Protein AF-A0A7J9QU05-F1 (afdb_monomer_lite)

Secondary structure (DSSP, 8-state):
-HHHHHHHHHHHTTHHHHHHHHHHHHHHHHHT--SSHHHHHHHHHHHHHHHHHHHHHHHHHHHHHHHHHHHHHHHHHHHHHHHHHHHHTTHHHHHHHHHHHHHHHHHHHHHHHHHHHHHHHHHTTHHHHT-HHHHHHHHHHHHHHHHHHHHHHHHHHHHHHHHHHHHHHSSTTTTTTS-HHHHHHHHHHHHHHHHHHHHHS---PPPSS---HHHHHHHHHHHHHHHHHHHHHHHHHHHHHHHHHHHHHHHHHHHHSSPPGGGHHHHHHHHHHHHHHHHHHHHHHHHHHHHHHHHHHHHHHHHHHHHHHHHTTTT-TT-HHHHHHHHHHHHHHHHHHHHHHHHHHHHHHHHHHHHHHHHH--TTS--EEEE-TTT--EEEEEGGGEEE-GGGS-HHHHHHHHHHHHHHHHHHHTS---EEEESTTTT--HHHHHHIIIIIGGGS-SSEEEE--TTTS-HHHHHHHGGG-S---EEEEETTTTEEEEESS-SB-TTS-B----

pLDDT: mean 79.81, std 11.37, range [34.38, 93.38]

Structure (mmCIF, N/CA/C/O backbone):
data_AF-A0A7J9QU05-F1
#
_entry.id   AF-A0A7J9QU05-F1
#
loop_
_atom_site.group_PDB
_atom_site.id
_atom_site.type_symbol
_atom_site.label_atom_id
_atom_site.label_alt_id
_atom_site.label_comp_id
_atom_site.label_asym_id
_atom_site.label_entity_id
_atom_site.label_seq_id
_atom_site.pdbx_PDB_ins_code
_atom_site.Cartn_x
_atom_site.Cartn_y
_atom_site.Cartn_z
_atom_site.occupancy
_atom_site.B_iso_or_equiv
_atom_site.auth_seq_id
_atom_site.auth_comp_id
_atom_site.auth_asym_id
_atom_site.auth_atom_id
_atom_site.pdbx_PDB_model_num
ATOM 1 N N . GLU A 1 1 ? -7.708 -2.211 21.808 1.00 35.03 1 GLU A N 1
ATOM 2 C CA . GLU A 1 1 ? -8.936 -2.996 21.540 1.00 35.03 1 GLU A CA 1
ATOM 3 C C . GLU A 1 1 ? -9.245 -4.035 22.628 1.00 35.03 1 GLU A C 1
ATOM 5 O O . GLU A 1 1 ? -10.371 -4.054 23.114 1.00 35.03 1 GLU A O 1
ATOM 10 N N . ASP A 1 2 ? -8.265 -4.800 23.126 1.00 34.38 2 ASP A N 1
ATOM 11 C CA . ASP A 1 2 ? -8.478 -5.916 24.081 1.00 34.38 2 ASP A CA 1
ATOM 12 C C . ASP A 1 2 ? -9.238 -5.588 25.385 1.00 34.38 2 ASP A C 1
ATOM 14 O O . ASP A 1 2 ? -9.968 -6.427 25.919 1.00 34.38 2 ASP A O 1
ATOM 18 N N . LYS A 1 3 ? -9.128 -4.359 25.914 1.00 43.59 3 LYS A N 1
ATOM 19 C CA . LYS A 1 3 ? -9.861 -3.950 27.132 1.00 43.59 3 LYS A CA 1
ATOM 20 C C . LYS A 1 3 ? -11.365 -3.749 26.906 1.00 43.59 3 LYS A C 1
ATOM 22 O O . LYS A 1 3 ? -12.138 -4.082 27.801 1.00 43.59 3 LYS A O 1
ATOM 27 N N . PHE A 1 4 ? -11.767 -3.229 25.743 1.00 48.25 4 PHE A N 1
ATOM 28 C CA . PHE A 1 4 ? -13.178 -2.998 25.393 1.00 48.25 4 PHE A CA 1
ATOM 29 C C . PHE A 1 4 ? -13.903 -4.308 25.090 1.00 48.25 4 PHE A C 1
ATOM 31 O O . PHE A 1 4 ? -15.061 -4.487 25.471 1.00 48.25 4 PHE A O 1
ATOM 38 N N . ILE A 1 5 ? -13.195 -5.251 24.462 1.00 53.72 5 ILE A N 1
ATOM 39 C CA . ILE A 1 5 ? -13.684 -6.612 24.244 1.00 53.72 5 ILE A CA 1
ATOM 40 C C . ILE A 1 5 ? -13.954 -7.255 25.606 1.00 53.72 5 ILE A C 1
ATOM 42 O O . ILE A 1 5 ? -15.074 -7.672 25.878 1.00 53.72 5 ILE A O 1
ATOM 46 N N . ARG A 1 6 ? -12.987 -7.217 26.527 1.00 62.84 6 ARG A N 1
ATOM 47 C CA . ARG A 1 6 ? -13.151 -7.799 27.865 1.00 62.84 6 ARG A CA 1
ATOM 48 C C . ARG A 1 6 ? -14.338 -7.232 28.653 1.00 62.84 6 ARG A C 1
ATOM 50 O O . ARG A 1 6 ? -15.079 -8.012 29.246 1.00 62.84 6 ARG A O 1
ATOM 57 N N . SER A 1 7 ? -14.529 -5.910 28.682 1.00 63.22 7 SER A N 1
ATOM 58 C CA . SER A 1 7 ? -15.663 -5.317 29.409 1.00 63.22 7 SER A CA 1
ATOM 59 C C . SER A 1 7 ? -17.003 -5.699 28.784 1.00 63.22 7 SER A C 1
ATOM 61 O O . SER A 1 7 ? -17.925 -6.067 29.503 1.00 63.22 7 SER A O 1
ATOM 63 N N . SER A 1 8 ? -17.089 -5.691 27.452 1.00 67.06 8 SER A N 1
ATOM 64 C CA . SER A 1 8 ? -18.308 -6.062 26.724 1.00 67.06 8 SER A CA 1
ATOM 65 C C . SER A 1 8 ? -18.655 -7.541 26.914 1.00 67.06 8 SER A C 1
ATOM 67 O O . SER A 1 8 ? -19.823 -7.885 27.089 1.00 67.06 8 SER A O 1
ATOM 69 N N . PHE A 1 9 ? -17.644 -8.415 26.952 1.00 72.19 9 PHE A N 1
ATOM 70 C CA . PHE A 1 9 ? -17.808 -9.835 27.263 1.00 72.19 9 PHE A CA 1
ATOM 71 C C . PHE A 1 9 ? -18.323 -10.045 28.691 1.00 72.19 9 PHE A C 1
ATOM 73 O O . PHE A 1 9 ? -19.286 -10.784 28.883 1.00 72.19 9 PHE A O 1
ATOM 80 N N . ASP A 1 10 ? -17.743 -9.372 29.689 1.00 76.00 10 ASP A N 1
ATOM 81 C CA . ASP A 1 10 ? -18.193 -9.488 31.082 1.00 76.00 10 ASP A CA 1
ATOM 82 C C . ASP A 1 10 ? -19.668 -9.058 31.243 1.00 76.00 10 ASP A C 1
ATOM 84 O O . ASP A 1 10 ? -20.432 -9.749 31.922 1.00 76.00 10 ASP A O 1
ATOM 88 N N . THR A 1 11 ? -20.090 -7.977 30.576 1.00 77.94 11 THR A N 1
ATOM 89 C CA . THR A 1 11 ? -21.484 -7.492 30.577 1.00 77.94 11 THR A CA 1
ATOM 90 C C . THR A 1 11 ? -22.442 -8.461 29.884 1.00 77.94 11 THR A C 1
ATOM 92 O O . THR A 1 11 ? -23.537 -8.743 30.376 1.00 77.94 11 THR A O 1
ATOM 95 N N . LEU A 1 12 ? -22.038 -9.013 28.739 1.00 74.00 12 LEU A N 1
ATOM 96 C CA . LEU A 1 12 ? -22.869 -9.931 27.959 1.00 74.00 12 LEU A CA 1
ATOM 97 C C . LEU A 1 12 ? -23.054 -11.278 28.675 1.00 74.00 12 LEU A C 1
ATOM 99 O O . LEU A 1 12 ? -24.112 -11.900 28.579 1.00 74.00 12 LEU A O 1
ATOM 103 N N . LEU A 1 13 ? -22.055 -11.693 29.457 1.00 75.00 13 LEU A N 1
ATOM 104 C CA . LEU A 1 13 ? -22.086 -12.902 30.280 1.00 75.00 13 LEU A CA 1
ATOM 105 C C . LEU A 1 13 ? -22.744 -12.696 31.660 1.00 75.00 13 LEU A C 1
ATOM 107 O O . LEU A 1 13 ? -22.978 -13.684 32.363 1.00 75.00 13 LEU A O 1
ATOM 111 N N . GLY A 1 14 ? -23.074 -11.451 32.033 1.00 75.88 14 GLY A N 1
ATOM 112 C CA . GLY A 1 14 ? -23.712 -11.093 33.307 1.00 75.88 14 GLY A CA 1
ATOM 113 C C . GLY A 1 14 ? -22.776 -11.124 34.521 1.00 75.88 14 GLY A C 1
ATOM 114 O O . GLY A 1 14 ? -23.241 -11.255 35.654 1.00 75.88 14 GLY A O 1
ATOM 115 N N . LEU A 1 15 ? -21.459 -11.064 34.297 1.00 79.44 15 LEU A N 1
ATOM 116 C CA . LEU A 1 15 ? -20.440 -11.048 35.356 1.00 79.44 15 LEU A CA 1
ATOM 117 C C . LEU A 1 15 ? -20.321 -9.667 36.018 1.00 79.44 15 LEU A C 1
ATOM 119 O O . LEU A 1 15 ? -19.894 -9.554 37.167 1.00 79.44 15 LEU A O 1
ATOM 123 N N . ASP A 1 16 ? -20.714 -8.622 35.298 1.00 80.75 16 ASP A N 1
ATOM 124 C CA . ASP A 1 16 ? -20.815 -7.243 35.771 1.00 80.75 16 ASP A CA 1
ATOM 125 C C . ASP A 1 16 ? -21.787 -7.097 36.951 1.00 80.75 16 ASP A C 1
ATOM 127 O O . ASP A 1 16 ? -21.437 -6.471 37.949 1.00 80.75 16 ASP A O 1
ATOM 131 N N . LEU A 1 17 ? -22.949 -7.757 36.898 1.00 81.62 17 LEU A N 1
ATOM 132 C CA . LEU A 1 17 ? -23.956 -7.721 37.966 1.00 81.62 17 LEU A CA 1
ATOM 133 C C . LEU A 1 17 ? -23.428 -8.286 39.292 1.00 81.62 17 LEU A C 1
ATOM 135 O O . LEU A 1 17 ? -23.738 -7.767 40.364 1.00 81.62 17 LEU A O 1
ATOM 139 N N . VAL A 1 18 ? -22.610 -9.343 39.232 1.00 83.00 18 VAL A N 1
ATOM 140 C CA . VAL A 1 18 ? -22.002 -9.946 40.430 1.00 83.00 18 VAL A CA 1
ATOM 141 C C . VAL A 1 18 ? -20.962 -9.003 41.032 1.00 83.00 18 VAL A C 1
ATOM 143 O O . VAL A 1 18 ? -20.941 -8.814 42.246 1.00 83.00 18 VAL A O 1
ATOM 146 N N . LYS A 1 19 ? -20.134 -8.368 40.192 1.00 79.44 19 LYS A N 1
ATOM 147 C CA . LYS A 1 19 ? -19.151 -7.368 40.637 1.00 79.44 19 LYS A CA 1
ATOM 148 C C . LYS A 1 19 ? -19.835 -6.153 41.266 1.00 79.44 19 LYS A C 1
ATOM 150 O O . LYS A 1 19 ? -19.433 -5.726 42.342 1.00 79.44 19 LYS A O 1
ATOM 155 N N . GLN A 1 20 ? -20.909 -5.664 40.650 1.00 81.94 20 GLN A N 1
ATOM 156 C CA . GLN A 1 20 ? -21.701 -4.564 41.191 1.00 81.94 20 GLN A CA 1
ATOM 157 C C . GLN A 1 20 ? -22.303 -4.918 42.560 1.00 81.94 20 GLN A C 1
ATOM 159 O O . GLN A 1 20 ? -22.215 -4.126 43.493 1.00 81.94 20 GLN A O 1
ATOM 164 N N . LEU A 1 21 ? -22.829 -6.137 42.725 1.00 82.25 21 LEU A N 1
ATOM 165 C CA . LEU A 1 21 ? -23.356 -6.595 44.012 1.00 82.25 21 LEU A CA 1
ATOM 166 C C . LEU A 1 21 ? -22.274 -6.660 45.108 1.00 82.25 21 LEU A C 1
ATOM 168 O O . LEU A 1 21 ? -22.552 -6.334 46.262 1.00 82.25 21 LEU A O 1
ATOM 172 N N . ILE A 1 22 ? -21.044 -7.066 44.768 1.00 77.44 22 ILE A N 1
ATOM 173 C CA . ILE A 1 22 ? -19.903 -7.076 45.703 1.00 77.44 22 ILE A CA 1
ATOM 174 C C . ILE A 1 22 ? -19.603 -5.658 46.206 1.00 77.44 22 ILE A C 1
ATOM 176 O O . ILE A 1 22 ? -19.424 -5.461 47.417 1.00 77.44 22 ILE A O 1
ATOM 180 N N . ASP A 1 23 ? -19.583 -4.687 45.293 1.00 76.19 23 ASP A N 1
ATOM 181 C CA . ASP A 1 23 ? -19.349 -3.276 45.603 1.00 76.19 23 ASP A CA 1
ATOM 182 C C . ASP A 1 23 ? -20.484 -2.707 46.473 1.00 76.19 23 ASP A C 1
ATOM 184 O O . ASP A 1 23 ? -20.227 -2.110 47.525 1.00 76.19 23 ASP A O 1
ATOM 188 N N . ASP A 1 24 ? -21.740 -2.978 46.108 1.00 77.88 24 ASP A N 1
ATOM 189 C CA . ASP A 1 24 ? -22.933 -2.519 46.829 1.00 77.88 24 ASP A CA 1
ATOM 190 C C . ASP A 1 24 ? -23.014 -3.088 48.256 1.00 77.88 24 ASP A C 1
ATOM 192 O O . ASP A 1 24 ? -23.373 -2.376 49.201 1.00 77.88 24 ASP A O 1
ATOM 196 N N . ILE A 1 25 ? -22.635 -4.356 48.455 1.00 73.69 25 ILE A N 1
ATOM 197 C CA . ILE A 1 25 ? -22.543 -4.968 49.790 1.00 73.69 25 ILE A CA 1
ATOM 198 C C . ILE A 1 25 ? -21.447 -4.293 50.616 1.00 73.69 25 ILE A C 1
ATOM 200 O O . ILE A 1 25 ? -21.660 -4.021 51.801 1.00 73.69 25 ILE A O 1
ATOM 204 N N . GLY A 1 26 ? -20.309 -3.960 50.003 1.00 65.88 26 GLY A N 1
ATOM 205 C CA . GLY A 1 26 ? -19.248 -3.197 50.661 1.00 65.88 26 GLY A CA 1
ATOM 206 C C . GLY A 1 26 ? -19.759 -1.852 51.177 1.00 65.88 26 GLY A C 1
ATOM 207 O O . GLY A 1 26 ? -19.563 -1.520 52.348 1.00 65.88 26 GLY A O 1
ATOM 208 N N . ILE A 1 27 ? -20.493 -1.124 50.330 1.00 65.81 27 ILE A N 1
ATOM 209 C CA . ILE A 1 27 ? -21.117 0.171 50.647 1.00 65.81 27 ILE A CA 1
ATOM 210 C C . ILE A 1 27 ? -22.172 0.034 51.759 1.00 65.81 27 ILE A C 1
ATOM 212 O O . ILE A 1 27 ? -22.180 0.807 52.720 1.00 65.81 27 ILE A O 1
ATOM 216 N N . SER A 1 28 ? -23.037 -0.977 51.676 1.00 62.66 28 SER A N 1
ATOM 217 C CA . SER A 1 28 ? -24.077 -1.287 52.670 1.00 62.66 28 SER A CA 1
ATOM 218 C C . SER A 1 28 ? -23.507 -1.565 54.068 1.00 62.66 28 SER A C 1
ATOM 220 O O . SER A 1 28 ? -23.977 -1.010 55.067 1.00 62.66 28 SER A O 1
ATOM 222 N N . VAL A 1 29 ? -22.445 -2.372 54.148 1.00 59.59 29 VAL A N 1
ATOM 223 C CA . VAL A 1 29 ? -21.765 -2.711 55.409 1.00 59.59 29 VAL A CA 1
ATOM 224 C C . VAL A 1 29 ? -21.174 -1.464 56.079 1.00 59.59 29 VAL A C 1
ATOM 226 O O . VAL A 1 29 ? -21.198 -1.353 57.306 1.00 59.59 29 VAL A O 1
ATOM 229 N N . LEU A 1 30 ? -20.709 -0.484 55.298 1.00 56.06 30 LEU A N 1
ATOM 230 C CA . LEU A 1 30 ? -20.220 0.798 55.820 1.00 56.06 30 LEU A CA 1
ATOM 231 C C . LEU A 1 30 ? -21.352 1.678 56.356 1.00 56.06 30 LEU A C 1
ATOM 233 O O . LEU A 1 30 ? -21.190 2.318 57.401 1.00 56.06 30 LEU A O 1
ATOM 237 N N . ARG A 1 31 ? -22.497 1.683 55.662 1.00 52.09 31 ARG A N 1
ATOM 238 C CA . ARG A 1 31 ? -23.670 2.513 55.977 1.00 52.09 31 ARG A CA 1
ATOM 239 C C . ARG A 1 31 ? -24.321 2.154 57.315 1.00 52.09 31 ARG A C 1
ATOM 241 O O . ARG A 1 31 ? -24.822 3.041 57.993 1.00 52.09 31 ARG A O 1
ATOM 248 N N . ASN A 1 32 ? -24.249 0.889 57.734 1.00 51.19 32 ASN A N 1
ATOM 249 C CA . ASN A 1 32 ? -24.828 0.387 58.990 1.00 51.19 32 ASN A CA 1
ATOM 250 C C . ASN A 1 32 ? -23.930 0.576 60.237 1.00 51.19 32 ASN A C 1
ATOM 252 O O . ASN A 1 32 ? -24.153 -0.066 61.265 1.00 51.19 32 ASN A O 1
ATOM 256 N N . SER A 1 33 ? -22.897 1.428 60.181 1.00 50.91 33 SER A N 1
ATOM 257 C CA . SER A 1 33 ? -21.989 1.674 61.311 1.00 50.91 33 SER A CA 1
ATOM 258 C C . SER A 1 33 ? -22.148 3.085 61.902 1.00 50.91 33 SER A C 1
ATOM 260 O O . SER A 1 33 ? -21.646 4.060 61.352 1.00 50.91 33 SER A O 1
ATOM 262 N N . ASP A 1 34 ? -22.802 3.216 63.061 1.00 46.97 34 ASP A N 1
ATOM 263 C CA . ASP A 1 34 ? -23.020 4.523 63.711 1.00 46.97 34 ASP A CA 1
ATOM 264 C C . ASP A 1 34 ? -21.834 5.013 64.572 1.00 46.97 34 ASP A C 1
ATOM 266 O O . ASP A 1 34 ? -21.154 4.221 65.228 1.00 46.97 34 ASP A O 1
ATOM 270 N N . GLY A 1 35 ? -21.619 6.338 64.602 1.00 57.53 35 GLY A N 1
ATOM 271 C CA . GLY A 1 35 ? -20.636 7.070 65.433 1.00 57.53 35 GLY A CA 1
ATOM 272 C C . GLY A 1 35 ? -19.318 7.417 64.719 1.00 57.53 35 GLY A C 1
ATOM 273 O O . GLY A 1 35 ? -18.708 6.521 64.155 1.00 57.53 35 GLY A O 1
ATOM 274 N N . ASP A 1 36 ? -18.897 8.697 64.713 1.00 51.62 36 ASP A N 1
ATOM 275 C CA . ASP A 1 36 ? -17.783 9.329 63.940 1.00 51.62 36 ASP A CA 1
ATOM 276 C C . ASP A 1 36 ? -17.664 8.963 62.438 1.00 51.62 36 ASP A C 1
ATOM 278 O O . ASP A 1 36 ? -16.940 9.603 61.676 1.00 51.62 36 ASP A O 1
ATOM 282 N N . THR A 1 37 ? -18.475 8.018 61.957 1.00 52.66 37 THR A N 1
ATOM 283 C CA . THR A 1 37 ? -18.564 7.559 60.577 1.00 52.66 37 THR A CA 1
ATOM 284 C C . THR A 1 37 ? -19.269 8.538 59.659 1.00 52.66 37 THR A C 1
ATOM 286 O O . THR A 1 37 ? -19.125 8.399 58.455 1.00 52.66 37 THR A O 1
ATOM 289 N N . LYS A 1 38 ? -20.000 9.535 60.178 1.00 56.19 38 LYS A N 1
ATOM 290 C CA . LYS A 1 38 ? -20.686 10.526 59.333 1.00 56.19 38 LYS A CA 1
ATOM 291 C C . LYS A 1 38 ? -19.715 11.313 58.459 1.00 56.19 38 LYS A C 1
ATOM 293 O O . LYS A 1 38 ? -19.969 11.424 57.275 1.00 56.19 38 LYS A O 1
ATOM 298 N N . LYS A 1 39 ? -18.575 11.760 58.997 1.00 58.59 39 LYS A N 1
ATOM 299 C CA . LYS A 1 39 ? -17.585 12.527 58.219 1.00 58.59 39 LYS A CA 1
ATOM 300 C C . LYS A 1 39 ? -16.915 11.687 57.133 1.00 58.59 39 LYS A C 1
ATOM 302 O O . LYS A 1 39 ? -16.698 12.175 56.036 1.00 58.59 39 LYS A O 1
ATOM 307 N N . ILE A 1 40 ? -16.624 10.418 57.424 1.00 58.25 40 ILE A N 1
ATOM 308 C CA . ILE A 1 40 ? -16.018 9.494 56.455 1.00 58.25 40 ILE A CA 1
ATOM 309 C C . ILE A 1 40 ? -17.052 9.039 55.420 1.00 58.25 40 ILE A C 1
ATOM 311 O O . ILE A 1 40 ? -16.712 8.923 54.253 1.00 58.25 40 ILE A O 1
ATOM 315 N N . LEU A 1 41 ? -18.309 8.810 55.812 1.00 59.09 41 LEU A N 1
ATOM 316 C CA . LEU A 1 41 ? -19.408 8.527 54.883 1.00 59.09 41 LEU A CA 1
ATOM 317 C C . LEU A 1 41 ? -19.711 9.734 54.000 1.00 59.09 41 LEU A C 1
ATOM 319 O O . LEU A 1 41 ? -19.911 9.552 52.814 1.00 59.09 41 LEU A O 1
ATOM 323 N N . GLU A 1 42 ? -19.683 10.952 54.540 1.00 66.50 42 GLU A N 1
ATOM 324 C CA . GLU A 1 42 ? -19.796 12.189 53.762 1.00 66.50 42 GLU A CA 1
ATOM 325 C C . GLU A 1 42 ? -18.623 12.333 52.785 1.00 66.50 42 GLU A C 1
ATOM 327 O O . GLU A 1 42 ? -18.838 12.685 51.630 1.00 66.50 42 GLU A O 1
ATOM 332 N N . GLU A 1 43 ? -17.397 12.007 53.206 1.00 69.38 43 GLU A N 1
ATOM 333 C CA . GLU A 1 43 ? -16.204 12.043 52.354 1.00 69.38 43 GLU A CA 1
ATOM 334 C C . GLU A 1 43 ? -16.211 10.931 51.287 1.00 69.38 43 GLU A C 1
ATOM 336 O O . GLU A 1 43 ? -15.812 11.165 50.149 1.00 69.38 43 GLU A O 1
ATOM 341 N N . ILE A 1 44 ? -16.709 9.736 51.616 1.00 69.12 44 ILE A N 1
ATOM 342 C CA . ILE A 1 44 ? -16.918 8.637 50.665 1.00 69.12 44 ILE A CA 1
ATOM 343 C C . ILE A 1 44 ? -18.060 8.978 49.705 1.00 69.12 44 ILE A C 1
ATOM 345 O O . ILE A 1 44 ? -17.892 8.772 48.510 1.00 69.12 44 ILE A O 1
ATOM 349 N N . ASP A 1 45 ? -19.180 9.537 50.165 1.00 73.19 45 ASP A N 1
ATOM 350 C CA . ASP A 1 45 ? -20.297 9.964 49.312 1.00 73.19 45 ASP A CA 1
ATOM 351 C C . ASP A 1 45 ? -19.868 11.104 48.377 1.00 73.19 45 ASP A C 1
ATOM 353 O O . ASP A 1 45 ? -20.213 11.089 47.196 1.00 73.19 45 ASP A O 1
ATOM 357 N N . LEU A 1 46 ? -19.073 12.067 48.864 1.00 78.75 46 LEU A N 1
ATOM 358 C CA . LEU A 1 46 ? -18.452 13.112 48.042 1.00 78.75 46 LEU A CA 1
ATOM 359 C C . LEU A 1 46 ? -17.557 12.501 46.963 1.00 78.75 46 LEU A C 1
ATOM 361 O O . LEU A 1 46 ? -17.755 12.776 45.783 1.00 78.75 46 LEU A O 1
ATOM 365 N N . LYS A 1 47 ? -16.640 11.606 47.344 1.00 77.50 47 LYS A N 1
ATOM 366 C CA . LYS A 1 47 ? -15.747 10.924 46.396 1.00 77.50 47 LYS A CA 1
ATOM 367 C C . LYS A 1 47 ? -16.493 9.997 45.437 1.00 77.50 47 LYS A C 1
ATOM 369 O O . LYS A 1 47 ? -16.089 9.841 44.293 1.00 77.50 47 LYS A O 1
ATOM 374 N N . THR A 1 48 ? -17.604 9.407 45.860 1.00 75.75 48 THR A N 1
ATOM 375 C CA . THR A 1 48 ? -18.448 8.565 45.001 1.00 75.75 48 THR A CA 1
ATOM 376 C C . THR A 1 48 ? -19.211 9.421 43.989 1.00 75.75 48 THR A C 1
ATOM 378 O O . THR A 1 48 ? -19.306 9.045 42.824 1.00 75.75 48 THR A O 1
ATOM 381 N N . LYS A 1 49 ? -19.674 10.616 44.378 1.00 81.50 49 LYS A N 1
ATOM 382 C CA . LYS A 1 49 ? -20.247 11.599 43.444 1.00 81.50 49 LYS A CA 1
ATOM 383 C C . LYS A 1 49 ? -19.207 12.143 42.463 1.00 81.50 49 LYS A C 1
ATOM 385 O O . LYS A 1 49 ? -19.496 12.245 41.274 1.00 81.50 49 LYS A O 1
ATOM 390 N N . GLU A 1 50 ? -17.998 12.450 42.933 1.00 81.50 50 GLU A N 1
ATOM 391 C CA . GLU A 1 50 ? -16.871 12.836 42.069 1.00 81.50 50 GLU A CA 1
ATOM 392 C C . GLU A 1 50 ? -16.537 11.720 41.069 1.00 81.50 50 GLU A C 1
ATOM 394 O O . GLU A 1 50 ? -16.291 11.997 39.895 1.00 81.50 50 GLU A O 1
ATOM 399 N N . LYS A 1 51 ? -16.608 10.455 41.503 1.00 79.56 51 LYS A N 1
ATOM 400 C CA . LYS A 1 51 ? -16.379 9.282 40.654 1.00 79.56 51 LYS A CA 1
ATOM 401 C C . LYS A 1 51 ? -17.441 9.184 39.570 1.00 79.56 51 LYS A C 1
ATOM 403 O O . LYS A 1 51 ? -17.081 9.108 38.403 1.00 79.56 51 LYS A O 1
ATOM 408 N N . GLN A 1 52 ? -18.717 9.283 39.938 1.00 80.56 52 GLN A N 1
ATOM 409 C CA . GLN A 1 52 ? -19.829 9.283 38.983 1.00 80.56 52 GLN A CA 1
ATOM 410 C C . GLN A 1 52 ? -19.722 10.431 37.967 1.00 80.56 52 GLN A C 1
ATOM 412 O O . GLN A 1 52 ? -20.008 10.246 36.785 1.00 80.56 52 GLN A O 1
ATOM 417 N N . MET A 1 53 ? -19.271 11.618 38.393 1.00 83.25 53 MET A N 1
ATOM 418 C CA . MET A 1 53 ? -19.007 12.730 37.473 1.00 83.25 53 MET A CA 1
ATOM 419 C C . MET A 1 53 ? -17.862 12.423 36.499 1.00 83.25 53 MET A C 1
ATOM 421 O O . MET A 1 53 ? -17.995 12.723 35.313 1.00 83.25 53 MET A O 1
ATOM 425 N N . CYS A 1 54 ? -16.762 11.826 36.968 1.00 83.06 54 CYS A N 1
ATOM 426 C CA . CYS A 1 54 ? -15.651 11.412 36.102 1.00 83.06 54 CYS A CA 1
ATOM 427 C C . CYS A 1 54 ? -16.083 10.306 35.126 1.00 83.06 54 CYS A C 1
ATOM 429 O O . CYS A 1 54 ? -15.768 10.380 33.943 1.00 83.06 54 CYS A O 1
ATOM 431 N N . GLU A 1 55 ? -16.862 9.324 35.585 1.00 82.44 55 GLU A N 1
ATOM 432 C CA . GLU A 1 55 ? -17.415 8.249 34.746 1.00 82.44 55 GLU A CA 1
ATOM 433 C C . GLU A 1 55 ? -18.322 8.811 33.645 1.00 82.44 55 GLU A C 1
ATOM 435 O O . GLU A 1 55 ? -18.129 8.492 32.475 1.00 82.44 55 GLU A O 1
ATOM 440 N N . SER A 1 56 ? -19.225 9.739 33.982 1.00 86.75 56 SER A N 1
ATOM 441 C CA . SER A 1 56 ? -20.084 10.400 32.990 1.00 86.75 56 SER A CA 1
ATOM 442 C C . SER A 1 56 ? -19.293 11.247 31.985 1.00 86.75 56 SER A C 1
ATOM 444 O O . SER A 1 56 ? -19.660 11.330 30.812 1.00 86.75 56 SER A O 1
ATOM 446 N N . LYS A 1 57 ? -18.197 11.891 32.407 1.00 88.88 57 LYS A N 1
ATOM 447 C CA . LYS A 1 57 ? -17.307 12.607 31.480 1.00 88.88 57 LYS A CA 1
ATOM 448 C C . LYS A 1 57 ? -16.592 11.655 30.526 1.00 88.88 57 LYS A C 1
ATOM 450 O O . LYS A 1 57 ? -16.532 11.952 29.337 1.00 88.88 57 LYS A O 1
ATOM 455 N N . ILE A 1 58 ? -16.075 10.534 31.030 1.00 85.69 58 ILE A N 1
ATOM 456 C CA . ILE A 1 58 ? -15.423 9.502 30.213 1.00 85.69 58 ILE A CA 1
ATOM 457 C C . ILE A 1 58 ? -16.410 8.958 29.178 1.00 85.69 58 ILE A C 1
ATOM 459 O O . ILE A 1 58 ? -16.067 8.892 28.004 1.00 85.69 58 ILE A O 1
ATOM 463 N N . GLU A 1 59 ? -17.647 8.664 29.576 1.00 85.81 59 GLU A N 1
ATOM 464 C CA . GLU A 1 59 ? -18.692 8.184 28.665 1.00 85.81 59 GLU A CA 1
ATOM 465 C C . GLU A 1 59 ? -18.993 9.197 27.544 1.00 85.81 59 GLU A C 1
ATOM 467 O O . GLU A 1 59 ? -19.076 8.833 26.372 1.00 85.81 59 GLU A O 1
ATOM 472 N N . LYS A 1 60 ? -19.061 10.498 27.866 1.00 89.81 60 LYS A N 1
ATOM 473 C CA . LYS A 1 60 ? -19.226 11.565 26.860 1.00 89.81 60 LYS A CA 1
ATOM 474 C C . LYS A 1 60 ? -18.034 11.678 25.910 1.00 89.81 60 LYS A C 1
ATOM 476 O O . LYS A 1 60 ? -18.233 11.893 24.715 1.00 89.81 60 LYS A O 1
ATOM 481 N N . LEU A 1 61 ? -16.810 11.556 26.428 1.00 88.56 61 LEU A N 1
ATOM 482 C CA . LEU A 1 61 ? -15.593 11.566 25.611 1.00 88.56 61 LEU A CA 1
ATOM 483 C C . LEU A 1 61 ? -15.570 10.361 24.663 1.00 88.56 61 LEU A C 1
ATOM 485 O O . LEU A 1 61 ? -15.329 10.539 23.474 1.00 88.56 61 LEU A O 1
ATOM 489 N N . GLN A 1 62 ? -15.914 9.171 25.157 1.00 84.94 62 GLN A N 1
ATOM 490 C CA . GLN A 1 62 ? -15.995 7.939 24.366 1.00 84.94 62 GLN A CA 1
ATOM 491 C C . GLN A 1 62 ? -17.085 7.997 23.291 1.00 84.94 62 GLN A C 1
ATOM 493 O O . GLN A 1 62 ? -16.866 7.553 22.162 1.00 84.94 62 GLN A O 1
ATOM 498 N N . TYR A 1 63 ? -18.244 8.583 23.606 1.00 88.75 63 TYR A N 1
ATOM 499 C CA . TYR A 1 63 ? -19.297 8.818 22.619 1.00 88.75 63 TYR A CA 1
ATOM 500 C C . TYR A 1 63 ? -18.794 9.720 21.484 1.00 88.75 63 TYR A C 1
ATOM 502 O O . TYR A 1 63 ? -18.924 9.369 20.312 1.00 88.75 63 TYR A O 1
ATOM 510 N N . LYS A 1 64 ? -18.135 10.838 21.823 1.00 89.56 64 LYS A N 1
ATOM 511 C CA . LYS A 1 64 ? -17.585 11.768 20.827 1.00 89.56 64 LYS A CA 1
ATOM 512 C C . LYS A 1 64 ? -16.455 11.139 19.998 1.00 89.56 64 LYS A C 1
ATOM 514 O O . LYS A 1 64 ? -16.417 11.327 18.786 1.00 89.56 64 LYS A O 1
ATOM 519 N N . GLN A 1 65 ? -15.572 10.355 20.619 1.00 87.75 65 GLN A N 1
ATOM 520 C CA . GLN A 1 65 ? -14.552 9.578 19.903 1.00 87.75 65 GLN A CA 1
ATOM 521 C C . GLN A 1 65 ? -15.187 8.583 18.922 1.00 87.75 65 GLN A C 1
ATOM 523 O O . GLN A 1 65 ? -14.703 8.433 17.807 1.00 87.75 65 GLN A O 1
ATOM 528 N N . SER A 1 66 ? -16.274 7.910 19.308 1.00 86.25 66 SER A N 1
ATOM 529 C CA . SER A 1 66 ? -16.966 6.947 18.438 1.00 86.25 66 SER A CA 1
ATOM 530 C C . SER A 1 66 ? -17.601 7.629 17.223 1.00 86.25 66 SER A C 1
ATOM 532 O O . SER A 1 66 ? -17.497 7.121 16.108 1.00 86.25 66 SER A O 1
ATOM 534 N N . GLU A 1 67 ? -18.209 8.801 17.422 1.00 90.56 67 GLU A N 1
ATOM 535 C CA . GLU A 1 67 ? -18.771 9.619 16.342 1.00 90.56 67 GLU A CA 1
ATOM 536 C C . GLU A 1 67 ? -17.688 10.075 15.351 1.00 90.56 67 GLU A C 1
ATOM 538 O O . GLU A 1 67 ? -17.842 9.898 14.140 1.00 90.56 67 GLU A O 1
ATOM 543 N N . LEU A 1 68 ? -16.559 10.583 15.856 1.00 89.88 68 LEU A N 1
ATOM 544 C CA . LEU A 1 68 ? -15.426 10.979 15.018 1.00 89.88 68 LEU A CA 1
ATOM 545 C C . LEU A 1 68 ? -14.790 9.775 14.313 1.00 89.88 68 LEU A C 1
ATOM 547 O O . LEU A 1 68 ? -14.529 9.840 13.120 1.00 89.88 68 LEU A O 1
ATOM 551 N N . ASN A 1 69 ? -14.622 8.632 14.977 1.00 87.88 69 ASN A N 1
ATOM 552 C CA . ASN A 1 69 ? -14.095 7.424 14.331 1.00 87.88 69 ASN A CA 1
ATOM 553 C C . ASN A 1 69 ? -14.979 6.935 13.171 1.00 87.88 69 ASN A C 1
ATOM 555 O O . ASN A 1 69 ? -14.469 6.443 12.160 1.00 87.88 69 ASN A O 1
ATOM 559 N N . LEU A 1 70 ? -16.299 7.110 13.267 1.00 89.19 70 LEU A N 1
ATOM 560 C CA . LEU A 1 70 ? -17.211 6.808 12.165 1.00 89.19 70 LEU A CA 1
ATOM 561 C C . LEU A 1 70 ? -17.016 7.777 10.986 1.00 89.19 70 LEU A C 1
ATOM 563 O O . LEU A 1 70 ? -16.994 7.344 9.832 1.00 89.19 70 LEU A O 1
ATOM 567 N N . GLN A 1 71 ? -16.808 9.069 11.261 1.00 90.81 71 GLN A N 1
ATOM 568 C CA . GLN A 1 71 ? -16.459 10.059 10.235 1.00 90.81 71 GLN A CA 1
ATOM 569 C C . GLN A 1 71 ? -15.098 9.758 9.591 1.00 90.81 71 GLN A C 1
ATOM 571 O O . GLN A 1 71 ? -15.007 9.761 8.363 1.00 90.81 71 GLN A O 1
ATOM 576 N N . LYS A 1 72 ? -14.083 9.398 10.391 1.00 91.00 72 LYS A N 1
ATOM 577 C CA . LYS A 1 72 ? -12.764 8.950 9.918 1.00 91.00 72 LYS A CA 1
ATOM 578 C C . LYS A 1 72 ? -12.901 7.782 8.952 1.00 91.00 72 LYS A C 1
ATOM 580 O O . LYS A 1 72 ? -12.426 7.866 7.828 1.00 91.00 72 LYS A O 1
ATOM 585 N N . THR A 1 73 ? -13.630 6.742 9.348 1.00 89.75 73 THR A N 1
ATOM 586 C CA . THR A 1 73 ? -13.839 5.545 8.518 1.00 89.75 73 THR A CA 1
ATOM 587 C C . THR A 1 73 ? -14.512 5.888 7.182 1.00 89.75 73 THR A C 1
ATOM 589 O O . THR A 1 73 ? -14.202 5.303 6.143 1.00 89.75 73 THR A O 1
ATOM 592 N N . ASN A 1 74 ? -15.451 6.839 7.180 1.00 90.44 74 ASN A N 1
ATOM 593 C CA . ASN A 1 74 ? -16.104 7.292 5.952 1.00 90.44 74 ASN A CA 1
ATOM 594 C C . ASN A 1 74 ? -15.149 8.087 5.050 1.00 90.44 74 ASN A C 1
ATOM 596 O O . ASN A 1 74 ? -15.123 7.837 3.844 1.00 90.44 74 ASN A O 1
ATOM 600 N N . LEU A 1 75 ? -14.343 8.989 5.619 1.00 89.12 75 LEU A N 1
ATOM 601 C CA . LEU A 1 75 ? -13.316 9.737 4.885 1.00 89.12 75 LEU A CA 1
ATOM 602 C C . LEU A 1 75 ? -12.213 8.817 4.346 1.00 89.12 75 LEU A C 1
ATOM 604 O O . LEU A 1 75 ? -11.815 8.971 3.200 1.00 89.12 75 LEU A O 1
ATOM 608 N N . GLU A 1 76 ? -11.779 7.807 5.103 1.00 89.12 76 GLU A N 1
ATOM 609 C CA . GLU A 1 76 ? -10.816 6.792 4.651 1.00 89.12 76 GLU A CA 1
ATOM 610 C C . GLU A 1 76 ? -11.336 6.014 3.437 1.00 89.12 76 GLU A C 1
ATOM 612 O O . GLU A 1 76 ? -10.602 5.783 2.476 1.00 89.12 76 GLU A O 1
ATOM 617 N N . LYS A 1 77 ? -12.624 5.646 3.434 1.00 90.19 77 LYS A N 1
ATOM 618 C CA . LYS A 1 77 ? -13.260 5.008 2.271 1.00 90.19 77 LYS A CA 1
ATOM 619 C C . LYS A 1 77 ? -13.296 5.942 1.063 1.00 90.19 77 LYS A C 1
ATOM 621 O O . LYS A 1 77 ? -13.020 5.495 -0.048 1.00 90.19 77 LYS A O 1
ATOM 626 N N . GLN A 1 78 ? -13.634 7.216 1.264 1.00 87.69 78 GLN A N 1
ATOM 627 C CA . GLN A 1 78 ? -13.636 8.210 0.187 1.00 87.69 78 GLN A CA 1
ATOM 628 C C . GLN A 1 78 ? -12.228 8.427 -0.374 1.00 87.69 78 GLN A C 1
ATOM 630 O O . GLN A 1 78 ? -12.051 8.383 -1.592 1.00 87.69 78 GLN A O 1
ATOM 635 N N . LEU A 1 79 ? -11.229 8.557 0.501 1.00 89.06 79 LEU A N 1
ATOM 636 C CA . LEU A 1 79 ? -9.825 8.692 0.134 1.00 89.06 79 LEU A CA 1
ATOM 637 C C . LEU A 1 79 ? -9.351 7.475 -0.667 1.00 89.06 79 LEU A C 1
ATOM 639 O O . LEU A 1 79 ? -8.759 7.643 -1.725 1.00 89.06 79 LEU A O 1
ATOM 643 N N . ALA A 1 80 ? -9.688 6.253 -0.244 1.00 85.75 80 ALA A N 1
ATOM 644 C CA . ALA A 1 80 ? -9.328 5.037 -0.974 1.00 85.75 80 ALA A CA 1
ATOM 645 C C . ALA A 1 80 ? -9.930 4.994 -2.393 1.00 85.75 80 ALA A C 1
ATOM 647 O O . ALA A 1 80 ? -9.268 4.565 -3.342 1.00 85.75 80 ALA A O 1
ATOM 648 N N . VAL A 1 81 ? -11.174 5.458 -2.565 1.00 87.75 81 VAL A N 1
ATOM 649 C CA . VAL A 1 81 ? -11.816 5.561 -3.886 1.00 87.75 81 VAL A CA 1
ATOM 650 C C . VAL A 1 81 ? -11.127 6.621 -4.747 1.00 87.75 81 VAL A C 1
ATOM 652 O O . VAL A 1 81 ? -10.817 6.346 -5.908 1.00 87.75 81 VAL A O 1
ATOM 655 N N . GLN A 1 82 ? -10.848 7.800 -4.187 1.00 82.81 82 GLN A N 1
ATOM 656 C CA . GLN A 1 82 ? -10.140 8.884 -4.875 1.00 82.81 82 GLN A CA 1
ATOM 657 C C . GLN A 1 82 ? -8.714 8.473 -5.260 1.00 82.81 82 GLN A C 1
ATOM 659 O O . GLN A 1 82 ? -8.304 8.696 -6.394 1.00 82.81 82 GLN A O 1
ATOM 664 N N . GLU A 1 83 ? -7.977 7.792 -4.381 1.00 80.06 83 GLU A N 1
ATOM 665 C CA . GLU A 1 83 ? -6.653 7.235 -4.673 1.00 80.06 83 GLU A CA 1
ATOM 666 C C . GLU A 1 83 ? -6.707 6.185 -5.782 1.00 80.06 83 GLU A C 1
ATOM 668 O O . GLU A 1 83 ? -5.835 6.141 -6.651 1.00 80.06 83 GLU A O 1
ATOM 673 N N . GLN A 1 84 ? -7.730 5.328 -5.788 1.00 81.94 84 GLN A N 1
ATOM 674 C CA . GLN A 1 84 ? -7.898 4.339 -6.845 1.00 81.94 84 GLN A CA 1
ATOM 675 C C . GLN A 1 84 ? -8.228 5.004 -8.188 1.00 81.94 84 GLN A C 1
ATOM 677 O O . GLN A 1 84 ? -7.717 4.571 -9.223 1.00 81.94 84 GLN A O 1
ATOM 682 N N . GLN A 1 85 ? -9.056 6.052 -8.189 1.00 76.56 85 GLN A N 1
ATOM 683 C CA . GLN A 1 85 ? -9.329 6.864 -9.377 1.00 76.56 85 GLN A CA 1
ATOM 684 C C . GLN A 1 85 ? -8.067 7.589 -9.856 1.00 76.56 85 GLN A C 1
ATOM 686 O O . GLN A 1 85 ? -7.749 7.523 -11.040 1.00 76.56 85 GLN A O 1
ATOM 691 N N . PHE A 1 86 ? -7.300 8.178 -8.940 1.00 71.69 86 PHE A N 1
ATOM 692 C CA . PHE A 1 86 ? -6.025 8.832 -9.220 1.00 71.69 86 PHE A CA 1
ATOM 693 C C . PHE A 1 86 ? -5.005 7.852 -9.821 1.00 71.69 86 PHE A C 1
ATOM 695 O O . PHE A 1 86 ? -4.396 8.142 -10.848 1.00 71.69 86 PHE A O 1
ATOM 702 N N . LYS A 1 87 ? -4.885 6.633 -9.276 1.00 71.94 87 LYS A N 1
ATOM 703 C CA . LYS A 1 87 ? -4.042 5.564 -9.843 1.00 71.94 87 LYS A CA 1
ATOM 704 C C . LYS A 1 87 ? -4.513 5.117 -11.228 1.00 71.94 87 LYS A C 1
ATOM 706 O O . LYS A 1 87 ? -3.688 4.956 -12.124 1.00 71.94 87 LYS A O 1
ATOM 711 N N . LYS A 1 88 ? -5.825 4.943 -11.434 1.00 70.06 88 LYS A N 1
ATOM 712 C CA . LYS A 1 88 ? -6.406 4.588 -12.747 1.00 70.06 88 LYS A CA 1
ATOM 713 C C . LYS A 1 88 ? -6.160 5.662 -13.804 1.00 70.06 88 LYS A C 1
ATOM 715 O O . LYS A 1 88 ? -5.929 5.328 -14.959 1.00 70.06 88 LYS A O 1
ATOM 720 N N . LEU A 1 89 ? -6.196 6.927 -13.401 1.00 62.94 89 LEU A N 1
ATOM 721 C CA . LEU A 1 89 ? -5.925 8.080 -14.256 1.00 62.94 89 LEU A CA 1
ATOM 722 C C . LEU A 1 89 ? -4.429 8.375 -14.394 1.00 62.94 89 LEU A C 1
ATOM 724 O O . LEU A 1 89 ? -4.064 9.409 -14.933 1.00 62.94 89 LEU A O 1
ATOM 728 N N . GLY A 1 90 ? -3.555 7.472 -13.947 1.00 60.75 90 GLY A N 1
ATOM 729 C CA . GLY A 1 90 ? -2.123 7.607 -14.159 1.00 60.75 90 GLY A CA 1
ATOM 730 C C . GLY A 1 90 ? -1.480 8.686 -13.293 1.00 60.75 90 GLY A C 1
ATOM 731 O O . GLY A 1 90 ? -0.593 9.382 -13.766 1.00 60.75 90 GLY A O 1
ATOM 732 N N . GLY A 1 91 ? -1.878 8.814 -12.026 1.00 59.12 91 GLY A N 1
ATOM 733 C CA . GLY A 1 91 ? -1.235 9.714 -11.062 1.00 59.12 91 GLY A CA 1
ATOM 734 C C . GLY A 1 91 ? 0.288 9.539 -10.955 1.00 59.12 91 GLY A C 1
ATOM 735 O O . GLY A 1 91 ? 1.011 10.525 -10.877 1.00 59.12 91 GLY A O 1
ATOM 736 N N . ASP A 1 92 ? 0.794 8.307 -11.109 1.00 54.28 92 ASP A N 1
ATOM 737 C CA . ASP A 1 92 ? 2.239 8.008 -11.195 1.00 54.28 92 ASP A CA 1
ATOM 738 C C . ASP A 1 92 ? 2.910 8.529 -12.485 1.00 54.28 92 ASP A C 1
ATOM 740 O O . ASP A 1 92 ? 4.132 8.451 -12.634 1.00 54.28 92 ASP A O 1
ATOM 744 N N . PHE A 1 93 ? 2.126 8.991 -13.463 1.00 53.22 93 PHE A N 1
ATOM 745 C CA . PHE A 1 93 ? 2.604 9.508 -14.742 1.00 53.22 93 PHE A CA 1
ATOM 746 C C . PHE A 1 93 ? 2.706 11.031 -14.785 1.00 53.22 93 PHE A C 1
ATOM 748 O O . PHE A 1 93 ? 3.367 11.525 -15.693 1.00 53.22 93 PHE A O 1
ATOM 755 N N . ALA A 1 94 ? 2.125 11.775 -13.837 1.00 54.75 94 ALA A N 1
ATOM 756 C CA . ALA A 1 94 ? 2.270 13.233 -13.792 1.00 54.75 94 ALA A CA 1
ATOM 757 C C . ALA A 1 94 ? 3.749 13.629 -13.605 1.00 54.75 94 ALA A C 1
ATOM 759 O O . ALA A 1 94 ? 4.308 14.331 -14.447 1.00 54.75 94 ALA A O 1
ATOM 760 N N . ASP A 1 95 ? 4.428 13.031 -12.619 1.00 57.91 95 ASP A N 1
ATOM 761 C CA . ASP A 1 95 ? 5.876 13.203 -12.405 1.00 57.91 95 ASP A CA 1
ATOM 762 C C . ASP A 1 95 ? 6.717 12.620 -13.560 1.00 57.91 95 ASP A C 1
ATOM 764 O O . ASP A 1 95 ? 7.801 13.108 -13.900 1.00 57.91 95 ASP A O 1
ATOM 768 N N . LYS A 1 96 ? 6.215 11.571 -14.228 1.00 62.34 96 LYS A N 1
ATOM 769 C CA . LYS A 1 96 ? 6.893 10.990 -15.398 1.00 62.34 96 LYS A CA 1
ATOM 770 C C . LYS A 1 96 ? 6.718 11.832 -16.656 1.00 62.34 96 LYS A C 1
ATOM 772 O O . LYS A 1 96 ? 7.556 11.753 -17.542 1.00 62.34 96 LYS A O 1
ATOM 777 N N . ARG A 1 97 ? 5.668 12.644 -16.770 1.00 67.81 97 ARG A N 1
ATOM 778 C CA . ARG A 1 97 ? 5.406 13.452 -17.965 1.00 67.81 97 ARG A CA 1
ATOM 779 C C . ARG A 1 97 ? 6.472 14.527 -18.142 1.00 67.81 97 ARG A C 1
ATOM 781 O O . ARG A 1 97 ? 6.960 14.706 -19.254 1.00 67.81 97 ARG A O 1
ATOM 788 N N . GLU A 1 98 ? 6.866 15.193 -17.057 1.00 71.06 98 GLU A N 1
ATOM 789 C CA . GLU A 1 98 ? 7.930 16.201 -17.092 1.00 71.06 98 GLU A CA 1
ATOM 790 C C . GLU A 1 98 ? 9.277 15.572 -17.481 1.00 71.06 98 GLU A C 1
ATOM 792 O O . GLU A 1 98 ? 9.947 16.052 -18.396 1.00 71.06 98 GLU A O 1
ATOM 797 N N . SER A 1 99 ? 9.634 14.434 -16.878 1.00 76.69 99 SER A N 1
ATOM 798 C CA . SER A 1 99 ? 10.866 13.711 -17.231 1.00 76.69 99 SER A CA 1
ATOM 799 C C . SER A 1 99 ? 10.852 13.159 -18.663 1.00 76.69 99 SER A C 1
ATOM 801 O O . SER A 1 99 ? 11.834 13.324 -19.384 1.00 76.69 99 SER A O 1
ATOM 803 N N . LEU A 1 100 ? 9.728 12.609 -19.133 1.00 80.12 100 LEU A N 1
ATOM 804 C CA . LEU A 1 100 ? 9.562 12.155 -20.519 1.00 80.12 100 LEU A CA 1
ATOM 805 C C . LEU A 1 100 ? 9.646 13.315 -21.526 1.00 80.12 100 LEU A C 1
ATOM 807 O O . LEU A 1 100 ? 10.165 13.133 -22.627 1.00 80.12 100 LEU A O 1
ATOM 811 N N . GLN A 1 101 ? 9.181 14.517 -21.167 1.00 81.38 101 GLN A N 1
ATOM 812 C CA . GLN A 1 101 ? 9.315 15.712 -22.006 1.00 81.38 101 GLN A CA 1
ATOM 813 C C . GLN A 1 101 ? 10.782 16.168 -22.114 1.00 81.38 101 GLN A C 1
ATOM 815 O O . GLN A 1 101 ? 11.250 16.536 -23.198 1.00 81.38 101 GLN A O 1
ATOM 820 N N . VAL A 1 102 ? 11.532 16.104 -21.009 1.00 84.56 102 VAL A N 1
ATOM 821 C CA . VAL A 1 102 ? 12.980 16.376 -20.992 1.00 84.56 102 VAL A CA 1
ATOM 822 C C . VAL A 1 102 ? 13.742 15.337 -21.819 1.00 84.56 102 VAL A C 1
ATOM 824 O O . VAL A 1 102 ? 14.596 15.694 -22.631 1.00 84.56 102 VAL A O 1
ATOM 827 N N . ASP A 1 103 ? 13.410 14.054 -21.686 1.00 84.62 103 ASP A N 1
ATOM 828 C CA . ASP A 1 103 ? 14.047 12.998 -22.473 1.00 84.62 103 ASP A CA 1
ATOM 829 C C . ASP A 1 103 ? 13.718 13.112 -23.965 1.00 84.62 103 ASP A C 1
ATOM 831 O O . ASP A 1 103 ? 14.616 12.966 -24.798 1.00 84.62 103 ASP A O 1
ATOM 835 N N . LYS A 1 104 ? 12.479 13.479 -24.322 1.00 87.00 104 LYS A N 1
ATOM 836 C CA . LYS A 1 104 ? 12.089 13.751 -25.712 1.00 87.00 104 LYS A CA 1
ATOM 837 C C . LYS A 1 104 ? 12.951 14.848 -26.335 1.00 87.00 104 LYS A C 1
ATOM 839 O O . LYS A 1 104 ? 13.574 14.608 -27.365 1.00 87.00 104 LYS A O 1
ATOM 844 N N . THR A 1 105 ? 13.046 16.012 -25.691 1.00 87.44 105 THR A N 1
ATOM 845 C CA . THR A 1 105 ? 13.852 17.138 -26.209 1.00 87.44 105 THR A CA 1
ATOM 846 C C . THR A 1 105 ? 15.336 16.778 -26.328 1.00 87.44 105 THR A C 1
ATOM 848 O O . THR A 1 105 ? 16.006 17.146 -27.295 1.00 87.44 105 THR A O 1
ATOM 851 N N . LYS A 1 106 ? 15.859 15.982 -25.389 1.00 90.06 106 LYS A N 1
ATOM 852 C CA . LYS A 1 106 ? 17.228 15.458 -25.437 1.00 90.06 106 LYS A CA 1
ATOM 853 C C . LYS A 1 106 ? 17.448 14.484 -26.597 1.00 90.06 106 LYS A C 1
ATOM 855 O O . LYS A 1 106 ? 18.505 14.535 -27.229 1.00 90.06 106 LYS A O 1
ATOM 860 N N . TYR A 1 107 ? 16.502 13.585 -26.867 1.00 90.12 107 TYR A N 1
ATOM 861 C CA . TYR A 1 107 ? 16.588 12.663 -28.001 1.00 90.12 107 TYR A CA 1
ATOM 862 C C . TYR A 1 107 ? 16.458 13.395 -29.339 1.00 90.12 107 TYR A C 1
ATOM 864 O O . TYR A 1 107 ? 17.264 13.124 -30.225 1.00 90.12 107 TYR A O 1
ATOM 872 N N . GLU A 1 108 ? 15.543 14.362 -29.459 1.00 89.94 108 GLU A N 1
ATOM 873 C CA . GLU A 1 108 ? 15.386 15.214 -30.649 1.00 89.94 108 GLU A CA 1
ATOM 874 C C . GLU A 1 108 ? 16.683 15.968 -30.967 1.00 89.94 108 GLU A C 1
ATOM 876 O O . GLU A 1 108 ? 17.206 15.859 -32.074 1.00 89.94 108 GLU A O 1
ATOM 881 N N . SER A 1 109 ? 17.277 16.637 -29.972 1.00 91.81 109 SER A N 1
ATOM 882 C CA . SER A 1 109 ? 18.540 17.364 -30.154 1.00 91.81 109 SER A CA 1
ATOM 883 C C . SER A 1 109 ? 19.700 16.446 -30.566 1.00 91.81 109 SER A C 1
ATOM 885 O O . SER A 1 109 ? 20.527 16.802 -31.407 1.00 91.81 109 SER A O 1
ATOM 887 N N . LYS A 1 110 ? 19.788 15.237 -29.999 1.00 91.19 110 LYS A N 1
ATOM 888 C CA . LYS A 1 110 ? 20.815 14.261 -30.401 1.00 91.19 110 LYS A CA 1
ATOM 889 C C . LYS A 1 110 ? 20.610 13.756 -31.825 1.00 91.19 110 LYS A C 1
ATOM 891 O O . LYS A 1 110 ? 21.594 13.557 -32.533 1.00 91.19 110 LYS A O 1
ATOM 896 N N . LEU A 1 111 ? 19.362 13.534 -32.224 1.00 91.62 111 LEU A N 1
ATOM 897 C CA . LEU A 1 111 ? 19.018 13.049 -33.554 1.00 91.62 111 LEU A CA 1
ATOM 898 C C . LEU A 1 111 ? 19.329 14.116 -34.609 1.00 91.62 111 LEU A C 1
ATOM 900 O O . LEU A 1 111 ? 19.993 13.804 -35.592 1.00 91.62 111 LEU A O 1
ATOM 904 N N . GLU A 1 112 ? 19.002 15.382 -34.339 1.00 91.75 112 GLU A N 1
ATOM 905 C CA . GLU A 1 112 ? 19.358 16.514 -35.203 1.00 91.75 112 GLU A CA 1
ATOM 906 C C . GLU A 1 112 ? 20.878 16.629 -35.418 1.00 91.75 112 GLU A C 1
ATOM 908 O O . GLU A 1 112 ? 21.336 16.838 -36.544 1.00 91.75 112 GLU A O 1
ATOM 913 N N . ASN A 1 113 ? 21.673 16.426 -34.360 1.00 91.19 113 ASN A N 1
ATOM 914 C CA . ASN A 1 113 ? 23.134 16.415 -34.458 1.00 91.19 113 ASN A CA 1
ATOM 915 C C . ASN A 1 113 ? 23.653 15.252 -35.317 1.00 91.19 113 ASN A C 1
ATOM 917 O O . ASN A 1 113 ? 24.501 15.463 -36.177 1.00 91.19 113 ASN A O 1
ATOM 921 N N . ILE A 1 114 ? 23.125 14.038 -35.132 1.00 91.19 114 ILE A N 1
ATOM 922 C CA . ILE A 1 114 ? 23.529 12.873 -35.936 1.00 91.19 114 ILE A CA 1
ATOM 923 C C . ILE A 1 114 ? 23.139 13.055 -37.401 1.00 91.19 114 ILE A C 1
ATOM 925 O O . ILE A 1 114 ? 23.928 12.752 -38.291 1.00 91.19 114 ILE A O 1
ATOM 929 N N . GLU A 1 115 ? 21.939 13.562 -37.674 1.00 89.56 115 GLU A N 1
ATOM 930 C CA . GLU A 1 115 ? 21.528 13.860 -39.041 1.00 89.56 115 GLU A CA 1
ATOM 931 C C . GLU A 1 115 ? 22.414 14.929 -39.682 1.00 89.56 115 GLU A C 1
ATOM 933 O O . GLU A 1 115 ? 22.718 14.840 -40.871 1.00 89.56 115 GLU A O 1
ATOM 938 N N . LYS A 1 116 ? 22.831 15.941 -38.913 1.00 91.06 116 LYS A N 1
ATOM 939 C CA . LYS A 1 116 ? 23.781 16.949 -39.383 1.00 91.06 116 LYS A CA 1
ATOM 940 C C . LYS A 1 116 ? 25.125 16.311 -39.728 1.00 91.06 116 LYS A C 1
ATOM 942 O O . LYS A 1 116 ? 25.602 16.532 -40.833 1.00 91.06 116 LYS A O 1
ATOM 947 N N . ASP A 1 117 ? 25.666 15.462 -38.858 1.00 88.06 117 ASP A N 1
ATOM 948 C CA . ASP A 1 117 ? 26.918 14.746 -39.119 1.00 88.06 117 ASP A CA 1
ATOM 949 C C . ASP A 1 117 ? 26.819 13.873 -40.382 1.00 88.06 117 ASP A C 1
ATOM 951 O O . ASP A 1 117 ? 27.733 13.859 -41.205 1.00 88.06 117 ASP A O 1
ATOM 955 N N . ILE A 1 118 ? 25.692 13.180 -40.584 1.00 86.88 118 ILE A N 1
ATOM 956 C CA . ILE A 1 118 ? 25.448 12.389 -41.799 1.00 86.88 118 ILE A CA 1
ATOM 957 C C . ILE A 1 118 ? 25.372 13.297 -43.036 1.00 86.88 118 ILE A C 1
ATOM 959 O O . ILE A 1 118 ? 25.956 12.960 -44.066 1.00 86.88 118 ILE A O 1
ATOM 963 N N . ARG A 1 119 ? 24.684 14.446 -42.958 1.00 88.38 119 ARG A N 1
ATOM 964 C CA . ARG A 1 119 ? 24.604 15.423 -44.060 1.00 88.38 119 ARG A CA 1
ATOM 965 C C . ARG A 1 119 ? 25.976 15.993 -44.415 1.00 88.38 119 ARG A C 1
ATOM 967 O O . ARG A 1 119 ? 26.300 16.060 -45.599 1.00 88.38 119 ARG A O 1
ATOM 974 N N . ASP A 1 120 ? 26.782 16.335 -43.417 1.00 88.44 120 ASP A N 1
ATOM 975 C CA . ASP A 1 120 ? 28.138 16.852 -43.606 1.00 88.44 120 ASP A CA 1
ATOM 976 C C . ASP A 1 120 ? 29.035 15.785 -44.259 1.00 88.44 120 ASP A C 1
ATOM 978 O O . ASP A 1 120 ? 29.755 16.075 -45.212 1.00 88.44 120 ASP A O 1
ATOM 982 N N . MET A 1 121 ? 28.911 14.517 -43.849 1.00 83.69 121 MET A N 1
ATOM 983 C CA . MET A 1 121 ? 29.600 13.402 -44.510 1.00 83.69 121 MET A CA 1
ATOM 984 C C . MET A 1 121 ? 29.145 13.201 -45.961 1.00 83.69 121 MET A C 1
ATOM 986 O O . MET A 1 121 ? 29.982 12.950 -46.827 1.00 83.69 121 MET A O 1
ATOM 990 N N . CYS A 1 122 ? 27.843 13.331 -46.245 1.00 84.62 122 CYS A N 1
ATOM 991 C CA . CYS A 1 122 ? 27.300 13.251 -47.607 1.00 84.62 122 CYS A CA 1
ATOM 992 C C . CYS A 1 122 ? 27.822 14.372 -48.517 1.00 84.62 122 CYS A C 1
ATOM 994 O O . CYS A 1 122 ? 27.952 14.155 -49.720 1.00 84.62 122 CYS A O 1
ATOM 996 N N . ALA A 1 123 ? 28.093 15.554 -47.960 1.00 85.06 123 ALA A N 1
ATOM 997 C CA . ALA A 1 123 ? 28.604 16.704 -48.701 1.00 85.06 123 ALA A CA 1
ATOM 998 C C . ALA A 1 123 ? 30.118 16.638 -48.970 1.00 85.06 123 ALA A C 1
ATOM 1000 O O . ALA A 1 123 ? 30.591 17.328 -49.871 1.00 85.06 123 ALA A O 1
ATOM 1001 N N . ASP A 1 124 ? 30.858 15.833 -48.204 1.00 82.88 124 ASP A N 1
ATOM 1002 C CA . ASP A 1 124 ? 32.321 15.810 -48.217 1.00 82.88 124 ASP A CA 1
ATOM 1003 C C . ASP A 1 124 ? 32.879 14.458 -48.700 1.00 82.88 124 ASP A C 1
ATOM 1005 O O . ASP A 1 124 ? 33.008 14.215 -49.900 1.00 82.88 124 ASP A O 1
ATOM 1009 N N . THR A 1 125 ? 33.189 13.545 -47.777 1.00 77.94 125 THR A N 1
ATOM 1010 C CA . THR A 1 125 ? 33.980 12.335 -48.058 1.00 77.94 125 THR A CA 1
ATOM 1011 C C . THR A 1 125 ? 33.165 11.146 -48.564 1.00 77.94 125 THR A C 1
ATOM 1013 O O . THR A 1 125 ? 33.694 10.312 -49.300 1.00 77.94 125 THR A O 1
ATOM 1016 N N . LEU A 1 126 ? 31.877 11.056 -48.216 1.00 80.88 126 LEU A N 1
ATOM 1017 C CA . LEU A 1 126 ? 31.053 9.878 -48.501 1.00 80.88 126 LEU A CA 1
ATOM 1018 C C . LEU A 1 126 ? 30.863 9.574 -49.999 1.00 80.88 126 LEU A C 1
ATOM 1020 O O . LEU A 1 126 ? 30.908 8.394 -50.355 1.00 80.88 126 LEU A O 1
ATOM 1024 N N . PRO A 1 127 ? 30.668 10.565 -50.898 1.00 85.25 127 PRO A N 1
ATOM 1025 C CA . PRO A 1 127 ? 30.548 10.292 -52.330 1.00 85.25 127 PRO A CA 1
ATOM 1026 C C . PRO A 1 127 ? 31.758 9.546 -52.899 1.00 85.25 127 PRO A C 1
ATOM 1028 O O . PRO A 1 127 ? 31.597 8.683 -53.761 1.00 85.25 127 PRO A O 1
ATOM 1031 N N . PHE A 1 128 ? 32.958 9.829 -52.386 1.00 83.88 128 PHE A N 1
ATOM 1032 C CA . PHE A 1 128 ? 34.192 9.173 -52.815 1.00 83.88 128 PHE A CA 1
ATOM 1033 C C . PHE A 1 128 ? 34.292 7.730 -52.298 1.00 83.88 128 PHE A C 1
ATOM 1035 O O . PHE A 1 128 ? 34.780 6.857 -53.017 1.00 83.88 128 PHE A O 1
ATOM 1042 N N . SER A 1 129 ? 33.742 7.435 -51.114 1.00 80.81 129 SER A N 1
ATOM 1043 C CA . SER A 1 129 ? 33.673 6.072 -50.561 1.00 80.81 129 SER A CA 1
ATOM 1044 C C . SER A 1 129 ? 32.777 5.132 -51.377 1.00 80.81 129 SER A C 1
ATOM 1046 O O . SER A 1 129 ? 32.915 3.913 -51.289 1.00 80.81 129 SER A O 1
ATOM 1048 N N . LEU A 1 130 ? 31.850 5.673 -52.179 1.00 81.62 130 LEU A N 1
ATOM 1049 C CA . LEU A 1 130 ? 30.945 4.893 -53.034 1.00 81.62 130 LEU A CA 1
ATOM 1050 C C . LEU A 1 130 ? 31.603 4.408 -54.337 1.00 81.62 130 LEU A C 1
ATOM 1052 O O . LEU A 1 130 ? 31.054 3.535 -55.012 1.00 81.62 130 LEU A O 1
ATOM 1056 N N . ILE A 1 131 ? 32.774 4.948 -54.689 1.00 86.00 131 ILE A N 1
ATOM 1057 C CA . ILE A 1 131 ? 33.505 4.647 -55.931 1.00 86.00 131 ILE A CA 1
ATOM 1058 C C . ILE A 1 131 ? 34.945 4.155 -55.666 1.00 86.00 131 ILE A C 1
ATOM 1060 O O . ILE A 1 131 ? 35.900 4.647 -56.270 1.00 86.00 131 ILE A O 1
ATOM 1064 N N . PRO A 1 132 ? 35.150 3.148 -54.791 1.00 82.38 132 PRO A N 1
ATOM 1065 C CA . PRO A 1 132 ? 36.484 2.768 -54.319 1.00 82.38 132 PRO A CA 1
ATOM 1066 C C . PRO A 1 132 ? 37.392 2.246 -55.439 1.00 82.38 132 PRO A C 1
ATOM 1068 O O . PRO A 1 132 ? 38.607 2.414 -55.382 1.00 82.38 132 PRO A O 1
ATOM 1071 N N . LYS A 1 133 ? 36.817 1.630 -56.480 1.00 84.75 133 LYS A N 1
ATOM 1072 C CA . LYS A 1 133 ? 37.577 1.125 -57.632 1.00 84.75 133 LYS A CA 1
ATOM 1073 C C . LYS A 1 133 ? 38.188 2.271 -58.433 1.00 84.75 133 LYS A C 1
ATOM 1075 O O . LYS A 1 133 ? 39.389 2.266 -58.670 1.00 84.75 133 LYS A O 1
ATOM 1080 N N . GLN A 1 134 ? 37.377 3.272 -58.765 1.00 88.31 134 GLN A N 1
ATOM 1081 C CA . GLN A 1 134 ? 37.804 4.448 -59.517 1.00 88.31 134 GLN A CA 1
ATOM 1082 C C . GLN A 1 134 ? 38.821 5.280 -58.725 1.00 88.31 134 GLN A C 1
ATOM 1084 O O . GLN A 1 134 ? 39.789 5.771 -59.297 1.00 88.31 134 GLN A O 1
ATOM 1089 N N . MET A 1 135 ? 38.654 5.389 -57.401 1.00 85.44 135 MET A N 1
ATOM 1090 C CA . MET A 1 135 ? 39.628 6.073 -56.539 1.00 85.44 135 MET A CA 1
ATOM 1091 C C . MET A 1 135 ? 40.983 5.351 -56.512 1.00 85.44 135 MET A C 1
ATOM 1093 O O . MET A 1 135 ? 42.028 5.997 -56.543 1.00 85.44 135 MET A O 1
ATOM 1097 N N . GLN A 1 136 ? 40.991 4.015 -56.505 1.00 85.81 136 GLN A N 1
ATOM 1098 C CA . GLN A 1 136 ? 42.230 3.232 -56.571 1.00 85.81 136 GLN A CA 1
ATOM 1099 C C . GLN A 1 136 ? 42.891 3.283 -57.953 1.00 85.81 136 GLN A C 1
ATOM 1101 O O . GLN A 1 136 ? 44.114 3.372 -58.041 1.00 85.81 136 GLN A O 1
ATOM 1106 N N . GLU A 1 137 ? 42.107 3.271 -59.031 1.00 87.75 137 GLU A N 1
ATOM 1107 C CA . GLU A 1 137 ? 42.612 3.482 -60.394 1.00 87.75 137 GLU A CA 1
ATOM 1108 C C . GLU A 1 137 ? 43.291 4.853 -60.518 1.00 87.75 137 GLU A C 1
ATOM 1110 O O . GLU A 1 137 ? 44.454 4.919 -60.919 1.00 87.75 137 GLU A O 1
ATOM 1115 N N . LEU A 1 138 ? 42.634 5.919 -60.047 1.00 88.12 138 LEU A N 1
ATOM 1116 C CA . LEU A 1 138 ? 43.198 7.270 -60.017 1.00 88.12 138 LEU A CA 1
ATOM 1117 C C . LEU A 1 138 ? 44.492 7.338 -59.192 1.00 88.12 138 LEU A C 1
ATOM 1119 O O . LEU A 1 138 ? 45.476 7.928 -59.635 1.00 88.12 138 LEU A O 1
ATOM 1123 N N . LYS A 1 139 ? 44.528 6.703 -58.012 1.00 88.00 139 LYS A N 1
ATOM 1124 C CA . LYS A 1 139 ? 45.737 6.634 -57.175 1.00 88.00 139 LYS A CA 1
ATOM 1125 C C . LYS A 1 139 ? 46.898 5.961 -57.909 1.00 88.00 139 LYS A C 1
ATOM 1127 O O . LYS A 1 139 ? 48.035 6.426 -57.832 1.00 88.00 139 LYS A O 1
ATOM 1132 N N . ASN A 1 140 ? 46.632 4.860 -58.608 1.00 88.00 140 ASN A N 1
ATOM 1133 C CA . ASN A 1 140 ? 47.654 4.142 -59.363 1.00 88.00 140 ASN A CA 1
ATOM 1134 C C . ASN A 1 140 ? 48.190 4.989 -60.523 1.00 88.00 140 ASN A C 1
ATOM 1136 O O . ASN A 1 140 ? 49.404 5.065 -60.699 1.00 88.00 140 ASN A O 1
ATOM 1140 N N . GLU A 1 141 ? 47.314 5.669 -61.264 1.00 87.12 141 GLU A N 1
ATOM 1141 C CA . GLU A 1 141 ? 47.720 6.561 -62.356 1.00 87.12 141 GLU A CA 1
ATOM 1142 C C . GLU A 1 141 ? 48.528 7.767 -61.855 1.00 87.12 141 GLU A C 1
ATOM 1144 O O . GLU A 1 141 ? 49.578 8.070 -62.421 1.00 87.12 141 GLU A O 1
ATOM 1149 N N . ILE A 1 142 ? 48.121 8.396 -60.746 1.00 87.38 142 ILE A N 1
ATOM 1150 C CA . ILE A 1 142 ? 48.876 9.491 -60.113 1.00 87.38 142 ILE A CA 1
ATOM 1151 C C . ILE A 1 142 ? 50.271 9.025 -59.679 1.00 87.38 142 ILE A C 1
ATOM 1153 O O . ILE A 1 142 ? 51.257 9.722 -59.911 1.00 87.38 142 ILE A O 1
ATOM 1157 N N . ASN A 1 143 ? 50.389 7.832 -59.090 1.00 86.38 143 ASN A N 1
ATOM 1158 C CA . ASN A 1 143 ? 51.687 7.279 -58.696 1.00 86.38 143 ASN A CA 1
ATOM 1159 C C . ASN A 1 143 ? 52.598 6.998 -59.899 1.00 86.38 143 ASN A C 1
ATOM 1161 O O . ASN A 1 143 ? 53.809 7.219 -59.819 1.00 86.38 143 ASN A O 1
ATOM 1165 N N . LEU A 1 144 ? 52.031 6.530 -61.014 1.00 85.25 144 LEU A N 1
ATOM 1166 C CA . LEU A 1 144 ? 52.774 6.351 -62.260 1.00 85.25 144 LEU A CA 1
ATOM 1167 C C . LEU A 1 144 ? 53.240 7.698 -62.821 1.00 85.25 144 LEU A C 1
ATOM 1169 O O . LEU A 1 144 ? 54.400 7.825 -63.211 1.00 85.25 144 LEU A O 1
ATOM 1173 N N . ASP A 1 145 ? 52.387 8.721 -62.810 1.00 85.31 145 ASP A N 1
ATOM 1174 C CA . ASP A 1 145 ? 52.755 10.061 -63.268 1.00 85.31 145 ASP A CA 1
ATOM 1175 C C . ASP A 1 145 ? 53.817 10.711 -62.360 1.00 85.31 145 ASP A C 1
ATOM 1177 O O . ASP A 1 145 ? 54.776 11.287 -62.873 1.00 85.31 145 ASP A O 1
ATOM 1181 N N . LEU A 1 146 ? 53.761 10.518 -61.036 1.00 84.06 146 LEU A N 1
ATOM 1182 C CA . LEU A 1 146 ? 54.834 10.920 -60.111 1.00 84.06 146 LEU A CA 1
ATOM 1183 C C . LEU A 1 146 ? 56.176 10.258 -60.456 1.00 84.06 146 LEU A C 1
ATOM 1185 O O . LEU A 1 146 ? 57.226 10.901 -60.399 1.00 84.06 146 LEU A O 1
ATOM 1189 N N . GLN A 1 147 ? 56.168 8.972 -60.821 1.00 83.25 147 GLN A N 1
ATOM 1190 C CA . GLN A 1 147 ? 57.381 8.281 -61.265 1.00 83.25 147 GLN A CA 1
ATOM 1191 C C . GLN A 1 147 ? 57.902 8.853 -62.587 1.00 83.25 147 GLN A C 1
ATOM 1193 O O . GLN A 1 147 ? 59.106 9.067 -62.720 1.00 83.25 147 GLN A O 1
ATOM 1198 N N . LYS A 1 148 ? 57.017 9.159 -63.544 1.00 83.56 148 LYS A N 1
ATOM 1199 C CA . LYS A 1 148 ? 57.399 9.808 -64.809 1.00 83.56 148 LYS A CA 1
ATOM 1200 C C . LYS A 1 148 ? 58.024 11.183 -64.570 1.00 83.56 148 LYS A C 1
ATOM 1202 O O . LYS A 1 148 ? 59.062 11.476 -65.157 1.00 83.56 148 LYS A O 1
ATOM 1207 N N . ILE A 1 149 ? 57.445 11.998 -63.687 1.00 82.44 149 ILE A N 1
ATOM 1208 C CA . ILE A 1 149 ? 57.980 13.317 -63.315 1.00 82.44 149 ILE A CA 1
ATOM 1209 C C . ILE A 1 149 ? 59.393 13.176 -62.730 1.00 82.44 149 ILE A C 1
ATOM 1211 O O . ILE A 1 149 ? 60.319 13.838 -63.200 1.00 82.44 149 ILE A O 1
ATOM 1215 N N . LYS A 1 150 ? 59.596 12.254 -61.778 1.00 82.50 150 LYS A N 1
ATOM 1216 C CA . LYS A 1 150 ? 60.921 11.980 -61.189 1.00 82.50 150 LYS A CA 1
ATOM 1217 C C . LYS A 1 150 ? 61.942 11.525 -62.231 1.00 82.50 150 LYS A C 1
ATOM 1219 O O . LYS A 1 150 ? 63.058 12.039 -62.246 1.00 82.50 150 LYS A O 1
ATOM 1224 N N . ASN A 1 151 ? 61.549 10.624 -63.129 1.00 82.69 151 ASN A N 1
ATOM 1225 C CA . ASN A 1 151 ? 62.412 10.141 -64.206 1.00 82.69 151 ASN A CA 1
ATOM 1226 C C . ASN A 1 151 ? 62.777 11.262 -65.192 1.00 82.69 151 ASN A C 1
ATOM 1228 O O . ASN A 1 151 ? 63.922 11.339 -65.632 1.00 82.69 151 ASN A O 1
ATOM 1232 N N . ASN A 1 152 ? 61.837 12.157 -65.514 1.00 82.06 152 ASN A N 1
ATOM 1233 C CA . ASN A 1 152 ? 62.093 13.318 -66.369 1.00 82.06 152 ASN A CA 1
ATOM 1234 C C . ASN A 1 152 ? 63.057 14.308 -65.699 1.00 82.06 152 ASN A C 1
ATOM 1236 O O . ASN A 1 152 ? 64.009 14.749 -66.341 1.00 82.06 152 ASN A O 1
ATOM 1240 N N . TYR A 1 153 ? 62.883 14.596 -64.404 1.00 82.00 153 TYR A N 1
ATOM 1241 C CA . TYR A 1 153 ? 63.841 15.415 -63.656 1.00 82.00 153 TYR A CA 1
ATOM 1242 C C . TYR A 1 153 ? 65.236 14.781 -63.618 1.00 82.00 153 TYR A C 1
ATOM 1244 O O . TYR A 1 153 ? 66.233 15.472 -63.831 1.00 82.00 153 TYR A O 1
ATOM 1252 N N . GLU A 1 154 ? 65.329 13.468 -63.391 1.00 81.75 154 GLU A N 1
ATOM 1253 C CA . GLU A 1 154 ? 66.602 12.742 -63.427 1.00 81.75 154 GLU A CA 1
ATOM 1254 C C . GLU A 1 154 ? 67.258 12.831 -64.814 1.00 81.75 154 GLU A C 1
ATOM 1256 O O . GLU A 1 154 ? 68.455 13.115 -64.924 1.00 81.75 154 GLU A O 1
ATOM 1261 N N . LYS A 1 155 ? 66.464 12.671 -65.879 1.00 82.19 155 LYS A N 1
ATOM 1262 C CA . LYS A 1 155 ? 66.906 12.794 -67.271 1.00 82.19 155 LYS A CA 1
ATOM 1263 C C . LYS A 1 155 ? 67.427 14.193 -67.588 1.00 82.19 155 LYS A C 1
ATOM 1265 O O . LYS A 1 155 ? 68.492 14.310 -68.189 1.00 82.19 155 LYS A O 1
ATOM 1270 N N . ASP A 1 156 ? 66.737 15.244 -67.152 1.00 82.38 156 ASP A N 1
ATOM 1271 C CA . ASP A 1 156 ? 67.160 16.634 -67.358 1.00 82.38 156 ASP A CA 1
ATOM 1272 C C . ASP A 1 156 ? 68.466 16.957 -66.621 1.00 82.38 156 ASP A C 1
ATOM 1274 O O . ASP A 1 156 ? 69.373 17.574 -67.194 1.00 82.38 156 ASP A O 1
ATOM 1278 N N . ILE A 1 157 ? 68.605 16.492 -65.374 1.00 84.12 157 ILE A N 1
ATOM 1279 C CA . ILE A 1 157 ? 69.837 16.642 -64.587 1.00 84.12 157 ILE A CA 1
ATOM 1280 C C . ILE A 1 157 ? 71.001 15.925 -65.280 1.00 84.12 157 ILE A C 1
ATOM 1282 O O . ILE A 1 157 ? 72.075 16.508 -65.458 1.00 84.12 157 ILE A O 1
ATOM 1286 N N . LEU A 1 158 ? 70.797 14.675 -65.706 1.00 84.00 158 LEU A N 1
ATOM 1287 C CA . LEU A 1 158 ? 71.821 13.895 -66.398 1.00 84.00 158 LEU A CA 1
ATOM 1288 C C . LEU A 1 158 ? 72.184 14.501 -67.751 1.00 84.00 158 LEU A C 1
ATOM 1290 O O . LEU A 1 158 ? 73.366 14.603 -68.055 1.00 84.00 158 LEU A O 1
ATOM 1294 N N . ASN A 1 159 ? 71.209 14.972 -68.527 1.00 84.19 159 ASN A N 1
ATOM 12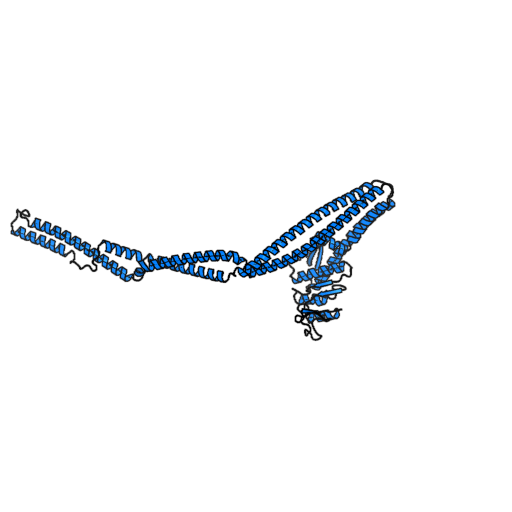95 C CA . ASN A 1 159 ? 71.446 15.630 -69.811 1.00 84.19 159 ASN A CA 1
ATOM 1296 C C . ASN A 1 159 ? 72.290 16.901 -69.642 1.00 84.19 159 ASN A C 1
ATOM 1298 O O . ASN A 1 159 ? 73.254 17.113 -70.378 1.00 84.19 159 ASN A O 1
ATOM 1302 N N . LYS A 1 160 ? 71.988 17.730 -68.634 1.00 85.44 160 LYS A N 1
ATOM 1303 C CA . LYS A 1 160 ? 72.801 18.913 -68.319 1.00 85.44 160 LYS A CA 1
ATOM 1304 C C . LYS A 1 160 ? 74.238 18.524 -67.957 1.00 85.44 160 LYS A C 1
ATOM 1306 O O . LYS A 1 160 ? 75.179 19.088 -68.514 1.00 85.44 160 LYS A O 1
ATOM 1311 N N . ASN A 1 161 ? 74.405 17.527 -67.090 1.00 84.75 161 ASN A N 1
ATOM 1312 C CA . ASN A 1 161 ? 75.721 17.040 -66.675 1.00 84.75 161 ASN A CA 1
ATOM 1313 C C . ASN A 1 161 ? 76.506 16.414 -67.840 1.00 84.75 161 ASN A C 1
ATOM 1315 O O . ASN A 1 161 ? 77.703 16.662 -67.977 1.00 84.75 161 ASN A O 1
ATOM 1319 N N . PHE A 1 162 ? 75.850 15.640 -68.708 1.00 85.12 162 PHE A N 1
ATOM 1320 C CA . PHE A 1 162 ? 76.469 15.047 -69.892 1.00 85.12 162 PHE A CA 1
ATOM 1321 C C . PHE A 1 162 ? 76.877 16.106 -70.908 1.00 85.12 162 PHE A C 1
ATOM 1323 O O . PHE A 1 162 ? 77.991 16.024 -71.405 1.00 85.12 162 PHE A O 1
ATOM 1330 N N . LYS A 1 163 ? 76.071 17.149 -71.145 1.00 82.62 163 LYS A N 1
ATOM 1331 C CA . LYS A 1 163 ? 76.471 18.286 -71.996 1.00 82.62 163 LYS A CA 1
ATOM 1332 C C . LYS A 1 163 ? 77.672 19.044 -71.432 1.00 82.62 163 LYS A C 1
ATOM 1334 O O . LYS A 1 163 ? 78.563 19.446 -72.178 1.00 82.62 163 LYS A O 1
ATOM 1339 N N . GLU A 1 164 ? 77.735 19.237 -70.115 1.00 83.56 164 GLU A N 1
ATOM 1340 C CA . GLU A 1 164 ? 78.914 19.834 -69.475 1.00 83.56 164 GLU A CA 1
ATOM 1341 C C . GLU A 1 164 ? 80.164 18.954 -69.623 1.00 83.56 164 GLU A C 1
ATOM 1343 O O . GLU A 1 164 ? 81.258 19.472 -69.862 1.00 83.56 164 GLU A O 1
ATOM 1348 N N . LEU A 1 165 ? 80.018 17.633 -69.497 1.00 80.94 165 LEU A N 1
ATOM 1349 C CA . LEU A 1 165 ? 81.104 16.676 -69.704 1.00 80.94 165 LEU A CA 1
ATOM 1350 C C . LEU A 1 165 ? 81.524 16.600 -71.171 1.00 80.94 165 LEU A C 1
ATOM 1352 O O . LEU A 1 165 ? 82.717 16.607 -71.444 1.00 80.94 165 LEU A O 1
ATOM 1356 N N . GLU A 1 166 ? 80.578 16.606 -72.103 1.00 79.25 166 GLU A N 1
ATOM 1357 C CA . GLU A 1 166 ? 80.821 16.629 -73.543 1.00 79.25 166 GLU A CA 1
ATOM 1358 C C . GLU A 1 166 ? 81.621 17.876 -73.936 1.00 79.25 166 GLU A C 1
ATOM 1360 O O . GLU A 1 166 ? 82.634 17.769 -74.622 1.00 79.25 166 GLU A O 1
ATOM 1365 N N . ASN A 1 167 ? 81.267 19.050 -73.407 1.00 80.56 167 ASN A N 1
ATOM 1366 C CA . ASN A 1 167 ? 82.041 20.276 -73.622 1.00 80.56 167 ASN A CA 1
ATOM 1367 C C . ASN A 1 167 ? 83.473 20.180 -73.064 1.00 80.56 167 ASN A C 1
ATOM 1369 O O . ASN A 1 167 ? 84.409 20.695 -73.676 1.00 80.56 167 ASN A O 1
ATOM 1373 N N . LYS A 1 168 ? 83.666 19.508 -71.920 1.00 78.50 168 LYS A N 1
ATOM 1374 C CA . LYS A 1 168 ? 84.995 19.263 -71.325 1.00 78.50 168 LYS A CA 1
ATOM 1375 C C . LYS A 1 168 ? 85.792 18.179 -72.055 1.00 78.50 168 LYS A C 1
ATOM 1377 O O . LYS A 1 168 ? 87.014 18.213 -72.022 1.00 78.50 168 LYS A O 1
ATOM 1382 N N . ILE A 1 169 ? 85.129 17.216 -72.684 1.00 75.31 169 ILE A N 1
ATOM 1383 C CA . ILE A 1 169 ? 85.748 16.161 -73.501 1.00 75.31 169 ILE A CA 1
ATOM 1384 C C . ILE A 1 169 ? 86.148 16.723 -74.871 1.00 75.31 169 ILE A C 1
ATOM 1386 O O . ILE A 1 169 ? 87.204 16.395 -75.410 1.00 75.31 169 ILE A O 1
ATOM 1390 N N . ASN A 1 170 ? 85.340 17.631 -75.415 1.00 71.44 170 ASN A N 1
ATOM 1391 C CA . ASN A 1 170 ? 85.595 18.282 -76.695 1.00 71.44 170 ASN A CA 1
ATOM 1392 C C . ASN A 1 170 ? 86.559 19.474 -76.589 1.00 71.44 170 ASN A C 1
ATOM 1394 O O . ASN A 1 170 ? 86.982 19.999 -77.617 1.00 71.44 170 ASN A O 1
ATOM 1398 N N . SER A 1 171 ? 86.957 19.894 -75.382 1.00 76.50 171 SER A N 1
ATOM 1399 C CA . SER A 1 171 ? 87.938 20.967 -75.215 1.00 76.50 171 SER A CA 1
ATOM 1400 C C . SER A 1 171 ? 89.352 20.528 -75.611 1.00 76.50 171 SER A C 1
ATOM 1402 O O . SER A 1 171 ? 89.739 19.361 -75.502 1.00 76.50 171 SER A O 1
ATOM 1404 N N . ASP A 1 172 ? 90.179 21.484 -76.035 1.00 64.06 172 ASP A N 1
ATOM 1405 C CA . ASP A 1 172 ? 91.562 21.226 -76.468 1.00 64.06 172 ASP A CA 1
ATOM 1406 C C . ASP A 1 172 ? 92.463 20.680 -75.351 1.00 64.06 172 ASP A C 1
ATOM 1408 O O . ASP A 1 172 ? 93.456 20.004 -75.614 1.00 64.06 172 ASP A O 1
ATOM 1412 N N . SER A 1 173 ? 92.086 20.915 -74.092 1.00 66.94 173 SER A N 1
ATOM 1413 C CA . SER A 1 173 ? 92.766 20.394 -72.904 1.00 66.94 173 SER A CA 1
ATOM 1414 C C . SER A 1 173 ? 92.578 18.887 -72.686 1.00 66.94 173 SER A C 1
ATOM 1416 O O . SER A 1 173 ? 93.417 18.263 -72.031 1.00 66.94 173 SER A O 1
ATOM 1418 N N . PHE A 1 174 ? 91.513 18.285 -73.222 1.00 68.94 174 PHE A N 1
ATOM 1419 C CA . PHE A 1 174 ? 91.248 16.856 -73.085 1.00 68.94 174 PHE A CA 1
ATOM 1420 C C . PHE A 1 174 ? 92.088 16.057 -74.085 1.00 68.94 174 PHE A C 1
ATOM 1422 O O . PHE A 1 174 ? 92.070 16.328 -75.289 1.00 68.94 174 PHE A O 1
ATOM 1429 N N . LEU A 1 175 ? 92.849 15.084 -73.569 1.00 65.75 175 LEU A N 1
ATOM 1430 C CA . LEU A 1 175 ? 93.763 14.226 -74.336 1.00 65.75 175 LEU A CA 1
ATOM 1431 C C . LEU A 1 175 ? 94.747 14.995 -75.242 1.00 65.75 175 LEU A C 1
ATOM 1433 O O . LEU A 1 175 ? 95.148 14.496 -76.288 1.00 65.75 175 LEU A O 1
ATOM 1437 N N . SER A 1 176 ? 95.218 16.169 -74.808 1.00 66.31 176 SER A N 1
ATOM 1438 C CA . SER A 1 176 ? 96.147 17.037 -75.561 1.00 66.31 176 SER A CA 1
ATOM 1439 C C . SER A 1 176 ? 97.498 16.403 -75.944 1.00 66.31 176 SER A C 1
ATOM 1441 O O . SER A 1 176 ? 98.262 16.990 -76.704 1.00 66.31 176 SER A O 1
ATOM 1443 N N . LYS A 1 177 ? 97.808 15.208 -75.422 1.00 66.75 177 LYS A N 1
ATOM 1444 C CA . LYS A 1 177 ? 99.026 14.430 -75.709 1.00 66.75 177 LYS A CA 1
ATOM 1445 C C . LYS A 1 177 ? 98.852 13.361 -76.800 1.00 66.75 177 LYS A C 1
ATOM 1447 O O . LYS A 1 177 ? 99.832 12.702 -77.133 1.00 66.75 177 LYS A O 1
ATOM 1452 N N . TYR A 1 178 ? 97.639 13.153 -77.314 1.00 66.88 178 TYR A N 1
ATOM 1453 C CA . TYR A 1 178 ? 97.308 12.082 -78.262 1.00 66.88 178 TYR A CA 1
ATOM 1454 C C . TYR A 1 178 ? 96.830 12.643 -79.612 1.00 66.88 178 TYR A C 1
ATOM 1456 O O . TYR A 1 178 ? 96.417 13.797 -79.700 1.00 66.88 178 TYR A O 1
ATOM 1464 N N . ASP A 1 179 ? 96.905 11.830 -80.672 1.00 69.38 179 ASP A N 1
ATOM 1465 C CA . ASP A 1 179 ? 96.511 12.228 -82.031 1.00 69.38 179 ASP A CA 1
ATOM 1466 C C . ASP A 1 179 ? 95.001 12.525 -82.138 1.00 69.38 179 ASP A C 1
ATOM 1468 O O . ASP A 1 179 ? 94.157 11.860 -81.531 1.00 69.38 179 ASP A O 1
ATOM 1472 N N . SER A 1 180 ? 94.676 13.509 -82.974 1.00 67.94 180 SER A N 1
ATOM 1473 C CA . SER A 1 180 ? 93.333 13.987 -83.309 1.00 67.94 180 SER A CA 1
ATOM 1474 C C . SER A 1 180 ? 92.356 12.873 -83.708 1.00 67.94 180 SER A C 1
ATOM 1476 O O . SER A 1 180 ? 91.186 12.924 -83.332 1.00 67.94 180 SER A O 1
ATOM 1478 N N . LYS A 1 181 ? 92.824 11.828 -84.409 1.00 71.94 181 LYS A N 1
ATOM 1479 C CA . LYS A 1 181 ? 91.993 10.670 -84.779 1.00 71.94 181 LYS A CA 1
ATOM 1480 C C . LYS A 1 181 ? 91.544 9.853 -83.567 1.00 71.94 181 LYS A C 1
ATOM 1482 O O . LYS A 1 181 ? 90.355 9.581 -83.439 1.00 71.94 181 LYS A O 1
ATOM 1487 N N . LEU A 1 182 ? 92.472 9.517 -82.667 1.00 70.94 182 LEU A N 1
ATOM 1488 C CA . LEU A 1 182 ? 92.169 8.764 -81.442 1.00 70.94 182 LEU A CA 1
ATOM 1489 C C . LEU A 1 182 ? 91.291 9.579 -80.488 1.00 70.94 182 LEU A C 1
ATOM 1491 O O . LEU A 1 182 ? 90.386 9.026 -79.870 1.00 70.94 182 LEU A O 1
ATOM 1495 N N . LYS A 1 183 ? 91.524 10.897 -80.400 1.00 73.44 183 LYS A N 1
ATOM 1496 C CA . LYS A 1 183 ? 90.678 11.810 -79.620 1.00 73.44 183 LYS A CA 1
ATOM 1497 C C . LYS A 1 183 ? 89.229 11.777 -80.115 1.00 73.44 183 LYS A C 1
ATOM 1499 O O . LYS A 1 183 ? 88.326 11.578 -79.313 1.00 73.44 183 LYS A O 1
ATOM 1504 N N . ASN A 1 184 ? 89.014 11.906 -81.423 1.00 74.88 184 ASN A N 1
ATOM 1505 C CA . ASN A 1 184 ? 87.668 11.925 -81.999 1.00 74.88 184 ASN A CA 1
ATOM 1506 C C . ASN A 1 184 ? 86.942 10.578 -81.862 1.00 74.88 184 ASN A C 1
ATOM 1508 O O . ASN A 1 184 ? 85.746 10.561 -81.585 1.00 74.88 184 ASN A O 1
ATOM 1512 N N . GLU A 1 185 ? 87.649 9.456 -82.015 1.00 78.00 185 GLU A N 1
ATOM 1513 C CA . GLU A 1 185 ? 87.063 8.118 -81.865 1.00 78.00 185 GLU A CA 1
ATOM 1514 C C . GLU A 1 185 ? 86.641 7.834 -80.415 1.00 78.00 185 GLU A C 1
ATOM 1516 O O . GLU A 1 185 ? 85.555 7.309 -80.168 1.00 78.00 185 GLU A O 1
ATOM 1521 N N . LEU A 1 186 ? 87.457 8.249 -79.443 1.00 75.62 186 LEU A N 1
ATOM 1522 C CA . LEU A 1 186 ? 87.174 8.041 -78.025 1.00 75.62 186 LEU A CA 1
ATOM 1523 C C . LEU A 1 186 ? 86.079 8.992 -77.514 1.00 75.62 186 LEU A C 1
ATOM 1525 O O . LEU A 1 186 ? 85.197 8.557 -76.774 1.00 75.62 186 LEU A O 1
ATOM 1529 N N . SER A 1 187 ? 86.063 10.252 -77.966 1.00 78.06 187 SER A N 1
ATOM 1530 C CA . SER A 1 187 ? 84.949 11.177 -77.713 1.00 78.06 187 SER A CA 1
ATOM 1531 C C . SER A 1 187 ? 83.633 10.657 -78.301 1.00 78.06 187 SER A C 1
ATOM 1533 O O . SER A 1 187 ? 82.603 10.725 -77.635 1.00 78.06 187 SER A O 1
ATOM 1535 N N . ALA A 1 188 ? 83.659 10.070 -79.504 1.00 79.50 188 ALA A N 1
ATOM 1536 C CA . ALA A 1 188 ? 82.474 9.472 -80.118 1.00 79.50 188 ALA A CA 1
ATOM 1537 C C . ALA A 1 188 ? 81.937 8.280 -79.308 1.00 79.50 188 ALA A C 1
ATOM 1539 O O . ALA A 1 188 ? 80.733 8.204 -79.075 1.00 79.50 188 ALA A O 1
ATOM 1540 N N . GLN A 1 189 ? 82.812 7.397 -78.811 1.00 80.50 189 GLN A N 1
ATOM 1541 C CA . GLN A 1 189 ? 82.400 6.275 -77.957 1.00 80.50 189 GLN A CA 1
ATOM 1542 C C . GLN A 1 189 ? 81.835 6.739 -76.606 1.00 80.50 189 GLN A C 1
ATOM 1544 O O . GLN A 1 189 ? 80.849 6.179 -76.129 1.00 80.50 189 GLN A O 1
ATOM 1549 N N . ILE A 1 190 ? 82.417 7.774 -75.986 1.00 80.81 190 ILE A N 1
ATOM 1550 C CA . ILE A 1 190 ? 81.882 8.334 -74.734 1.00 80.81 190 ILE A CA 1
ATOM 1551 C C . ILE A 1 190 ? 80.505 8.968 -74.970 1.00 80.81 190 ILE A C 1
ATOM 1553 O O . ILE A 1 190 ? 79.580 8.722 -74.196 1.00 80.81 190 ILE A O 1
ATOM 1557 N N . ASN A 1 191 ? 80.342 9.721 -76.057 1.00 80.19 191 ASN A N 1
ATOM 1558 C CA . ASN A 1 191 ? 79.056 10.307 -76.423 1.00 80.19 191 ASN A CA 1
ATOM 1559 C C . ASN A 1 191 ? 78.001 9.232 -76.726 1.00 80.19 191 ASN A C 1
ATOM 1561 O O . ASN A 1 191 ? 76.849 9.375 -76.322 1.00 80.19 191 ASN A O 1
ATOM 1565 N N . GLU A 1 192 ? 78.388 8.120 -77.358 1.00 81.69 192 GLU A N 1
ATOM 1566 C CA . GLU A 1 192 ? 77.501 6.971 -77.567 1.00 81.69 192 GLU A CA 1
ATOM 1567 C C . GLU A 1 192 ? 77.069 6.332 -76.233 1.00 81.69 192 GLU A C 1
ATOM 1569 O O . GLU A 1 192 ? 75.907 5.956 -76.073 1.00 81.69 192 GLU A O 1
ATOM 1574 N N . LEU A 1 193 ? 77.966 6.245 -75.243 1.00 81.00 193 LEU A N 1
ATOM 1575 C CA . LEU A 1 193 ? 77.628 5.762 -73.899 1.00 81.00 193 LEU A CA 1
ATOM 1576 C C . LEU A 1 193 ? 76.691 6.721 -73.153 1.00 81.00 193 LEU A C 1
ATOM 1578 O O . LEU A 1 193 ? 75.766 6.259 -72.482 1.00 81.00 193 LEU A O 1
ATOM 1582 N N . PHE A 1 194 ? 76.894 8.036 -73.278 1.00 83.06 194 PHE A N 1
ATOM 1583 C CA . PHE A 1 194 ? 75.991 9.040 -72.708 1.00 83.06 194 PHE A CA 1
ATOM 1584 C C . PHE A 1 194 ? 74.603 8.977 -73.347 1.00 83.06 194 PHE A C 1
ATOM 1586 O O . PHE A 1 194 ? 73.613 8.953 -72.617 1.00 83.06 194 PHE A O 1
ATOM 1593 N N . ALA A 1 195 ? 74.528 8.859 -74.676 1.00 78.25 195 ALA A N 1
ATOM 1594 C CA . ALA A 1 195 ? 73.271 8.691 -75.399 1.00 78.25 195 ALA A CA 1
ATOM 1595 C C . ALA A 1 195 ? 72.540 7.413 -74.957 1.00 78.25 195 ALA A C 1
ATOM 1597 O O . ALA A 1 195 ? 71.405 7.486 -74.500 1.00 78.25 195 ALA A O 1
ATOM 1598 N N . LYS A 1 196 ? 73.226 6.259 -74.931 1.00 81.50 196 LYS A N 1
ATOM 1599 C CA . LYS A 1 196 ? 72.639 4.991 -74.453 1.00 81.50 196 LYS A CA 1
ATOM 1600 C C . LYS A 1 196 ? 72.144 5.072 -73.010 1.00 81.50 196 LYS A C 1
ATOM 1602 O O . LYS A 1 196 ? 71.122 4.474 -72.677 1.00 81.50 196 LYS A O 1
ATOM 1607 N N . LYS A 1 197 ? 72.854 5.791 -72.134 1.00 79.12 197 LYS A N 1
ATOM 1608 C CA . LYS A 1 197 ? 72.424 5.971 -70.742 1.00 79.12 197 LYS A CA 1
ATOM 1609 C C . LYS A 1 197 ? 71.198 6.882 -70.644 1.00 79.12 197 LYS A C 1
ATOM 1611 O O . LYS A 1 197 ? 70.306 6.578 -69.856 1.00 79.12 197 LYS A O 1
ATOM 1616 N N . LEU A 1 198 ? 71.132 7.941 -71.448 1.00 76.56 198 LEU A N 1
ATOM 1617 C CA . LEU A 1 198 ? 69.988 8.852 -71.505 1.00 76.56 198 LEU A CA 1
ATOM 1618 C C . LEU A 1 198 ? 68.740 8.184 -72.106 1.00 76.56 198 LEU A C 1
ATOM 1620 O O . LEU A 1 198 ? 67.635 8.433 -71.632 1.00 76.56 198 LEU A O 1
ATOM 1624 N N . ASP A 1 199 ? 68.925 7.296 -73.084 1.00 75.19 199 ASP A N 1
ATOM 1625 C CA . ASP A 1 199 ? 67.851 6.515 -73.709 1.00 75.19 199 ASP A CA 1
ATOM 1626 C C . ASP A 1 199 ? 67.356 5.377 -72.801 1.00 75.19 199 ASP A C 1
ATOM 1628 O O . ASP A 1 199 ? 66.185 5.008 -72.846 1.00 75.19 199 ASP A O 1
ATOM 1632 N N . SER A 1 200 ? 68.218 4.849 -71.920 1.00 72.94 200 SER A N 1
ATOM 1633 C CA . SER A 1 200 ? 67.821 3.847 -70.915 1.00 72.94 200 SER A CA 1
ATOM 1634 C C . SER A 1 200 ? 66.891 4.400 -69.828 1.00 72.94 200 SER A C 1
ATOM 1636 O O . SER A 1 200 ? 66.202 3.631 -69.159 1.00 72.94 200 SER A O 1
ATOM 1638 N N . ILE A 1 201 ? 66.869 5.724 -69.650 1.00 68.06 201 ILE A N 1
ATOM 1639 C CA . ILE A 1 201 ? 65.916 6.426 -68.791 1.00 68.06 201 ILE A CA 1
ATOM 1640 C C . ILE A 1 201 ? 64.756 6.799 -69.705 1.00 68.06 201 ILE A C 1
ATOM 1642 O O . ILE A 1 201 ? 64.853 7.769 -70.459 1.00 68.06 201 ILE A O 1
ATOM 1646 N N . SER A 1 202 ? 63.743 5.930 -69.680 1.00 59.06 202 SER A N 1
ATOM 1647 C CA . SER A 1 202 ? 62.498 5.881 -70.458 1.00 59.06 202 SER A CA 1
ATOM 1648 C C . SER A 1 202 ? 62.178 7.101 -71.339 1.00 59.06 202 SER A C 1
ATOM 1650 O O . SER A 1 202 ? 62.311 8.257 -70.930 1.00 59.06 202 SER A O 1
ATOM 1652 N N . GLU A 1 203 ? 61.687 6.843 -72.558 1.00 57.78 203 GLU A N 1
ATOM 1653 C CA . GLU A 1 203 ? 61.086 7.866 -73.427 1.00 57.78 203 GLU A CA 1
ATOM 1654 C C . GLU A 1 203 ? 60.120 8.742 -72.623 1.00 57.78 203 GLU A C 1
ATOM 1656 O O . GLU A 1 203 ? 59.417 8.243 -71.745 1.00 57.78 203 GLU A O 1
ATOM 1661 N N . SER A 1 204 ? 60.132 10.050 -72.881 1.00 55.50 204 SER A N 1
ATOM 1662 C CA . SER A 1 204 ? 59.268 11.020 -72.210 1.00 55.50 204 SER A CA 1
ATOM 1663 C C . SER A 1 204 ? 57.809 10.616 -72.413 1.00 55.50 204 SER A C 1
ATOM 1665 O O . SER A 1 204 ? 57.219 10.901 -73.454 1.00 55.50 204 SER A O 1
ATOM 1667 N N . GLN A 1 205 ? 57.248 9.897 -71.446 1.00 61.00 205 GLN A N 1
ATOM 1668 C CA . GLN A 1 205 ? 55.861 9.469 -71.491 1.00 61.00 205 GLN A CA 1
ATOM 1669 C C . GLN A 1 205 ? 54.985 10.673 -71.169 1.00 61.00 205 GLN A C 1
ATOM 1671 O O . GLN A 1 205 ? 55.249 11.388 -70.198 1.00 61.00 205 GLN A O 1
ATOM 1676 N N . GLU A 1 206 ? 53.947 10.891 -71.975 1.00 66.50 206 GLU A N 1
ATOM 1677 C CA . GLU A 1 206 ? 52.934 11.892 -71.662 1.00 66.50 206 GLU A CA 1
ATOM 1678 C C . GLU A 1 206 ? 52.338 11.597 -70.276 1.00 66.50 206 GLU A C 1
ATOM 1680 O O . GLU A 1 206 ? 52.081 10.442 -69.897 1.00 66.50 206 GLU A O 1
ATOM 1685 N N . LEU A 1 207 ? 52.199 12.662 -69.488 1.00 75.38 207 LEU A N 1
ATOM 1686 C CA . LEU A 1 207 ? 51.518 12.603 -68.204 1.00 75.38 207 LEU A CA 1
ATOM 1687 C C . LEU A 1 207 ? 5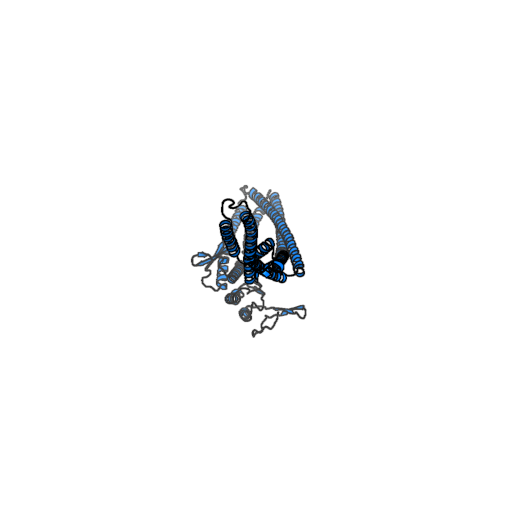0.031 12.396 -68.475 1.00 75.38 207 LEU A C 1
ATOM 1689 O O . LEU A 1 207 ? 49.453 13.091 -69.311 1.00 75.38 207 LEU A O 1
ATOM 1693 N N . SER A 1 208 ? 49.426 11.450 -67.765 1.00 77.50 208 SER A N 1
ATOM 1694 C CA . SER A 1 208 ? 47.987 11.188 -67.864 1.00 77.50 208 SER A CA 1
ATOM 1695 C C . SER A 1 208 ? 47.214 12.358 -67.247 1.00 77.50 208 SER A C 1
ATOM 1697 O O . SER A 1 208 ? 46.226 12.828 -67.809 1.00 77.50 208 SER A O 1
ATOM 1699 N N . TYR A 1 209 ? 47.738 12.894 -66.138 1.00 77.62 209 TYR A N 1
ATOM 1700 C CA . TYR A 1 209 ? 47.254 14.101 -65.481 1.00 77.62 209 TYR A CA 1
ATOM 1701 C C . TYR A 1 209 ? 48.383 15.109 -65.243 1.00 77.62 209 TYR A C 1
ATOM 1703 O O . TYR A 1 209 ? 49.460 14.779 -64.750 1.00 77.62 209 TYR A O 1
ATOM 1711 N N . ASN A 1 210 ? 48.118 16.383 -65.536 1.00 77.94 210 ASN A N 1
ATOM 1712 C CA . ASN A 1 210 ? 49.073 17.478 -65.349 1.00 77.94 210 ASN A CA 1
ATOM 1713 C C . ASN A 1 210 ? 48.899 18.163 -63.978 1.00 77.94 210 ASN A C 1
ATOM 1715 O O . ASN A 1 210 ? 48.606 19.358 -63.903 1.00 77.94 210 ASN A O 1
ATOM 1719 N N . PHE A 1 211 ? 49.007 17.393 -62.894 1.00 83.50 211 PHE A N 1
ATOM 1720 C CA . PHE A 1 211 ? 48.949 17.918 -61.525 1.00 83.50 211 PHE A CA 1
ATOM 1721 C C . PHE A 1 211 ? 50.341 18.287 -60.998 1.00 83.50 211 PHE A C 1
ATOM 1723 O O . PHE A 1 211 ? 51.354 17.758 -61.452 1.00 83.50 211 PHE A O 1
ATOM 1730 N N . SER A 1 212 ? 50.398 19.192 -60.016 1.00 83.88 212 SER A N 1
ATOM 1731 C CA . SER A 1 212 ? 51.634 19.435 -59.265 1.00 83.88 212 SER A CA 1
ATOM 1732 C C . SER A 1 212 ? 51.908 18.279 -58.295 1.00 83.88 212 SER A C 1
ATOM 1734 O O . SER A 1 212 ? 50.962 17.642 -57.833 1.00 83.88 212 SER A O 1
ATOM 1736 N N . GLU A 1 213 ? 53.170 18.035 -57.918 1.00 82.38 213 GLU A N 1
ATOM 1737 C CA . GLU A 1 213 ? 53.508 17.006 -56.912 1.00 82.38 213 GLU A CA 1
ATOM 1738 C C . GLU A 1 213 ? 52.728 17.209 -55.599 1.00 82.38 213 GLU A C 1
ATOM 1740 O O . GLU A 1 213 ? 52.224 16.256 -55.012 1.00 82.38 213 GLU A O 1
ATOM 1745 N N . GLN A 1 214 ? 52.533 18.467 -55.186 1.00 85.06 214 GLN A N 1
ATOM 1746 C CA . GLN A 1 214 ? 51.766 18.805 -53.985 1.00 85.06 214 GLN A CA 1
ATOM 1747 C C . GLN A 1 214 ? 50.284 18.442 -54.108 1.00 85.06 214 GLN A C 1
ATOM 1749 O O . GLN A 1 214 ? 49.667 18.038 -53.125 1.00 85.06 214 GLN A O 1
ATOM 1754 N N . ASP A 1 215 ? 49.688 18.617 -55.287 1.00 86.06 215 ASP A N 1
ATOM 1755 C CA . ASP A 1 215 ? 48.283 18.274 -55.506 1.00 86.06 215 ASP A CA 1
ATOM 1756 C C . ASP A 1 215 ? 48.102 16.763 -55.673 1.00 86.06 215 ASP A C 1
ATOM 1758 O O . ASP A 1 215 ? 47.135 16.212 -55.152 1.00 86.06 215 ASP A O 1
ATOM 1762 N N . MET A 1 216 ? 49.066 16.080 -56.297 1.00 85.62 216 MET A N 1
ATOM 1763 C CA . MET A 1 216 ? 49.124 14.617 -56.354 1.00 85.62 216 MET A CA 1
ATOM 1764 C C . MET A 1 216 ? 49.181 14.003 -54.947 1.00 85.62 216 MET A C 1
ATOM 1766 O O . MET A 1 216 ? 48.411 13.088 -54.648 1.00 85.62 216 MET A O 1
ATOM 1770 N N . ASP A 1 217 ? 50.005 14.553 -54.051 1.00 85.75 217 ASP A N 1
ATOM 1771 C CA . ASP A 1 217 ? 50.073 14.122 -52.650 1.00 85.75 217 ASP A CA 1
ATOM 1772 C C . ASP A 1 217 ? 48.762 14.403 -51.895 1.00 85.75 217 ASP A C 1
ATOM 1774 O O . ASP A 1 217 ? 48.270 13.541 -51.165 1.00 85.75 217 ASP A O 1
ATOM 1778 N N . LYS A 1 218 ? 48.143 15.579 -52.084 1.00 87.06 218 LYS A N 1
ATOM 1779 C CA . LYS A 1 218 ? 46.837 15.902 -51.470 1.00 87.06 218 LYS A CA 1
ATOM 1780 C C . LYS A 1 218 ? 45.742 14.932 -51.909 1.00 87.06 218 LYS A C 1
ATOM 1782 O O . LYS A 1 218 ? 44.982 14.468 -51.064 1.00 87.06 218 LYS A O 1
ATOM 1787 N N . ILE A 1 219 ? 45.660 14.627 -53.205 1.00 85.88 219 ILE A N 1
ATOM 1788 C CA . ILE A 1 219 ? 44.663 13.701 -53.759 1.00 85.88 219 ILE A CA 1
ATOM 1789 C C . ILE A 1 219 ? 44.906 12.287 -53.227 1.00 85.88 219 ILE A C 1
ATOM 1791 O O . ILE A 1 219 ? 43.965 11.615 -52.816 1.00 85.88 219 ILE A O 1
ATOM 1795 N N . THR A 1 220 ? 46.165 11.856 -53.166 1.00 84.75 220 THR A N 1
ATOM 1796 C CA . THR A 1 220 ? 46.535 10.540 -52.631 1.00 84.75 220 THR A CA 1
ATOM 1797 C C . THR A 1 220 ? 46.151 10.406 -51.154 1.00 84.75 220 THR A C 1
ATOM 1799 O O . THR A 1 220 ? 45.526 9.420 -50.770 1.00 84.75 220 THR A O 1
ATOM 1802 N N . ASN A 1 221 ? 46.434 11.431 -50.344 1.00 84.88 221 ASN A N 1
ATOM 1803 C CA . ASN A 1 221 ? 46.047 11.470 -48.931 1.00 84.88 221 ASN A CA 1
ATOM 1804 C C . ASN A 1 221 ? 44.523 11.493 -48.734 1.00 84.88 221 ASN A C 1
ATOM 1806 O O . ASN A 1 221 ? 44.022 10.869 -47.801 1.00 84.88 221 ASN A O 1
ATOM 1810 N N . LEU A 1 222 ? 43.783 12.184 -49.609 1.00 84.06 222 LEU A N 1
ATOM 1811 C CA . LEU A 1 222 ? 42.319 12.180 -49.596 1.00 84.06 222 LEU A CA 1
ATOM 1812 C C . LEU A 1 222 ? 41.759 10.786 -49.918 1.00 84.06 222 LEU A C 1
ATOM 1814 O O . LEU A 1 222 ? 40.838 10.324 -49.255 1.00 84.06 222 LEU A O 1
ATOM 1818 N N . ILE A 1 223 ? 42.320 10.093 -50.913 1.00 84.00 223 ILE A N 1
ATOM 1819 C CA . ILE A 1 223 ? 41.909 8.724 -51.264 1.00 84.00 223 ILE A CA 1
ATOM 1820 C C . ILE A 1 223 ? 42.125 7.769 -50.080 1.00 84.00 223 ILE A C 1
ATOM 1822 O O . ILE A 1 223 ? 41.278 6.917 -49.810 1.00 84.00 223 ILE A O 1
ATOM 1826 N N . ASP A 1 224 ? 43.231 7.934 -49.354 1.00 81.62 224 ASP A N 1
ATOM 1827 C CA . ASP A 1 224 ? 43.567 7.086 -48.209 1.00 81.62 224 ASP A CA 1
ATOM 1828 C C . ASP A 1 224 ? 42.698 7.356 -46.976 1.00 81.62 224 ASP A C 1
ATOM 1830 O O . ASP A 1 224 ? 42.312 6.410 -46.290 1.00 81.62 224 ASP A O 1
ATOM 1834 N N . SER A 1 225 ? 42.315 8.610 -46.713 1.00 77.69 225 SER A N 1
ATOM 1835 C CA . SER A 1 225 ? 41.419 8.941 -45.594 1.00 77.69 225 SER A CA 1
ATOM 1836 C C . SER A 1 225 ? 39.969 8.499 -45.827 1.00 77.69 225 SER A C 1
ATOM 1838 O O . SER A 1 225 ? 39.243 8.185 -44.883 1.00 77.69 225 SER A O 1
ATOM 1840 N N . VAL A 1 226 ? 39.536 8.436 -47.087 1.00 78.00 226 VAL A N 1
ATOM 1841 C CA . VAL A 1 226 ? 38.168 8.066 -47.465 1.00 78.00 226 VAL A CA 1
ATOM 1842 C C . VAL A 1 226 ? 37.895 6.573 -47.260 1.00 78.00 226 VAL A C 1
ATOM 1844 O O . VAL A 1 226 ? 36.810 6.222 -46.795 1.00 78.00 226 VAL A O 1
ATOM 1847 N N . ASN A 1 227 ? 38.839 5.685 -47.580 1.00 67.06 227 ASN A N 1
ATOM 1848 C CA . ASN A 1 227 ? 38.528 4.263 -47.777 1.00 67.06 227 ASN A CA 1
ATOM 1849 C C . ASN A 1 227 ? 38.186 3.463 -46.502 1.00 67.06 227 ASN A C 1
ATOM 1851 O O . ASN A 1 227 ? 37.336 2.579 -46.588 1.00 67.06 227 ASN A O 1
ATOM 1855 N N . ASP A 1 228 ? 38.763 3.778 -45.337 1.00 67.50 228 ASP A N 1
ATOM 1856 C CA . ASP A 1 228 ? 38.559 2.965 -44.119 1.00 67.50 228 ASP A CA 1
ATOM 1857 C C . ASP A 1 228 ? 37.764 3.682 -43.009 1.00 67.50 228 ASP A C 1
ATOM 1859 O O . ASP A 1 228 ? 36.984 3.058 -42.284 1.00 67.50 228 ASP A O 1
ATOM 1863 N N . GLU A 1 229 ? 37.909 5.002 -42.866 1.00 71.44 229 GLU A N 1
ATOM 1864 C CA . GLU A 1 229 ? 37.365 5.735 -41.712 1.00 71.44 229 GLU A CA 1
ATOM 1865 C C . GLU A 1 229 ? 35.903 6.175 -41.915 1.00 71.44 229 GLU A C 1
ATOM 1867 O O . GLU A 1 229 ? 35.086 6.137 -40.989 1.00 71.44 229 GLU A O 1
ATOM 1872 N N . SER A 1 230 ? 35.540 6.541 -43.147 1.00 74.44 230 SER A N 1
ATOM 1873 C CA . SER A 1 230 ? 34.228 7.115 -43.471 1.00 74.44 230 SER A CA 1
ATOM 1874 C C . SER A 1 230 ? 33.075 6.104 -43.348 1.00 74.44 230 SER A C 1
ATOM 1876 O O . SER A 1 230 ? 32.023 6.430 -42.795 1.00 74.44 230 SER A O 1
ATOM 1878 N N . LEU A 1 231 ? 33.271 4.857 -43.793 1.00 76.38 231 LEU A N 1
ATOM 1879 C CA . LEU A 1 231 ? 32.243 3.808 -43.756 1.00 76.38 231 LEU A CA 1
ATOM 1880 C C . LEU A 1 231 ? 31.962 3.327 -42.328 1.00 76.38 231 LEU A C 1
ATOM 1882 O O . LEU A 1 231 ? 30.801 3.206 -41.936 1.00 76.38 231 LEU A O 1
ATOM 1886 N N . SER A 1 232 ? 33.013 3.121 -41.530 1.00 81.00 232 SER A N 1
ATOM 1887 C CA . SER A 1 232 ? 32.898 2.729 -40.117 1.00 81.00 232 SER A CA 1
ATOM 1888 C C . SER A 1 232 ? 32.178 3.803 -39.292 1.00 81.00 232 SER A C 1
ATOM 1890 O O . SER A 1 232 ? 31.271 3.512 -38.504 1.00 81.00 232 SER A O 1
ATOM 1892 N N . ARG A 1 233 ? 32.511 5.078 -39.535 1.00 83.25 233 ARG A N 1
ATOM 1893 C CA . ARG A 1 233 ? 31.845 6.214 -38.891 1.00 83.25 233 ARG A CA 1
ATOM 1894 C C . ARG A 1 233 ? 30.368 6.313 -39.281 1.00 83.25 233 ARG A C 1
ATOM 1896 O O . ARG A 1 233 ? 29.531 6.529 -38.405 1.00 83.25 233 ARG A O 1
ATOM 1903 N N . LEU A 1 234 ? 30.033 6.110 -40.556 1.00 84.44 234 LEU A N 1
ATOM 1904 C CA . LEU A 1 234 ? 28.644 6.110 -41.021 1.00 84.44 234 LEU A CA 1
ATOM 1905 C C . LEU A 1 234 ? 27.837 4.957 -40.406 1.00 84.44 234 LEU A C 1
ATOM 1907 O O . LEU A 1 234 ? 26.702 5.166 -39.980 1.00 84.44 234 LEU A O 1
ATOM 1911 N N . GLU A 1 235 ? 28.421 3.761 -40.292 1.00 85.69 235 GLU A N 1
ATOM 1912 C CA . GLU A 1 235 ? 27.773 2.621 -39.636 1.00 85.69 235 GLU A CA 1
ATOM 1913 C C . GLU A 1 235 ? 27.459 2.921 -38.159 1.00 85.69 235 GLU A C 1
ATOM 1915 O O . GLU A 1 235 ? 26.354 2.641 -37.681 1.00 85.69 235 GLU A O 1
ATOM 1920 N N . ALA A 1 236 ? 28.400 3.537 -37.436 1.00 88.00 236 ALA A N 1
ATOM 1921 C CA . ALA A 1 236 ? 28.198 3.946 -36.048 1.00 88.00 236 ALA A CA 1
ATOM 1922 C C . ALA A 1 236 ? 27.087 5.004 -35.910 1.00 88.00 236 ALA A C 1
ATOM 1924 O O . ALA A 1 236 ? 26.212 4.873 -35.045 1.00 88.00 236 ALA A O 1
ATOM 1925 N N . LEU A 1 237 ? 27.076 6.015 -36.787 1.00 89.31 237 LEU A N 1
ATOM 1926 C CA . LEU A 1 237 ? 26.043 7.053 -36.814 1.00 89.31 237 LEU A CA 1
ATOM 1927 C C . LEU A 1 237 ? 24.662 6.473 -37.146 1.00 89.31 237 LEU A C 1
ATOM 1929 O O . LEU A 1 237 ? 23.696 6.785 -36.453 1.00 89.31 237 LEU A O 1
ATOM 1933 N N . ALA A 1 238 ? 24.560 5.566 -38.122 1.00 88.00 238 ALA A N 1
ATOM 1934 C CA . ALA A 1 238 ? 23.303 4.918 -38.498 1.00 88.00 238 ALA A CA 1
ATOM 1935 C C . ALA A 1 238 ? 22.737 4.024 -37.377 1.00 88.00 238 ALA A C 1
ATOM 1937 O O . ALA A 1 238 ? 21.530 4.034 -37.113 1.00 88.00 238 ALA A O 1
ATOM 1938 N N . LYS A 1 239 ? 23.595 3.277 -36.665 1.00 91.12 239 LYS A N 1
ATOM 1939 C CA . LYS A 1 239 ? 23.184 2.500 -35.480 1.00 91.12 239 LYS A CA 1
ATOM 1940 C C . LYS A 1 239 ? 22.667 3.413 -34.370 1.00 91.12 239 LYS A C 1
ATOM 1942 O O . LYS A 1 239 ? 21.601 3.150 -33.814 1.00 91.12 239 LYS A O 1
ATOM 1947 N N . SER A 1 240 ? 23.392 4.494 -34.080 1.00 89.31 240 SER A N 1
ATOM 1948 C CA . SER A 1 240 ? 22.991 5.486 -33.077 1.00 89.31 240 SER A CA 1
ATOM 1949 C C . SER A 1 240 ? 21.660 6.155 -33.442 1.00 89.31 240 SER A C 1
ATOM 1951 O O . SER A 1 240 ? 20.764 6.246 -32.602 1.00 89.31 240 SER A O 1
ATOM 1953 N N . HIS A 1 241 ? 21.485 6.525 -34.715 1.00 93.38 241 HIS A N 1
ATOM 1954 C CA . HIS A 1 241 ? 20.247 7.094 -35.243 1.00 93.38 241 HIS A CA 1
ATOM 1955 C C . HIS A 1 241 ? 19.050 6.161 -35.014 1.00 93.38 241 HIS A C 1
ATOM 1957 O O . HIS A 1 241 ? 18.030 6.589 -34.477 1.00 93.38 241 HIS A O 1
ATOM 1963 N N . ASN A 1 242 ? 19.174 4.872 -35.351 1.00 89.69 242 ASN A N 1
ATOM 1964 C CA . ASN A 1 242 ? 18.104 3.891 -35.138 1.00 89.69 242 ASN A CA 1
ATOM 1965 C C . ASN A 1 242 ? 17.746 3.710 -33.656 1.00 89.69 242 ASN A C 1
ATOM 1967 O O . ASN A 1 242 ? 16.567 3.671 -33.304 1.00 89.69 242 ASN A O 1
ATOM 1971 N N . VAL A 1 243 ? 18.745 3.629 -32.771 1.00 91.31 243 VAL A N 1
ATOM 1972 C CA . VAL A 1 243 ? 18.514 3.504 -31.321 1.00 91.31 243 VAL A CA 1
ATOM 1973 C C . VAL A 1 243 ? 17.787 4.733 -30.772 1.00 91.31 243 VAL A C 1
ATOM 1975 O O . VAL A 1 243 ? 16.823 4.592 -30.016 1.00 91.31 243 VAL A O 1
ATOM 1978 N N . LEU A 1 244 ? 18.209 5.935 -31.171 1.00 89.56 244 LEU A N 1
ATOM 1979 C CA . LEU A 1 244 ? 17.590 7.187 -30.734 1.00 89.56 244 LEU A CA 1
ATOM 1980 C C . LEU A 1 244 ? 16.183 7.365 -31.307 1.00 89.56 244 LEU A C 1
ATOM 1982 O O . LEU A 1 244 ? 15.287 7.751 -30.565 1.00 89.56 244 LEU A O 1
ATOM 1986 N N . THR A 1 245 ? 15.962 6.999 -32.570 1.00 89.69 245 THR A N 1
ATOM 1987 C CA . THR A 1 245 ? 14.634 7.016 -33.207 1.00 89.69 245 THR A CA 1
ATOM 1988 C C . THR A 1 245 ? 13.664 6.086 -32.478 1.00 89.69 245 THR A C 1
ATOM 1990 O O . THR A 1 245 ? 12.553 6.484 -32.136 1.00 89.69 245 THR A O 1
ATOM 1993 N N . ASN A 1 246 ? 14.091 4.858 -32.164 1.00 87.94 246 ASN A N 1
ATOM 1994 C CA . ASN A 1 246 ? 13.265 3.913 -31.410 1.00 87.94 246 ASN A CA 1
ATOM 1995 C C . ASN A 1 246 ? 12.963 4.424 -29.996 1.00 87.94 246 ASN A C 1
ATOM 1997 O O . ASN A 1 246 ? 11.823 4.342 -29.543 1.00 87.94 246 ASN A O 1
ATOM 2001 N N . SER A 1 247 ? 13.963 4.994 -29.320 1.00 86.25 247 SER A N 1
ATOM 2002 C CA . SER A 1 247 ? 13.797 5.587 -27.986 1.00 86.25 247 SER A CA 1
ATOM 2003 C C . SER A 1 247 ? 12.820 6.768 -28.008 1.00 86.25 247 SER A C 1
ATOM 2005 O O . SER A 1 247 ? 11.962 6.881 -27.134 1.00 86.25 247 SER A O 1
ATOM 2007 N N . LEU A 1 248 ? 12.890 7.612 -29.038 1.00 88.94 248 LEU A N 1
ATOM 2008 C CA . LEU A 1 248 ? 11.998 8.753 -29.231 1.00 88.94 248 LEU A CA 1
ATOM 2009 C C . LEU A 1 248 ? 10.561 8.320 -29.544 1.00 88.94 248 LEU A C 1
ATOM 2011 O O . LEU A 1 248 ? 9.622 8.896 -28.995 1.00 88.94 248 LEU A O 1
ATOM 2015 N N . ASN A 1 249 ? 10.378 7.275 -30.355 1.00 84.25 249 ASN A N 1
ATOM 2016 C CA . ASN A 1 249 ? 9.063 6.694 -30.632 1.00 84.25 249 ASN A CA 1
ATOM 2017 C C . ASN A 1 249 ? 8.434 6.106 -29.363 1.00 84.25 249 ASN A C 1
ATOM 2019 O O . ASN A 1 249 ? 7.283 6.406 -29.057 1.00 84.25 249 ASN A O 1
ATOM 2023 N N . LEU A 1 250 ? 9.196 5.338 -28.577 1.00 83.12 250 LEU A N 1
ATOM 2024 C CA . LEU A 1 250 ? 8.730 4.801 -27.292 1.00 83.12 250 LEU A CA 1
ATOM 2025 C C . LEU A 1 250 ? 8.349 5.917 -26.309 1.00 83.12 250 LEU A C 1
ATOM 2027 O O . LEU A 1 250 ? 7.306 5.844 -25.658 1.00 83.12 250 LEU A O 1
ATOM 2031 N N . THR A 1 251 ? 9.165 6.970 -26.235 1.00 83.56 251 THR A N 1
ATOM 2032 C CA . THR A 1 251 ? 8.909 8.146 -25.387 1.00 83.56 251 THR A CA 1
ATOM 2033 C C . THR A 1 251 ? 7.660 8.901 -25.851 1.00 83.56 251 THR A C 1
ATOM 2035 O O . THR A 1 251 ? 6.843 9.299 -25.026 1.00 83.56 251 THR A O 1
ATOM 2038 N N . SER A 1 252 ? 7.454 9.042 -27.163 1.00 79.00 252 SER A N 1
ATOM 2039 C CA . SER A 1 252 ? 6.286 9.725 -27.739 1.00 79.00 252 SER A CA 1
ATOM 2040 C C . SER A 1 252 ? 4.989 8.951 -27.506 1.00 79.00 252 SER A C 1
ATOM 2042 O O . SER A 1 252 ? 4.011 9.545 -27.066 1.00 79.00 252 SER A O 1
ATOM 2044 N N . VAL A 1 253 ? 4.997 7.626 -27.687 1.00 79.25 253 VAL A N 1
ATOM 2045 C CA . VAL A 1 253 ? 3.853 6.758 -27.351 1.00 79.25 253 VAL A CA 1
ATOM 2046 C C . VAL A 1 253 ? 3.543 6.817 -25.852 1.00 79.25 253 VAL A C 1
ATOM 2048 O O . VAL A 1 253 ? 2.378 6.867 -25.455 1.00 79.25 253 VAL A O 1
ATOM 2051 N N . SER A 1 254 ? 4.578 6.869 -25.008 1.00 72.94 254 SER A N 1
ATOM 2052 C CA . SER A 1 254 ? 4.425 7.010 -23.553 1.00 72.94 254 SER A CA 1
ATOM 2053 C C . SER A 1 254 ? 3.841 8.374 -23.157 1.00 72.94 254 SER A C 1
ATOM 2055 O O . SER A 1 254 ? 3.027 8.439 -22.242 1.00 72.94 254 SER A O 1
ATOM 2057 N N . LEU A 1 255 ? 4.204 9.451 -23.865 1.00 72.94 255 LEU A N 1
ATOM 2058 C CA . LEU A 1 255 ? 3.650 10.799 -23.681 1.00 72.94 255 LEU A CA 1
ATOM 2059 C C . LEU A 1 255 ? 2.210 10.934 -24.195 1.00 72.94 255 LEU A C 1
ATOM 2061 O O . LEU A 1 255 ? 1.413 11.632 -23.575 1.00 72.94 255 LEU A O 1
ATOM 2065 N N . GLU A 1 256 ? 1.861 10.278 -25.302 1.00 68.06 256 GLU A N 1
ATOM 2066 C CA . GLU A 1 256 ? 0.482 10.236 -25.814 1.00 68.06 256 GLU A CA 1
ATOM 2067 C C . GLU A 1 256 ? -0.440 9.420 -24.907 1.00 68.06 256 GLU A C 1
ATOM 2069 O O . GLU A 1 256 ? -1.602 9.776 -24.718 1.00 68.06 256 GLU A O 1
ATOM 2074 N N . SER A 1 257 ? 0.099 8.362 -24.300 1.00 61.09 257 SER A N 1
ATOM 2075 C CA . SER A 1 257 ? -0.601 7.553 -23.300 1.00 61.09 257 SER A CA 1
ATOM 2076 C C . SER A 1 257 ? -0.702 8.253 -21.938 1.00 61.09 257 SER A C 1
ATOM 2078 O O . SER A 1 257 ? -1.475 7.811 -21.090 1.00 61.09 257 SER A O 1
ATOM 2080 N N . ALA A 1 258 ? 0.055 9.336 -21.714 1.00 58.62 258 ALA A N 1
ATOM 2081 C CA . ALA A 1 258 ? 0.002 10.118 -20.486 1.00 58.62 258 ALA A CA 1
ATOM 2082 C C . ALA A 1 258 ? -1.186 11.110 -20.524 1.00 58.62 258 ALA A C 1
ATOM 2084 O O . ALA A 1 258 ? -1.217 12.016 -21.371 1.00 58.62 258 ALA A O 1
ATOM 2085 N N . PRO A 1 259 ? -2.164 10.990 -19.607 1.00 54.25 259 PRO A N 1
ATOM 2086 C CA . PRO A 1 259 ? -3.334 11.865 -19.573 1.00 54.25 259 PRO A CA 1
ATOM 2087 C C . PRO A 1 259 ? -2.956 13.344 -19.398 1.00 54.25 259 PRO A C 1
ATOM 2089 O O . PRO A 1 259 ? -1.946 13.684 -18.779 1.00 54.25 259 PRO A O 1
ATOM 2092 N N . LYS A 1 260 ? -3.747 14.236 -20.012 1.00 56.41 260 LYS A N 1
ATOM 2093 C CA . LYS A 1 260 ? -3.565 15.698 -19.949 1.00 56.41 260 LYS A CA 1
ATOM 2094 C C . LYS A 1 260 ? -3.952 16.223 -18.558 1.00 56.41 260 LYS A C 1
ATOM 2096 O O . LYS A 1 260 ? -4.935 15.752 -17.988 1.00 56.41 260 LYS A O 1
ATOM 2101 N N . ASP A 1 261 ? -3.216 17.224 -18.071 1.00 55.25 261 ASP A N 1
ATOM 2102 C CA . ASP A 1 261 ? -3.364 17.852 -16.740 1.00 55.25 261 ASP A CA 1
ATOM 2103 C C . ASP A 1 261 ? -4.807 18.252 -16.372 1.00 55.25 261 ASP A C 1
ATOM 2105 O O . ASP A 1 261 ? -5.187 18.198 -15.201 1.00 55.25 261 ASP A O 1
ATOM 2109 N N . ASP A 1 262 ? -5.639 18.579 -17.366 1.00 57.56 262 ASP A N 1
ATOM 2110 C CA . ASP A 1 262 ? -7.013 19.065 -17.176 1.00 57.56 262 ASP A CA 1
ATOM 2111 C C . ASP A 1 262 ? -7.942 18.093 -16.420 1.00 57.56 262 ASP A C 1
ATOM 2113 O O . ASP A 1 262 ? -8.947 18.528 -15.860 1.00 57.56 262 ASP A O 1
ATOM 2117 N N . GLN A 1 263 ? -7.639 16.789 -16.382 1.00 58.56 263 GLN A N 1
ATOM 2118 C CA . GLN A 1 263 ? -8.467 15.792 -15.681 1.00 58.56 263 GLN A CA 1
ATOM 2119 C C . GLN A 1 263 ? -7.911 15.367 -14.314 1.00 58.56 263 GLN A C 1
ATOM 2121 O O . GLN A 1 263 ? -8.668 14.874 -13.479 1.00 58.56 263 GLN A O 1
ATOM 2126 N N . ILE A 1 264 ? -6.613 15.569 -14.059 1.00 63.19 264 ILE A N 1
ATOM 2127 C CA . ILE A 1 264 ? -5.952 15.123 -12.820 1.00 63.19 264 ILE A CA 1
ATOM 2128 C C . ILE A 1 264 ? -5.977 16.214 -11.746 1.00 63.19 264 ILE A C 1
ATOM 2130 O O . ILE A 1 264 ? -6.169 15.900 -10.571 1.00 63.19 264 ILE A O 1
ATOM 2134 N N . GLY A 1 265 ? -5.849 17.488 -12.133 1.00 66.25 265 GLY A N 1
ATOM 2135 C CA . GLY A 1 265 ? -5.823 18.618 -11.198 1.00 66.25 265 GLY A CA 1
ATOM 2136 C C . GLY A 1 265 ? -6.992 18.651 -10.195 1.00 66.25 265 GLY A C 1
ATOM 2137 O O . GLY A 1 265 ? -6.737 18.744 -8.991 1.00 66.25 265 GLY A O 1
ATOM 2138 N N . PRO A 1 266 ? -8.262 18.514 -10.634 1.00 74.50 266 PRO A N 1
ATOM 2139 C CA . PRO A 1 266 ? -9.411 18.505 -9.727 1.00 74.50 266 PRO A CA 1
ATOM 2140 C C . PRO A 1 266 ? -9.363 17.341 -8.730 1.00 74.50 266 PRO A C 1
ATOM 2142 O O . PRO A 1 266 ? -9.528 17.553 -7.531 1.00 74.50 266 PRO A O 1
ATOM 2145 N N . ILE A 1 267 ? -9.039 16.133 -9.200 1.00 72.62 267 ILE A N 1
ATOM 2146 C CA . ILE A 1 267 ? -8.986 14.917 -8.374 1.00 72.62 267 ILE A CA 1
ATOM 2147 C C . ILE A 1 267 ? -7.854 15.004 -7.349 1.00 72.62 267 ILE A C 1
ATOM 2149 O O . ILE A 1 267 ? -8.045 14.655 -6.188 1.00 72.62 267 ILE A O 1
ATOM 2153 N N . PHE A 1 268 ? -6.691 15.527 -7.741 1.00 73.31 268 PHE A N 1
ATOM 2154 C CA . PHE A 1 268 ? -5.580 15.759 -6.819 1.00 73.31 268 PHE A CA 1
ATOM 2155 C C . PHE A 1 268 ? -5.935 16.795 -5.744 1.00 73.31 268 PHE A C 1
ATOM 2157 O O . PHE A 1 268 ? -5.607 16.616 -4.569 1.00 73.31 268 PHE A O 1
ATOM 2164 N N . SER A 1 269 ? -6.648 17.862 -6.120 1.00 77.50 269 SER A N 1
ATOM 2165 C CA . SER A 1 269 ? -7.101 18.879 -5.167 1.00 77.50 269 SER A CA 1
ATOM 2166 C C . SER A 1 269 ? -8.109 18.319 -4.155 1.00 77.50 269 SER A C 1
ATOM 2168 O O . SER A 1 269 ? -7.992 18.595 -2.960 1.00 77.50 269 SER A O 1
ATOM 2170 N N . GLU A 1 270 ? -9.039 17.470 -4.603 1.00 82.44 270 GLU A N 1
ATOM 2171 C CA . GLU A 1 270 ? -9.987 16.771 -3.731 1.00 82.44 270 GLU A CA 1
ATOM 2172 C C . GLU A 1 270 ? -9.288 15.762 -2.815 1.00 82.44 270 GLU A C 1
ATOM 2174 O O . GLU A 1 270 ? -9.591 15.716 -1.623 1.00 82.44 270 GLU A O 1
ATOM 2179 N N . LEU A 1 271 ? -8.308 15.014 -3.329 1.00 83.88 271 LEU A N 1
ATOM 2180 C CA . LEU A 1 271 ? -7.511 14.065 -2.548 1.00 83.88 271 LEU A CA 1
ATOM 2181 C C . LEU A 1 271 ? -6.725 14.792 -1.450 1.00 83.88 271 LEU A C 1
ATOM 2183 O O . LEU A 1 271 ? -6.762 14.399 -0.286 1.00 83.88 271 LEU A O 1
ATOM 2187 N N . THR A 1 272 ? -6.083 15.912 -1.790 1.00 81.06 272 THR A N 1
ATOM 2188 C CA . THR A 1 272 ? -5.335 16.732 -0.823 1.00 81.06 272 THR A CA 1
ATOM 2189 C C . THR A 1 272 ? -6.256 17.311 0.253 1.00 81.06 272 THR A C 1
ATOM 2191 O O . THR A 1 272 ? -5.903 17.335 1.432 1.00 81.06 272 THR A O 1
ATOM 2194 N N . LYS A 1 273 ? -7.457 17.762 -0.134 1.00 89.31 273 LYS A N 1
ATOM 2195 C CA . LYS A 1 273 ? -8.463 18.271 0.803 1.00 89.31 273 LYS A CA 1
ATOM 2196 C C . LYS A 1 273 ? -8.946 17.176 1.760 1.00 89.31 273 LYS A C 1
ATOM 2198 O O . LYS A 1 273 ? -8.923 17.389 2.966 1.00 89.31 273 LYS A O 1
ATOM 2203 N N . THR A 1 274 ? -9.300 16.006 1.232 1.00 88.06 274 THR A N 1
ATOM 2204 C CA . THR A 1 274 ? -9.767 14.848 2.015 1.00 88.06 274 THR A CA 1
ATOM 2205 C C . THR A 1 274 ? -8.677 14.350 2.969 1.00 88.06 274 THR A C 1
ATOM 2207 O O . THR A 1 274 ? -8.940 14.101 4.141 1.00 88.06 274 THR A O 1
ATOM 2210 N N . SER A 1 275 ? -7.424 14.286 2.504 1.00 84.88 275 SER A N 1
ATOM 2211 C CA . SER A 1 275 ? -6.258 13.934 3.325 1.00 84.88 275 SER A CA 1
ATOM 2212 C C . SER A 1 275 ? -6.037 14.924 4.476 1.00 84.88 275 SER A C 1
ATOM 2214 O O . SER A 1 275 ? -5.774 14.518 5.609 1.00 84.88 275 SER A O 1
ATOM 2216 N N . ARG A 1 276 ? -6.206 16.227 4.218 1.00 89.38 276 ARG A N 1
ATOM 2217 C CA . ARG A 1 276 ? -6.119 17.261 5.253 1.00 89.38 276 ARG A CA 1
ATOM 2218 C C . ARG A 1 276 ? -7.236 17.145 6.290 1.00 89.38 276 ARG A C 1
ATOM 2220 O O . ARG A 1 276 ? -6.944 17.210 7.478 1.00 89.38 276 ARG A O 1
ATOM 2227 N N . GLU A 1 277 ? -8.483 16.977 5.852 1.00 90.62 277 GLU A N 1
ATOM 2228 C CA . GLU A 1 277 ? -9.634 16.791 6.750 1.00 90.62 277 GLU A CA 1
ATOM 2229 C C . GLU A 1 277 ? -9.441 15.559 7.644 1.00 90.62 277 GLU A C 1
ATOM 2231 O O . GLU A 1 277 ? -9.698 15.619 8.844 1.00 90.62 277 GLU A O 1
ATOM 2236 N N . LEU A 1 278 ? -8.900 14.471 7.089 1.00 91.62 278 LEU A N 1
ATOM 2237 C CA . LEU A 1 278 ? -8.568 13.261 7.837 1.00 91.62 278 LEU A CA 1
ATOM 2238 C C . LEU A 1 278 ? -7.497 13.532 8.904 1.00 91.62 278 LEU A C 1
ATOM 2240 O O . LEU A 1 278 ? -7.683 13.148 10.056 1.00 91.62 278 LEU A O 1
ATOM 2244 N N . GLY A 1 279 ? -6.434 14.265 8.564 1.00 87.75 279 GLY A N 1
ATOM 2245 C CA . GLY A 1 279 ? -5.403 14.656 9.530 1.00 87.75 279 GLY A CA 1
ATOM 2246 C C . GLY A 1 279 ? -5.917 15.587 10.638 1.00 87.75 279 GLY A C 1
ATOM 2247 O O . GLY A 1 279 ? -5.511 15.463 11.793 1.00 87.75 279 GLY A O 1
ATOM 2248 N N . GLU A 1 280 ? -6.830 16.512 10.331 1.00 91.88 280 GLU A N 1
ATOM 2249 C CA . GLU A 1 280 ? -7.487 17.355 11.343 1.00 91.88 280 GLU A CA 1
ATOM 2250 C C . GLU A 1 280 ? -8.330 16.503 12.309 1.00 91.88 280 GLU A C 1
ATOM 2252 O O . GLU A 1 280 ? -8.272 16.696 13.526 1.00 91.88 280 GLU A O 1
ATOM 2257 N N . LEU A 1 281 ? -9.037 15.504 11.778 1.00 91.31 281 LEU A N 1
ATOM 2258 C CA . LEU A 1 281 ? -9.876 14.597 12.552 1.00 91.31 281 LEU A CA 1
ATOM 2259 C C . LEU A 1 281 ? -9.060 13.638 13.437 1.00 91.31 281 LEU A C 1
ATOM 2261 O O . LEU A 1 281 ? -9.432 13.386 14.582 1.00 91.31 281 LEU A O 1
ATOM 2265 N N . GLU A 1 282 ? -7.926 13.140 12.939 1.00 90.25 282 GLU A N 1
ATOM 2266 C CA . GLU A 1 282 ? -6.982 12.326 13.716 1.00 90.25 282 GLU A CA 1
ATOM 2267 C C . GLU A 1 282 ? -6.421 13.094 14.912 1.00 90.25 282 GLU A C 1
ATOM 2269 O O . GLU A 1 282 ? -6.419 12.574 16.027 1.00 90.25 282 GLU A O 1
ATOM 2274 N N . ASN A 1 283 ? -6.039 14.358 14.708 1.00 91.56 283 ASN A N 1
ATOM 2275 C CA . ASN A 1 283 ? -5.604 15.226 15.800 1.00 91.56 283 ASN A CA 1
ATOM 2276 C C . ASN A 1 283 ? -6.728 15.467 16.827 1.00 91.56 283 ASN A C 1
ATOM 2278 O O . ASN A 1 283 ? -6.461 15.547 18.028 1.00 91.56 283 ASN A O 1
ATOM 2282 N N . GLU A 1 284 ? -7.991 15.605 16.404 1.00 92.38 284 GLU A N 1
ATOM 2283 C CA . GLU A 1 284 ? -9.109 15.752 17.349 1.00 92.38 284 GLU A CA 1
ATOM 2284 C C . GLU A 1 284 ? -9.336 14.470 18.165 1.00 92.38 284 GLU A C 1
ATOM 2286 O O . GLU A 1 284 ? -9.522 14.549 19.384 1.00 92.38 284 GLU A O 1
ATOM 2291 N N . ILE A 1 285 ? -9.263 13.296 17.529 1.00 91.06 285 ILE A N 1
ATOM 2292 C CA . ILE A 1 285 ? -9.371 11.998 18.210 1.00 91.06 285 ILE A CA 1
ATOM 2293 C C . ILE A 1 285 ? -8.240 11.834 19.231 1.00 91.06 285 ILE A C 1
ATOM 2295 O O . ILE A 1 285 ? -8.522 11.546 20.394 1.00 91.06 285 ILE A O 1
ATOM 2299 N N . GLU A 1 286 ? -6.990 12.104 18.849 1.00 92.00 286 GLU A N 1
ATOM 2300 C CA . GLU A 1 286 ? -5.833 12.014 19.750 1.00 92.00 286 GLU A CA 1
ATOM 2301 C C . GLU A 1 286 ? -5.986 12.948 20.966 1.00 92.00 286 GLU A C 1
ATOM 2303 O O . GLU A 1 286 ? -5.724 12.570 22.113 1.00 92.00 286 GLU A O 1
ATOM 2308 N N . ASN A 1 287 ? -6.485 14.169 20.756 1.00 92.81 287 ASN A N 1
ATOM 2309 C CA . ASN A 1 287 ? -6.779 15.092 21.851 1.00 92.81 287 ASN A CA 1
ATOM 2310 C C . ASN A 1 287 ? -7.852 14.541 22.807 1.00 92.81 287 ASN A C 1
ATOM 2312 O O . ASN A 1 287 ? -7.715 14.667 24.028 1.00 92.81 287 ASN A O 1
ATOM 2316 N N . LEU A 1 288 ? -8.911 13.917 22.284 1.00 91.31 288 LEU A N 1
ATOM 2317 C CA . LEU A 1 288 ? -9.955 13.300 23.107 1.00 91.31 288 LEU A CA 1
ATOM 2318 C C . LEU A 1 288 ? -9.449 12.071 23.869 1.00 91.31 288 LEU A C 1
ATOM 2320 O O . LEU A 1 288 ? -9.853 11.873 25.015 1.00 91.31 288 LEU A O 1
ATOM 2324 N N . GLU A 1 289 ? -8.576 11.261 23.275 1.00 89.38 289 GLU A N 1
ATOM 2325 C CA . GLU A 1 289 ? -7.929 10.124 23.943 1.00 89.38 289 GLU A CA 1
ATOM 2326 C C . GLU A 1 289 ? -7.038 10.590 25.101 1.00 89.38 289 GLU A C 1
ATOM 2328 O O . GLU A 1 289 ? -7.090 10.031 26.201 1.00 89.38 289 GLU A O 1
ATOM 2333 N N . ASN A 1 290 ? -6.283 11.673 24.898 1.00 91.38 290 ASN A N 1
ATOM 2334 C CA . ASN A 1 290 ? -5.474 12.292 25.945 1.00 91.38 290 ASN A CA 1
ATOM 2335 C C . ASN A 1 290 ? -6.335 12.803 27.113 1.00 91.38 290 ASN A C 1
ATOM 2337 O O . ASN A 1 290 ? -6.003 12.566 28.279 1.00 91.38 290 ASN A O 1
ATOM 2341 N N . LEU A 1 291 ? -7.463 13.462 26.827 1.00 90.81 291 LEU A N 1
ATOM 2342 C CA . LEU A 1 291 ? -8.415 13.904 27.855 1.00 90.81 291 LEU A CA 1
ATOM 2343 C C . LEU A 1 291 ? -9.038 12.720 28.608 1.00 90.81 291 LEU A C 1
ATOM 2345 O O . LEU A 1 291 ? -9.165 12.755 29.834 1.00 90.81 291 LEU A O 1
ATOM 2349 N N . GLU A 1 292 ? -9.385 11.645 27.903 1.00 89.88 292 GLU A N 1
ATOM 2350 C CA . GLU A 1 292 ? -9.922 10.432 28.520 1.00 89.88 292 GLU A CA 1
ATOM 2351 C C . GLU A 1 292 ? -8.886 9.753 29.429 1.00 89.88 292 GLU A C 1
ATOM 2353 O O . GLU A 1 292 ? -9.216 9.309 30.532 1.00 89.88 292 GLU A O 1
ATOM 2358 N N . ALA A 1 293 ? -7.618 9.697 29.011 1.00 88.69 293 ALA A N 1
ATOM 2359 C CA . ALA A 1 293 ? -6.525 9.157 29.815 1.00 88.69 293 ALA A CA 1
ATOM 2360 C C . ALA A 1 293 ? -6.302 9.962 31.110 1.00 88.69 293 ALA A C 1
ATOM 2362 O O . ALA A 1 293 ? -6.052 9.378 32.174 1.00 88.69 293 ALA A O 1
ATOM 2363 N N . GLN A 1 294 ? -6.441 11.291 31.049 1.00 90.19 294 GLN A N 1
ATOM 2364 C CA . GLN A 1 294 ? -6.393 12.161 32.227 1.00 90.19 294 GLN A CA 1
ATOM 2365 C C . GLN A 1 294 ? -7.548 11.861 33.193 1.00 90.19 294 GLN A C 1
ATOM 2367 O O . GLN A 1 294 ? -7.303 11.605 34.373 1.00 90.19 294 GLN A O 1
ATOM 2372 N N . GLU A 1 295 ? -8.790 11.803 32.705 1.00 87.19 295 GLU A N 1
ATOM 2373 C CA . GLU A 1 295 ? -9.966 11.496 33.536 1.00 87.19 295 GLU A CA 1
ATOM 2374 C C . GLU A 1 295 ? -9.899 10.068 34.121 1.00 87.19 295 GLU A C 1
ATOM 2376 O O . GLU A 1 295 ? -10.193 9.854 35.300 1.00 87.19 295 GLU A O 1
ATOM 2381 N N . LYS A 1 296 ? -9.396 9.081 33.365 1.00 85.62 296 LYS A N 1
ATOM 2382 C CA . LYS A 1 296 ? -9.114 7.725 33.877 1.00 85.62 296 LYS A CA 1
ATOM 2383 C C . LYS A 1 296 ? -8.081 7.735 35.006 1.00 85.62 296 LYS A C 1
ATOM 2385 O O . LYS A 1 296 ? -8.229 6.996 35.981 1.00 85.62 296 LYS A O 1
ATOM 2390 N N . SER A 1 297 ? -7.051 8.573 34.907 1.00 86.69 297 SER A N 1
ATOM 2391 C CA . SER A 1 297 ? -6.037 8.723 35.960 1.00 86.69 297 SER A CA 1
ATOM 2392 C C . SER A 1 297 ? -6.636 9.313 37.241 1.00 86.69 297 SER A C 1
ATOM 2394 O O . SER A 1 297 ? -6.355 8.823 38.339 1.00 86.69 297 SER A O 1
ATOM 2396 N N . VAL A 1 298 ? -7.528 10.303 37.108 1.00 86.81 298 VAL A N 1
ATOM 2397 C CA . VAL A 1 298 ? -8.310 10.855 38.229 1.00 86.81 298 VAL A CA 1
ATOM 2398 C C . VAL A 1 298 ? -9.183 9.771 38.865 1.00 86.81 298 VAL A C 1
ATOM 2400 O O . VAL A 1 298 ? -9.190 9.624 40.087 1.00 86.81 298 VAL A O 1
ATOM 2403 N N . LEU A 1 299 ? -9.846 8.942 38.057 1.00 83.56 299 LEU A N 1
ATOM 2404 C CA . LEU A 1 299 ? -10.681 7.842 38.539 1.00 83.56 299 LEU A CA 1
ATOM 2405 C C . LEU A 1 299 ? -9.878 6.780 39.314 1.00 83.56 299 LEU A C 1
ATOM 2407 O O . LEU A 1 299 ? -10.345 6.268 40.334 1.00 83.56 299 LEU A O 1
ATOM 2411 N N . ILE A 1 300 ? -8.650 6.468 38.887 1.00 81.00 300 ILE A N 1
ATOM 2412 C CA . ILE A 1 300 ? -7.737 5.574 39.623 1.00 81.00 300 ILE A CA 1
ATOM 2413 C C . ILE A 1 300 ? -7.359 6.178 40.984 1.00 81.00 300 ILE A C 1
ATOM 2415 O O . ILE A 1 300 ? -7.439 5.486 42.004 1.00 81.00 300 ILE A O 1
ATOM 2419 N N . LEU A 1 301 ? -6.984 7.462 41.019 1.00 83.62 301 LEU A N 1
ATOM 2420 C CA . LEU A 1 301 ? -6.662 8.183 42.258 1.00 83.62 301 LEU A CA 1
ATOM 2421 C C . LEU A 1 301 ? -7.845 8.178 43.230 1.00 83.62 301 LEU A C 1
ATOM 2423 O O . LEU A 1 301 ? -7.675 7.900 44.418 1.00 83.62 301 LEU A O 1
ATOM 2427 N N . LEU A 1 302 ? -9.047 8.425 42.719 1.00 80.75 302 LEU A N 1
ATOM 2428 C CA . LEU A 1 302 ? -10.267 8.477 43.508 1.00 80.75 302 LEU A CA 1
ATOM 2429 C C . LEU A 1 302 ? -10.645 7.103 44.074 1.00 80.75 302 LEU A C 1
ATOM 2431 O O . LEU A 1 302 ? -10.908 6.984 45.269 1.00 80.75 302 LEU A O 1
ATOM 2435 N N . ASN A 1 303 ? -10.566 6.043 43.262 1.00 76.00 303 ASN A N 1
ATOM 2436 C CA . ASN A 1 303 ? -10.758 4.665 43.725 1.00 76.00 303 ASN A CA 1
ATOM 2437 C C . ASN A 1 303 ? -9.720 4.267 44.790 1.00 76.00 303 ASN A C 1
ATOM 2439 O O . ASN A 1 303 ? -10.063 3.602 45.767 1.00 76.00 303 ASN A O 1
ATOM 2443 N N . SER A 1 304 ? -8.460 4.689 44.638 1.00 77.88 304 SER A N 1
ATOM 2444 C CA . SER A 1 304 ? -7.411 4.468 45.641 1.00 77.88 304 SER A CA 1
ATOM 2445 C C . SER A 1 304 ? -7.729 5.179 46.962 1.00 77.88 304 SER A C 1
ATOM 2447 O O . SER A 1 304 ? -7.670 4.570 48.029 1.00 77.88 304 SER A O 1
ATOM 2449 N N . GLN A 1 305 ? -8.158 6.441 46.906 1.00 76.94 305 GLN A N 1
ATOM 2450 C CA . GLN A 1 305 ? -8.554 7.208 48.091 1.00 76.94 305 GLN A CA 1
ATOM 2451 C C . GLN A 1 305 ? -9.775 6.605 48.794 1.00 76.94 305 GLN A C 1
ATOM 2453 O O . GLN A 1 305 ? -9.782 6.514 50.022 1.00 76.94 305 GLN A O 1
ATOM 2458 N N . ILE A 1 306 ? -10.770 6.136 48.031 1.00 74.38 306 ILE A N 1
ATOM 2459 C CA . ILE A 1 306 ? -11.913 5.393 48.571 1.00 74.38 306 ILE A CA 1
ATOM 2460 C C . ILE A 1 306 ? -11.402 4.146 49.309 1.00 74.38 306 ILE A C 1
ATOM 2462 O O . ILE A 1 306 ? -11.686 3.990 50.492 1.00 74.38 306 ILE A O 1
ATOM 2466 N N . ARG A 1 307 ? -10.550 3.315 48.689 1.00 69.56 307 ARG A N 1
ATOM 2467 C CA . ARG A 1 307 ? -9.957 2.120 49.331 1.00 69.56 307 ARG A CA 1
ATOM 2468 C C . ARG A 1 307 ? -9.153 2.434 50.600 1.00 69.56 307 ARG A C 1
ATOM 2470 O O . ARG A 1 307 ? -9.241 1.698 51.583 1.00 69.56 307 ARG A O 1
ATOM 2477 N N . ILE A 1 308 ? -8.387 3.523 50.616 1.00 72.50 308 ILE A N 1
ATOM 2478 C CA . ILE A 1 308 ? -7.643 3.970 51.806 1.00 72.50 308 ILE A CA 1
ATOM 2479 C C . ILE A 1 308 ? -8.608 4.352 52.939 1.00 72.50 308 ILE A C 1
ATOM 2481 O O . ILE A 1 308 ? -8.395 3.978 54.092 1.00 72.50 308 ILE A O 1
ATOM 2485 N N . ASN A 1 309 ? -9.695 5.056 52.628 1.00 66.94 309 ASN A N 1
ATOM 2486 C CA . ASN A 1 309 ? -10.710 5.404 53.622 1.00 66.94 309 ASN A CA 1
ATOM 2487 C C . ASN A 1 309 ? -11.467 4.168 54.143 1.00 66.94 309 ASN A C 1
ATOM 2489 O O . ASN A 1 309 ? -11.821 4.129 55.321 1.00 66.94 309 ASN A O 1
ATOM 2493 N N . LEU A 1 310 ? -11.630 3.131 53.316 1.00 62.38 310 LEU A N 1
ATOM 2494 C CA . LEU A 1 310 ? -12.211 1.843 53.714 1.00 62.38 310 LEU A CA 1
ATOM 2495 C C . LEU A 1 310 ? -11.303 1.036 54.658 1.00 62.38 310 LEU A C 1
ATOM 2497 O O . LEU A 1 310 ? -11.774 0.454 55.633 1.00 62.38 310 LEU A O 1
ATOM 2501 N N . THR A 1 311 ? -9.993 1.019 54.402 1.00 60.91 311 THR A N 1
ATOM 2502 C CA . THR A 1 311 ? -9.014 0.235 55.183 1.00 60.91 311 THR A CA 1
ATOM 2503 C C . THR A 1 311 ? -8.679 0.840 56.550 1.00 60.91 311 THR A C 1
ATOM 2505 O O . THR A 1 311 ? -8.422 0.092 57.494 1.00 60.91 311 THR A O 1
ATOM 2508 N N . LYS A 1 312 ? -8.760 2.170 56.719 1.00 61.31 312 LYS A N 1
ATOM 2509 C CA . LYS A 1 312 ? -8.480 2.867 57.997 1.00 61.31 312 LYS A CA 1
ATOM 2510 C C . LYS A 1 312 ? -9.321 2.396 59.201 1.00 61.31 312 LYS A C 1
ATOM 2512 O O . LYS A 1 312 ? -8.965 2.722 60.330 1.00 61.31 312 LYS A O 1
ATOM 2517 N N . LYS A 1 313 ? -10.403 1.628 59.008 1.00 50.78 313 LYS A N 1
ATOM 2518 C CA . LYS A 1 313 ? -11.328 1.206 60.082 1.00 50.78 313 LYS A CA 1
ATOM 2519 C C . LYS A 1 313 ? -11.257 -0.281 60.480 1.00 50.78 313 LYS A C 1
ATOM 2521 O O . LYS A 1 313 ? -12.031 -0.701 61.334 1.00 50.78 313 LYS A O 1
ATOM 2526 N N . GLN A 1 314 ? -10.327 -1.084 59.952 1.00 46.75 314 GLN A N 1
ATOM 2527 C CA . GLN A 1 314 ? -10.192 -2.509 60.333 1.00 46.75 314 GLN A CA 1
ATOM 2528 C C . GLN A 1 314 ? -9.725 -2.764 61.794 1.00 46.75 314 GLN A C 1
ATOM 2530 O O . GLN A 1 314 ? -9.640 -3.919 62.205 1.00 46.75 314 GLN A O 1
ATOM 2535 N N . ILE A 1 315 ? -9.441 -1.731 62.606 1.00 44.44 315 ILE A N 1
ATOM 2536 C CA . ILE A 1 315 ? -8.776 -1.875 63.922 1.00 44.44 315 ILE A CA 1
ATOM 2537 C C . ILE A 1 315 ? -9.737 -1.984 65.135 1.00 44.44 315 ILE A C 1
ATOM 2539 O O . ILE A 1 315 ? -9.325 -2.485 66.183 1.00 44.44 315 ILE A O 1
ATOM 2543 N N . ASP A 1 316 ? -11.029 -1.642 65.035 1.00 47.31 316 ASP A N 1
ATOM 2544 C CA . ASP A 1 316 ? -11.912 -1.615 66.221 1.00 47.31 316 ASP A CA 1
ATOM 2545 C C . ASP A 1 316 ? -12.677 -2.931 66.502 1.00 47.31 316 ASP A C 1
ATOM 2547 O O . ASP A 1 316 ? -13.749 -3.232 65.972 1.00 47.31 316 ASP A O 1
ATOM 2551 N N . LYS A 1 317 ? -12.109 -3.704 67.436 1.00 46.31 317 LYS A N 1
ATOM 2552 C CA . LYS A 1 317 ? -12.397 -5.098 67.842 1.00 46.31 317 LYS A CA 1
ATOM 2553 C C . LYS A 1 317 ? -13.760 -5.432 68.500 1.00 46.31 317 LYS A C 1
ATOM 2555 O O . LYS A 1 317 ? -13.849 -6.456 69.173 1.00 46.31 317 LYS A O 1
ATOM 2560 N N . LYS A 1 318 ? -14.845 -4.656 68.350 1.00 46.53 318 LYS A N 1
ATOM 2561 C CA . LYS A 1 318 ? -16.119 -4.948 69.078 1.00 46.53 318 LYS A CA 1
ATOM 2562 C C . LYS A 1 318 ? -17.429 -4.994 68.269 1.00 46.53 318 LYS A C 1
ATOM 2564 O O . LYS A 1 318 ? -18.495 -5.060 68.869 1.00 46.53 318 LYS A O 1
ATOM 2569 N N . ARG A 1 319 ? -17.395 -5.033 66.930 1.00 49.16 319 ARG A N 1
ATOM 2570 C CA . ARG A 1 319 ? -18.604 -4.992 66.060 1.00 49.16 319 ARG A CA 1
ATOM 2571 C C . ARG A 1 319 ? -18.777 -6.212 65.126 1.00 49.16 319 ARG A C 1
ATOM 2573 O O . ARG A 1 319 ? -19.282 -6.084 64.017 1.00 49.16 319 ARG A O 1
ATOM 2580 N N . LEU A 1 320 ? -18.347 -7.399 65.559 1.00 46.22 320 LEU A N 1
ATOM 2581 C CA . LEU A 1 320 ? -18.042 -8.551 64.687 1.00 46.22 320 LEU A CA 1
ATOM 2582 C C . LEU A 1 320 ? -19.230 -9.256 63.993 1.00 46.22 320 LEU A C 1
ATOM 2584 O O . LEU A 1 320 ? -19.034 -9.777 62.907 1.00 46.22 320 LEU A O 1
ATOM 2588 N N . ALA A 1 321 ? -20.467 -9.256 64.501 1.00 46.53 321 ALA A N 1
ATOM 2589 C CA . ALA A 1 321 ? -21.507 -10.116 63.899 1.00 46.53 321 ALA A CA 1
ATOM 2590 C C . ALA A 1 321 ? -21.981 -9.674 62.491 1.00 46.53 321 ALA A C 1
ATOM 2592 O O . ALA A 1 321 ? -22.155 -10.512 61.610 1.00 46.53 321 ALA A O 1
ATOM 2593 N N . GLY A 1 322 ? -22.154 -8.366 62.252 1.00 50.09 322 GLY A N 1
ATOM 2594 C CA . GLY A 1 322 ? -22.521 -7.823 60.930 1.00 50.09 322 GLY A CA 1
ATOM 2595 C C . GLY A 1 322 ? -21.318 -7.543 60.018 1.00 50.09 322 GLY A C 1
ATOM 2596 O O . GLY A 1 322 ? -21.434 -7.628 58.798 1.00 50.09 322 GLY A O 1
ATOM 2597 N N . LEU A 1 323 ? -20.150 -7.261 60.611 1.00 52.44 323 LEU A N 1
ATOM 2598 C CA . LEU A 1 323 ? -18.892 -7.005 59.897 1.00 52.44 323 LEU A CA 1
ATOM 2599 C C . LEU A 1 323 ? -18.135 -8.276 59.501 1.00 52.44 323 LEU A C 1
ATOM 2601 O O . LEU A 1 323 ? -17.288 -8.192 58.626 1.00 52.44 323 LEU A O 1
ATOM 2605 N N . GLU A 1 324 ? -18.403 -9.439 60.101 1.00 56.06 324 GLU A N 1
ATOM 2606 C CA . GLU A 1 324 ? -17.852 -10.709 59.611 1.00 56.06 324 GLU A CA 1
ATOM 2607 C C . GLU A 1 324 ? -18.612 -11.237 58.396 1.00 56.06 324 GLU A C 1
ATOM 2609 O O . GLU A 1 324 ? -18.014 -11.860 57.521 1.00 56.06 324 GLU A O 1
ATOM 2614 N N . LEU A 1 325 ? -19.931 -11.029 58.346 1.00 63.88 325 LEU A N 1
ATOM 2615 C CA . LEU A 1 325 ? -20.762 -11.621 57.303 1.00 63.88 325 LEU A CA 1
ATOM 2616 C C . LEU A 1 325 ? -20.558 -10.922 55.956 1.00 63.88 325 LEU A C 1
ATOM 2618 O O . LEU A 1 325 ? -20.489 -11.602 54.945 1.00 63.88 325 LEU A O 1
ATOM 2622 N N . GLY A 1 326 ? -20.393 -9.595 55.943 1.00 68.19 326 GLY A N 1
ATOM 2623 C CA . GLY A 1 326 ? -20.141 -8.818 54.722 1.00 68.19 326 GLY A CA 1
ATOM 2624 C C . GLY A 1 326 ? -18.920 -9.306 53.932 1.00 68.19 326 GLY A C 1
ATOM 2625 O O . GLY A 1 326 ? -19.091 -9.745 52.800 1.00 68.19 326 GLY A O 1
ATOM 2626 N N . PRO A 1 327 ? -17.713 -9.330 54.528 1.00 69.19 327 PRO A N 1
ATOM 2627 C CA . PRO A 1 327 ? -16.511 -9.868 53.895 1.00 69.19 327 PRO A CA 1
ATOM 2628 C C . PRO A 1 327 ? -16.634 -11.348 53.526 1.00 69.19 327 PRO A C 1
ATOM 2630 O O . PRO A 1 327 ? -16.168 -11.736 52.463 1.00 69.19 327 PRO A O 1
ATOM 2633 N N . LYS A 1 328 ? -17.301 -12.176 54.348 1.00 75.94 328 LYS A N 1
ATOM 2634 C CA . LYS A 1 328 ? -17.568 -13.586 54.000 1.00 75.94 328 LYS A CA 1
ATOM 2635 C C . LYS A 1 328 ? -18.477 -13.702 52.773 1.00 75.94 328 LYS A C 1
ATOM 2637 O O . LYS A 1 328 ? -18.216 -14.526 51.910 1.00 75.94 328 LYS A O 1
ATOM 2642 N N . VAL A 1 329 ? -19.519 -12.877 52.668 1.00 81.00 329 VAL A N 1
ATOM 2643 C CA . VAL A 1 329 ? -20.420 -12.841 51.506 1.00 81.00 329 VAL A CA 1
ATOM 2644 C C . VAL A 1 329 ? -19.698 -12.289 50.281 1.00 81.00 329 VAL A C 1
ATOM 2646 O O . VAL A 1 329 ? -19.855 -12.851 49.208 1.00 81.00 329 VAL A O 1
ATOM 2649 N N . GLN A 1 330 ? -18.873 -11.251 50.427 1.00 77.25 330 GLN A N 1
ATOM 2650 C CA . GLN A 1 330 ? -18.035 -10.740 49.338 1.00 77.25 330 GLN A CA 1
ATOM 2651 C C . GLN A 1 330 ? -17.062 -11.809 48.838 1.00 77.25 330 GLN A C 1
ATOM 2653 O O . GLN A 1 330 ? -16.988 -12.031 47.638 1.00 77.25 330 GLN A O 1
ATOM 2658 N N . GLN A 1 331 ? -16.400 -12.530 49.746 1.00 83.38 331 GLN A N 1
ATOM 2659 C CA . GLN A 1 331 ? -15.516 -13.638 49.396 1.00 83.38 331 GLN A CA 1
ATOM 2660 C C . GLN A 1 331 ? -16.278 -14.759 48.674 1.00 83.38 331 GLN A C 1
ATOM 2662 O O . GLN A 1 331 ? -15.845 -15.213 47.623 1.00 83.38 331 GLN A O 1
ATOM 2667 N N . VAL A 1 332 ? -17.457 -15.148 49.175 1.00 87.38 332 VAL A N 1
ATOM 2668 C CA . VAL A 1 332 ? -18.321 -16.141 48.513 1.00 87.38 332 VAL A CA 1
ATOM 2669 C C . VAL A 1 332 ? -18.792 -15.657 47.139 1.00 87.38 332 VAL A C 1
ATOM 2671 O O . VAL A 1 332 ? -18.877 -16.458 46.214 1.00 87.38 332 VAL A O 1
ATOM 2674 N N . LEU A 1 333 ? -19.103 -14.369 46.980 1.00 86.75 333 LEU A N 1
ATOM 2675 C CA . LEU A 1 333 ? -19.499 -13.788 45.697 1.00 86.75 333 LEU A CA 1
ATOM 2676 C C . LEU A 1 333 ? -18.327 -13.695 44.718 1.00 86.75 333 LEU A C 1
ATOM 2678 O O . LEU A 1 333 ? -18.535 -13.843 43.517 1.00 86.75 333 LEU A O 1
ATOM 2682 N N . GLU A 1 334 ? -17.108 -13.488 45.205 1.00 85.06 334 GLU A N 1
ATOM 2683 C CA . GLU A 1 334 ? -15.893 -13.491 44.392 1.00 85.06 334 GLU A CA 1
ATOM 2684 C C . GLU A 1 334 ? -15.541 -14.913 43.932 1.00 85.06 334 GLU A C 1
ATOM 2686 O O . GLU A 1 334 ? -15.309 -15.139 42.742 1.00 85.06 334 GLU A O 1
ATOM 2691 N N . ASP A 1 335 ? -15.647 -15.898 44.827 1.00 87.94 335 ASP A N 1
ATOM 2692 C CA . ASP A 1 335 ? -15.556 -17.320 44.486 1.00 87.94 335 ASP A CA 1
ATOM 2693 C C . ASP A 1 335 ? -16.650 -17.715 43.482 1.00 87.94 335 ASP A C 1
ATOM 2695 O O . ASP A 1 335 ? -16.374 -18.353 42.463 1.00 87.94 335 ASP A O 1
ATOM 2699 N N . TYR A 1 336 ? -17.893 -17.281 43.715 1.00 87.94 336 TYR A N 1
ATOM 2700 C CA . TYR A 1 336 ? -19.011 -17.494 42.799 1.00 87.94 336 TYR A CA 1
ATOM 2701 C C . TYR A 1 336 ? -18.761 -16.849 41.434 1.00 87.94 336 TYR A C 1
ATOM 2703 O O . TYR A 1 336 ? -19.019 -17.485 40.418 1.00 87.94 336 TYR A O 1
ATOM 2711 N N . SER A 1 337 ? -18.228 -15.626 41.392 1.00 85.06 337 SER A N 1
ATOM 2712 C CA . SER A 1 337 ? -17.879 -14.919 40.156 1.00 85.06 337 SER A CA 1
ATOM 2713 C C . SER A 1 337 ? -16.842 -15.699 39.347 1.00 85.06 337 SER A C 1
ATOM 2715 O O . SER A 1 337 ? -17.028 -15.920 38.150 1.00 85.06 337 SER A O 1
ATOM 2717 N N . ASN A 1 338 ? -15.799 -16.211 40.006 1.00 85.62 338 ASN A N 1
ATOM 2718 C CA . ASN A 1 338 ? -14.774 -17.038 39.370 1.00 85.62 338 ASN A CA 1
ATOM 2719 C C . ASN A 1 338 ? -15.343 -18.365 38.841 1.00 85.62 338 ASN A C 1
ATOM 2721 O O . ASN A 1 338 ? -15.067 -18.752 37.704 1.00 85.62 338 ASN A O 1
ATOM 2725 N N . ILE A 1 339 ? -16.187 -19.041 39.628 1.00 89.19 339 ILE A N 1
ATOM 2726 C CA . ILE A 1 339 ? -16.864 -20.278 39.210 1.00 89.19 339 ILE A CA 1
ATOM 2727 C C . ILE A 1 339 ? -17.803 -20.010 38.028 1.00 89.19 339 ILE A C 1
ATOM 2729 O O . ILE A 1 339 ? -17.805 -20.764 37.053 1.00 89.19 339 ILE A O 1
ATOM 2733 N N . LEU A 1 340 ? -18.600 -18.943 38.100 1.00 86.38 340 LEU A N 1
ATOM 2734 C CA . LEU A 1 340 ? -19.543 -18.551 37.059 1.00 86.38 340 LEU A CA 1
ATOM 2735 C C . LEU A 1 340 ? -18.808 -18.216 35.763 1.00 86.38 340 LEU A C 1
ATOM 2737 O O . LEU A 1 340 ? -19.234 -18.660 34.700 1.00 86.38 340 LEU A O 1
ATOM 2741 N N . ARG A 1 341 ? -17.687 -17.497 35.851 1.00 86.06 341 ARG A N 1
ATOM 2742 C CA . ARG A 1 341 ? -16.839 -17.166 34.706 1.00 86.06 341 ARG A CA 1
ATOM 2743 C C . ARG A 1 341 ? -16.326 -18.416 34.006 1.00 86.06 341 ARG A C 1
ATOM 2745 O O . ARG A 1 341 ? -16.533 -18.550 32.805 1.00 86.06 341 ARG A O 1
ATOM 2752 N N . ASN A 1 342 ? -15.745 -19.353 34.755 1.00 87.88 342 ASN A N 1
ATOM 2753 C CA . ASN A 1 342 ? -15.249 -20.607 34.187 1.00 87.88 342 ASN A CA 1
ATOM 2754 C C . ASN A 1 342 ? -16.382 -21.403 33.520 1.00 87.88 342 ASN A C 1
ATOM 2756 O O . ASN A 1 342 ? -16.248 -21.806 32.370 1.00 87.88 342 ASN A O 1
ATOM 2760 N N . LYS A 1 343 ? -17.544 -21.526 34.176 1.00 89.50 343 LYS A N 1
ATOM 2761 C CA . LYS A 1 343 ? -18.717 -22.196 33.590 1.00 89.50 343 LYS A CA 1
ATOM 2762 C C . LYS A 1 343 ? -19.242 -21.507 32.330 1.00 89.50 343 LYS A C 1
ATOM 2764 O O . LYS A 1 343 ? -19.668 -22.179 31.397 1.00 89.50 343 LYS A O 1
ATOM 2769 N N . LYS A 1 344 ? -19.257 -20.171 32.298 1.00 88.75 344 LYS A N 1
ATOM 2770 C CA . LYS A 1 344 ? -19.688 -19.395 31.126 1.00 88.75 344 LYS A CA 1
ATOM 2771 C C . LYS A 1 344 ? -18.716 -19.556 29.961 1.00 88.75 344 LYS A C 1
ATOM 2773 O O . LYS A 1 344 ? -19.174 -19.669 28.831 1.00 88.75 344 LYS A O 1
ATOM 2778 N N . LEU A 1 345 ? -17.412 -19.615 30.232 1.00 89.75 345 LEU A N 1
ATOM 2779 C CA . LEU A 1 345 ? -16.397 -19.894 29.218 1.00 89.75 345 LEU A CA 1
ATOM 2780 C C . LEU A 1 345 ? -16.509 -21.318 28.671 1.00 89.75 345 LEU A C 1
ATOM 2782 O O . LEU A 1 345 ? -16.487 -21.483 27.461 1.00 89.75 345 LEU A O 1
ATOM 2786 N N . GLU A 1 346 ? -16.717 -22.326 29.520 1.00 91.25 346 GLU A N 1
ATOM 2787 C CA . GLU A 1 346 ? -16.966 -23.707 29.072 1.00 91.25 346 GLU A CA 1
ATOM 2788 C C . GLU A 1 346 ? -18.218 -23.807 28.187 1.00 91.25 346 GLU A C 1
ATOM 2790 O O . GLU A 1 346 ? -18.226 -24.496 27.166 1.00 91.25 346 GLU A O 1
ATOM 2795 N N . LEU A 1 347 ? -19.286 -23.094 28.556 1.00 91.62 347 LEU A N 1
ATOM 2796 C CA . LEU A 1 347 ? -20.510 -23.033 27.760 1.00 91.62 347 LEU A CA 1
ATOM 2797 C C . LEU A 1 347 ? -20.266 -22.349 26.405 1.00 91.62 347 LEU A C 1
ATOM 2799 O O . LEU A 1 347 ? -20.771 -22.810 25.383 1.00 91.62 347 LEU A O 1
ATOM 2803 N N . LEU A 1 348 ? -19.475 -21.274 26.401 1.00 91.62 348 LEU A N 1
ATOM 2804 C CA . LEU A 1 348 ? -19.094 -20.549 25.194 1.00 91.62 348 LEU A CA 1
ATOM 2805 C C . LEU A 1 348 ? -18.218 -21.414 24.276 1.00 91.62 348 LEU A C 1
ATOM 2807 O O . LEU A 1 348 ? -18.515 -21.502 23.090 1.00 91.62 348 LEU A O 1
ATOM 2811 N N . GLU A 1 349 ? -17.204 -22.100 24.818 1.00 93.38 349 GLU A N 1
ATOM 2812 C CA . GLU A 1 349 ? -16.370 -23.082 24.102 1.00 93.38 349 GLU A CA 1
ATOM 2813 C C . GLU A 1 349 ? -17.243 -24.123 23.395 1.00 93.38 349 GLU A C 1
ATOM 2815 O O . GLU A 1 349 ? -17.074 -24.376 22.201 1.00 93.38 349 GLU A O 1
ATOM 2820 N N . ARG A 1 350 ? -18.225 -24.675 24.117 1.00 93.19 350 ARG A N 1
ATOM 2821 C CA . ARG A 1 350 ? -19.160 -25.662 23.577 1.00 93.19 350 ARG A CA 1
ATOM 2822 C C . ARG A 1 350 ? -20.038 -25.092 22.466 1.00 93.19 350 ARG A C 1
ATOM 2824 O O . ARG A 1 350 ? -20.147 -25.713 21.419 1.00 93.19 350 ARG A O 1
ATOM 2831 N N . TYR A 1 351 ? -20.650 -23.924 22.659 1.00 91.81 351 TYR A N 1
ATOM 2832 C CA . TYR A 1 351 ? -21.518 -23.348 21.629 1.00 91.81 351 TYR A CA 1
ATOM 2833 C C . TYR A 1 351 ? -20.758 -22.893 20.383 1.00 91.81 351 TYR A C 1
ATOM 2835 O O . TYR A 1 351 ? -21.313 -22.974 19.289 1.00 91.81 351 TYR A O 1
ATOM 2843 N N . ILE A 1 352 ? -19.507 -22.441 20.526 1.00 91.88 352 ILE A N 1
ATOM 2844 C CA . ILE A 1 352 ? -18.645 -22.164 19.372 1.00 91.88 352 ILE A CA 1
ATOM 2845 C C . ILE A 1 352 ? -18.373 -23.469 18.621 1.00 91.88 352 ILE A C 1
ATOM 2847 O O . ILE A 1 352 ? -18.548 -23.505 17.407 1.00 91.88 352 ILE A O 1
ATOM 2851 N N . LEU A 1 353 ? -18.005 -24.547 19.323 1.00 91.31 353 LEU A N 1
ATOM 2852 C CA . LEU A 1 353 ? -17.769 -25.854 18.702 1.00 91.31 353 LEU A CA 1
ATOM 2853 C C . LEU A 1 353 ? -19.017 -26.379 17.974 1.00 91.31 353 LEU A C 1
ATOM 2855 O O . LEU A 1 353 ? -18.921 -26.779 16.814 1.00 91.31 353 LEU A O 1
ATOM 2859 N N . ASP A 1 354 ? -20.184 -26.325 18.619 1.00 88.81 354 ASP A N 1
ATOM 2860 C CA . ASP A 1 354 ? -21.459 -26.750 18.031 1.00 88.81 354 ASP A CA 1
ATOM 2861 C C . ASP A 1 354 ? -21.777 -25.930 16.763 1.00 88.81 354 ASP A C 1
ATOM 2863 O O . ASP A 1 354 ? -22.133 -26.489 15.723 1.00 88.81 354 ASP A O 1
ATOM 2867 N N . GLY A 1 355 ? -21.599 -24.604 16.822 1.00 88.19 355 GLY A N 1
ATOM 2868 C CA . GLY A 1 355 ? -21.824 -23.704 15.689 1.00 88.19 3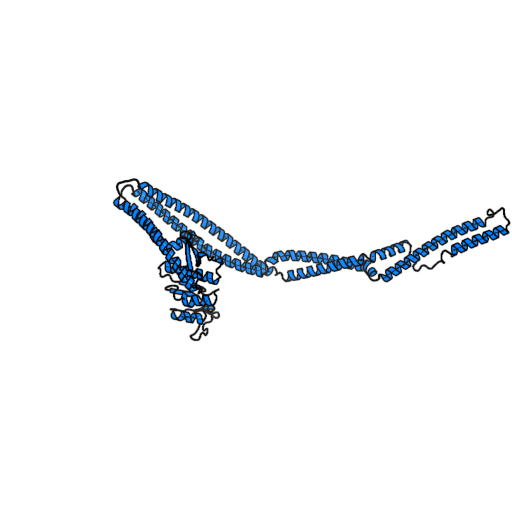55 GLY A CA 1
ATOM 2869 C C . GLY A 1 355 ? -20.856 -23.952 14.530 1.00 88.19 355 GLY A C 1
ATOM 2870 O O . GLY A 1 355 ? -21.280 -24.007 13.381 1.00 88.19 355 GLY A O 1
ATOM 2871 N N . LEU A 1 356 ? -19.570 -24.158 14.817 1.00 88.25 356 LEU A N 1
ATOM 2872 C CA . LEU A 1 356 ? -18.553 -24.476 13.809 1.00 88.25 356 LEU A CA 1
ATOM 2873 C C . LEU A 1 356 ? -18.813 -25.821 13.133 1.00 88.25 356 LEU A C 1
ATOM 2875 O O . LEU A 1 356 ? -18.713 -25.914 11.914 1.00 88.25 356 LEU A O 1
ATOM 2879 N N . THR A 1 357 ? -19.175 -26.841 13.911 1.00 85.38 357 THR A N 1
ATOM 2880 C CA . THR A 1 357 ? -19.482 -28.183 13.391 1.00 85.38 357 THR A CA 1
ATOM 2881 C C . THR A 1 357 ? -20.690 -28.143 12.456 1.00 85.38 357 THR A C 1
ATOM 2883 O O . THR A 1 357 ? -20.676 -28.782 11.408 1.00 85.38 357 THR A O 1
ATOM 2886 N N . THR A 1 358 ? -21.700 -27.342 12.808 1.00 83.81 358 THR A N 1
ATOM 2887 C CA . THR A 1 358 ? -22.907 -27.127 11.994 1.00 83.81 358 THR A CA 1
ATOM 2888 C C . THR A 1 358 ? -22.580 -26.362 10.704 1.00 83.81 358 THR A C 1
ATOM 2890 O O . THR A 1 358 ? -22.961 -26.761 9.613 1.00 83.81 358 THR A O 1
ATOM 2893 N N . LEU A 1 359 ? -21.821 -25.266 10.802 1.00 84.00 359 LEU A N 1
ATOM 2894 C CA . LEU A 1 359 ? -21.590 -24.362 9.671 1.00 84.00 359 LEU A CA 1
ATOM 2895 C C . LEU A 1 359 ? -20.548 -24.862 8.661 1.00 84.00 359 LEU A C 1
ATOM 2897 O O . LEU A 1 359 ? -20.683 -24.597 7.468 1.00 84.00 35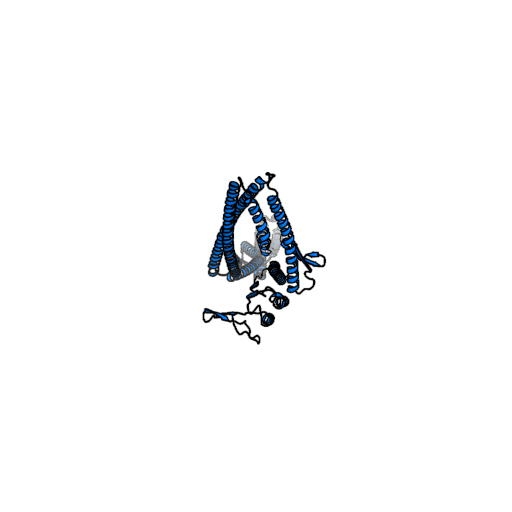9 LEU A O 1
ATOM 2901 N N . LEU A 1 360 ? -19.491 -25.539 9.118 1.00 81.12 360 LEU A N 1
ATOM 2902 C CA . LEU A 1 360 ? -18.361 -25.917 8.261 1.00 81.12 360 LEU A CA 1
ATOM 2903 C C . LEU A 1 360 ? -18.585 -27.218 7.482 1.00 81.12 360 LEU A C 1
ATOM 2905 O O . LEU A 1 360 ? -17.808 -27.492 6.573 1.00 81.12 360 LEU A O 1
ATOM 2909 N N . HIS A 1 361 ? -19.593 -28.027 7.838 1.00 70.50 361 HIS A N 1
ATOM 2910 C CA . HIS A 1 361 ? -19.962 -29.286 7.157 1.00 70.50 361 HIS A CA 1
ATOM 2911 C C . HIS A 1 361 ? -18.790 -30.261 6.882 1.00 70.50 361 HIS A C 1
ATOM 2913 O O . HIS A 1 361 ? -18.867 -31.148 6.034 1.00 70.50 361 HIS A O 1
ATOM 2919 N N . LYS A 1 362 ? -17.684 -30.130 7.629 1.00 71.19 362 LYS A N 1
ATOM 2920 C CA . LYS A 1 362 ? -16.505 -31.003 7.576 1.00 71.19 362 LYS A CA 1
ATOM 2921 C C . LYS A 1 362 ? -16.402 -31.776 8.881 1.00 71.19 362 LYS A C 1
ATOM 2923 O O . LYS A 1 362 ? -16.060 -31.214 9.922 1.00 71.19 362 LYS A O 1
ATOM 2928 N N . THR A 1 363 ? -16.670 -33.075 8.816 1.00 61.41 363 THR A N 1
ATOM 2929 C CA . THR A 1 363 ? -16.466 -33.992 9.942 1.00 61.41 363 THR A CA 1
ATOM 2930 C C . THR A 1 363 ? -14.997 -33.978 10.374 1.00 61.41 363 THR A C 1
ATOM 2932 O O . THR A 1 363 ? -14.106 -34.020 9.524 1.00 61.41 363 THR A O 1
ATOM 2935 N N . ASP A 1 364 ? -14.753 -33.901 11.683 1.00 64.69 364 ASP A N 1
ATOM 2936 C CA . ASP A 1 364 ? -13.422 -33.946 12.317 1.00 64.69 364 ASP A CA 1
ATOM 2937 C C . ASP A 1 364 ? -12.455 -32.821 11.890 1.00 64.69 364 ASP A C 1
ATOM 2939 O O . ASP A 1 364 ? -11.228 -32.960 11.931 1.00 64.69 364 ASP A O 1
ATOM 2943 N N . PHE A 1 365 ? -12.990 -31.676 11.449 1.00 79.19 365 PHE A N 1
ATOM 2944 C CA . PHE A 1 365 ? -12.165 -30.507 11.135 1.00 79.19 365 PHE A CA 1
ATOM 2945 C C . PHE A 1 365 ? -11.776 -29.722 12.391 1.00 79.19 365 PHE A C 1
ATOM 2947 O O . PHE A 1 365 ? -10.610 -29.371 12.548 1.00 79.19 365 PHE A O 1
ATOM 2954 N N . ILE A 1 366 ? -12.731 -29.481 13.294 1.00 84.75 366 ILE A N 1
ATOM 2955 C CA . ILE A 1 366 ? -12.516 -28.840 14.597 1.00 84.75 366 ILE A CA 1
ATOM 2956 C C . ILE A 1 366 ? -13.174 -29.727 15.645 1.00 84.75 366 ILE A C 1
ATOM 2958 O O . ILE A 1 366 ? -14.386 -29.909 15.630 1.00 84.75 366 ILE A O 1
ATOM 2962 N N . GLU A 1 367 ? -12.377 -30.270 16.559 1.00 86.62 367 GLU A N 1
ATOM 2963 C CA . GLU A 1 367 ? -12.858 -31.179 17.608 1.00 86.62 367 GLU A CA 1
ATOM 2964 C C . GLU A 1 367 ? -12.909 -30.499 18.979 1.00 86.62 367 GLU A C 1
ATOM 2966 O O . GLU A 1 367 ? -13.614 -30.944 19.886 1.00 86.62 367 GLU A O 1
ATOM 2971 N N . LYS A 1 368 ? -12.152 -29.410 19.154 1.00 89.38 368 LYS A N 1
ATOM 2972 C CA . LYS A 1 368 ? -12.018 -28.733 20.443 1.00 89.38 368 LYS A CA 1
ATOM 2973 C C . LYS A 1 368 ? -11.754 -27.245 20.259 1.00 89.38 368 LYS A C 1
ATOM 2975 O O . LYS A 1 368 ? -10.929 -26.829 19.451 1.00 89.38 368 LYS A O 1
ATOM 2980 N N . VAL A 1 369 ? -12.446 -26.445 21.063 1.00 92.19 369 VAL A N 1
ATOM 2981 C CA . VAL A 1 369 ? -12.267 -24.993 21.167 1.00 92.19 369 VAL A CA 1
ATOM 2982 C C . VAL A 1 369 ? -11.781 -24.687 22.576 1.00 92.19 369 VAL A C 1
ATOM 2984 O O . VAL A 1 369 ? -12.330 -25.218 23.543 1.00 92.19 369 VAL A O 1
ATOM 2987 N N . LYS A 1 370 ? -10.752 -23.846 22.706 1.00 91.75 370 LYS A N 1
ATOM 2988 C CA . LYS A 1 370 ? -10.309 -23.322 24.002 1.00 91.75 370 LYS A CA 1
ATOM 2989 C C . LYS A 1 370 ? -10.252 -21.814 24.018 1.00 91.75 370 LYS A C 1
ATOM 2991 O O . LYS A 1 370 ? -9.755 -21.203 23.080 1.00 91.75 370 LYS A O 1
ATOM 2996 N N . ILE A 1 371 ? -10.727 -21.235 25.113 1.00 90.31 371 ILE A N 1
ATOM 2997 C CA . ILE A 1 371 ? -10.726 -19.796 25.340 1.00 90.31 371 ILE A CA 1
ATOM 2998 C C . ILE A 1 371 ? -9.838 -19.493 26.538 1.00 90.31 371 ILE A C 1
ATOM 3000 O O . ILE A 1 371 ? -10.010 -20.038 27.629 1.00 90.31 371 ILE A O 1
ATOM 3004 N N . ASN A 1 372 ? -8.877 -18.596 26.350 1.00 87.19 372 ASN A N 1
ATOM 3005 C CA . ASN A 1 372 ? -8.055 -18.115 27.450 1.00 87.19 372 ASN A CA 1
ATOM 3006 C C . ASN A 1 372 ? -8.902 -17.269 28.425 1.00 87.19 372 ASN A C 1
ATOM 3008 O O . ASN A 1 372 ? -9.555 -16.309 28.023 1.00 87.19 372 ASN A O 1
ATOM 3012 N N . ASN A 1 373 ? -8.869 -17.589 29.722 1.00 79.69 373 ASN A N 1
ATOM 3013 C CA . ASN A 1 373 ? -9.685 -16.920 30.748 1.00 79.69 373 ASN A CA 1
ATOM 3014 C C . ASN A 1 373 ? -9.300 -15.441 30.987 1.00 79.69 373 ASN A C 1
ATOM 3016 O O . ASN A 1 373 ? -10.094 -14.638 31.485 1.00 79.69 373 ASN A O 1
ATOM 3020 N N . GLU A 1 374 ? -8.072 -15.052 30.651 1.00 77.06 374 GLU A N 1
ATOM 3021 C CA . GLU A 1 374 ? -7.578 -13.688 30.844 1.00 77.06 374 GLU A CA 1
ATOM 3022 C C . GLU A 1 374 ? -7.673 -12.851 29.570 1.00 77.06 374 GLU A C 1
ATOM 3024 O O . GLU A 1 374 ? -8.172 -11.723 29.629 1.00 77.06 374 GLU A O 1
ATOM 3029 N N . THR A 1 375 ? -7.221 -13.401 28.439 1.00 79.69 375 THR A N 1
ATOM 3030 C CA . THR A 1 375 ? -7.137 -12.686 27.155 1.00 79.69 375 THR A CA 1
ATOM 3031 C C . THR A 1 375 ? -8.359 -12.882 26.262 1.00 79.69 375 THR A C 1
ATOM 3033 O O . THR A 1 375 ? -8.519 -12.132 25.307 1.00 79.69 375 THR A O 1
ATOM 3036 N N . PHE A 1 376 ? -9.226 -13.860 26.555 1.00 80.00 376 PHE A N 1
ATOM 3037 C CA . PHE A 1 376 ? -10.326 -14.299 25.681 1.00 80.00 376 PHE A CA 1
ATOM 3038 C C . PHE A 1 376 ? -9.875 -14.752 24.285 1.00 80.00 376 PHE A C 1
ATOM 3040 O O . PHE A 1 376 ? -10.687 -14.864 23.367 1.00 80.00 376 PHE A O 1
ATOM 3047 N N . GLU A 1 377 ? -8.586 -15.050 24.116 1.00 84.62 377 GLU A N 1
ATOM 3048 C CA . GLU A 1 377 ? -8.070 -15.617 22.879 1.00 84.62 377 GLU A CA 1
ATOM 3049 C C . GLU A 1 377 ? -8.695 -16.996 22.641 1.00 84.62 377 GLU A C 1
ATOM 3051 O O . GLU A 1 377 ? -8.648 -17.868 23.513 1.00 84.62 377 GLU A O 1
ATOM 3056 N N . ILE A 1 378 ? -9.291 -17.168 21.461 1.00 89.12 378 ILE A N 1
ATOM 3057 C CA . ILE A 1 378 ? -9.936 -18.405 21.025 1.00 89.12 378 ILE A CA 1
ATOM 3058 C C . ILE A 1 378 ? -8.929 -19.201 20.197 1.00 89.12 378 ILE A C 1
ATOM 3060 O O . ILE A 1 378 ? -8.436 -18.710 19.180 1.00 89.12 378 ILE A O 1
ATOM 3064 N N . LYS A 1 379 ? -8.674 -20.438 20.615 1.00 90.75 379 LYS A N 1
ATOM 3065 C CA . LYS A 1 379 ? -7.839 -21.421 19.924 1.00 90.75 379 LYS A CA 1
ATOM 3066 C C . LYS A 1 379 ? -8.687 -22.597 19.460 1.00 90.75 379 LYS 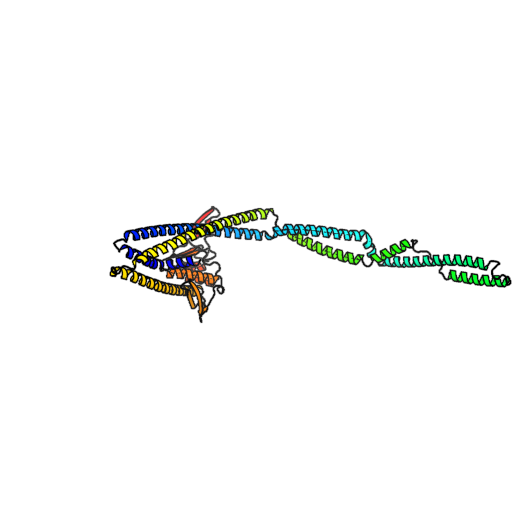A C 1
ATOM 3068 O O . LYS A 1 379 ? -9.531 -23.095 20.209 1.00 90.75 379 LYS A O 1
ATOM 3073 N N . LEU A 1 380 ? -8.451 -23.027 18.228 1.00 91.19 380 LEU A N 1
ATOM 3074 C CA . LEU A 1 380 ? -9.138 -24.142 17.583 1.00 91.19 380 LEU A CA 1
ATOM 3075 C C . LEU A 1 380 ? -8.179 -25.325 17.497 1.00 91.19 380 LEU A C 1
ATOM 3077 O O . LEU A 1 380 ? -7.005 -25.132 17.195 1.00 91.19 380 LEU A O 1
ATOM 3081 N N . PHE A 1 381 ? -8.672 -26.534 17.741 1.00 89.31 381 PHE A N 1
ATOM 3082 C CA . PHE A 1 381 ? -7.863 -27.748 17.700 1.00 89.31 381 PHE A CA 1
ATOM 3083 C C . PHE A 1 381 ? -8.529 -28.826 16.853 1.00 89.31 381 PHE A C 1
ATOM 3085 O O . PHE A 1 381 ? -9.745 -29.044 16.931 1.00 89.31 381 PHE A O 1
ATOM 3092 N N . LYS A 1 382 ? -7.694 -29.527 16.090 1.00 85.69 382 LYS A N 1
ATOM 3093 C CA . LYS A 1 382 ? -8.001 -30.810 15.461 1.00 85.69 382 LYS A CA 1
ATOM 3094 C C . LYS A 1 382 ? -7.597 -31.955 16.403 1.00 85.69 382 LYS A C 1
ATOM 3096 O O . LYS A 1 382 ? -6.902 -31.713 17.395 1.00 85.69 382 LYS A O 1
ATOM 3101 N N . GLY A 1 383 ? -8.023 -33.189 16.121 1.00 78.25 383 GLY A N 1
ATOM 3102 C CA . GLY A 1 383 ? -7.596 -34.376 16.869 1.00 78.25 383 GLY A CA 1
ATOM 3103 C C . GLY A 1 383 ? -6.080 -34.414 17.130 1.00 78.25 383 GLY A C 1
ATOM 3104 O O . GLY A 1 383 ? -5.294 -33.905 16.336 1.00 78.25 383 GLY A O 1
ATOM 3105 N N . ASN A 1 384 ? -5.676 -35.010 18.260 1.00 76.12 384 ASN A N 1
ATOM 3106 C CA . ASN A 1 384 ? -4.307 -35.002 18.816 1.00 76.12 384 ASN A CA 1
ATOM 3107 C C . ASN A 1 384 ? -3.765 -33.638 19.313 1.00 76.12 384 ASN A C 1
ATOM 3109 O O . ASN A 1 384 ? -2.555 -33.501 19.466 1.00 76.12 384 ASN A O 1
ATOM 3113 N N . ASP A 1 385 ? -4.634 -32.670 19.641 1.00 77.12 385 ASP A N 1
ATOM 3114 C CA . ASP A 1 385 ? -4.254 -31.321 20.120 1.00 77.12 385 ASP A CA 1
ATOM 3115 C C . ASP A 1 385 ? -3.452 -30.491 19.083 1.00 77.12 385 ASP A C 1
ATOM 3117 O O . ASP A 1 385 ? -2.720 -29.566 19.443 1.00 77.12 385 ASP A O 1
ATOM 3121 N N . ASP A 1 386 ? -3.641 -30.759 17.786 1.00 84.94 386 ASP A N 1
ATOM 3122 C CA . ASP A 1 386 ? -3.067 -29.946 16.708 1.00 84.94 386 ASP A CA 1
ATOM 3123 C C . ASP A 1 386 ? -3.822 -28.609 16.579 1.00 84.94 386 ASP A C 1
ATOM 3125 O O . ASP A 1 386 ? -5.011 -28.577 16.249 1.00 84.94 386 ASP A O 1
ATOM 3129 N N . GLU A 1 387 ? -3.141 -27.490 16.845 1.00 89.31 387 GLU A N 1
ATOM 3130 C CA . GLU A 1 387 ? -3.726 -26.142 16.790 1.00 89.31 387 GLU A CA 1
ATOM 3131 C C . GLU A 1 387 ? -3.956 -25.679 15.339 1.00 89.31 387 GLU A C 1
ATOM 3133 O O . GLU A 1 387 ? -3.042 -25.681 14.512 1.00 89.31 387 GLU A O 1
ATOM 3138 N N . ILE A 1 388 ? -5.177 -25.224 15.042 1.00 86.00 388 ILE A N 1
ATOM 3139 C CA . ILE A 1 388 ? -5.557 -24.608 13.767 1.00 86.00 388 ILE A CA 1
ATOM 3140 C C . ILE A 1 388 ? -5.496 -23.092 13.938 1.00 86.00 388 ILE A C 1
ATOM 3142 O O . ILE A 1 388 ? -6.304 -22.497 14.658 1.00 86.00 388 ILE A O 1
ATOM 3146 N N . THR A 1 389 ? -4.552 -22.451 13.253 1.00 85.00 389 THR A N 1
ATOM 3147 C CA . THR A 1 389 ? -4.462 -20.989 13.246 1.00 85.00 389 THR A CA 1
ATOM 3148 C C . THR A 1 389 ? -5.465 -20.385 12.267 1.00 85.00 389 THR A C 1
ATOM 3150 O O . THR A 1 389 ? -5.876 -21.008 11.288 1.00 85.00 389 THR A O 1
ATOM 3153 N N . LYS A 1 390 ? -5.860 -19.130 12.511 1.00 80.62 390 LYS A N 1
ATOM 3154 C CA . LYS A 1 390 ? -6.837 -18.416 11.668 1.00 80.62 390 LYS A CA 1
ATOM 3155 C C . LYS A 1 390 ? -6.377 -18.280 10.213 1.00 80.62 390 LYS A C 1
ATOM 3157 O O . LYS A 1 390 ? -7.218 -18.287 9.324 1.00 80.62 390 LYS A O 1
ATOM 3162 N N . ASP A 1 391 ? -5.067 -18.217 9.974 1.00 81.94 391 ASP A N 1
ATOM 3163 C CA . ASP A 1 391 ? -4.477 -18.126 8.630 1.00 81.94 391 ASP A CA 1
ATOM 3164 C C . ASP A 1 391 ? -4.648 -19.413 7.809 1.00 81.94 391 ASP A C 1
ATOM 3166 O O . ASP A 1 391 ? -4.517 -19.391 6.586 1.00 81.94 391 ASP A O 1
ATOM 3170 N N . MET A 1 392 ? -4.945 -20.538 8.469 1.00 82.94 392 MET A N 1
ATOM 3171 C CA . MET A 1 392 ? -5.247 -21.809 7.807 1.00 82.94 392 MET A CA 1
ATOM 3172 C C . MET A 1 392 ? -6.704 -21.899 7.336 1.00 82.94 392 MET A C 1
ATOM 3174 O O . MET A 1 392 ? -7.032 -22.808 6.575 1.00 82.94 392 MET A O 1
ATOM 3178 N N . LEU A 1 393 ? -7.575 -20.984 7.778 1.00 83.94 393 LEU A N 1
ATOM 3179 C CA . LEU A 1 393 ? -8.969 -20.927 7.351 1.00 83.94 393 LEU A CA 1
ATOM 3180 C C . LEU A 1 393 ? -9.085 -20.143 6.042 1.00 83.94 393 LEU A C 1
ATOM 3182 O O . LEU A 1 393 ? -8.536 -19.050 5.884 1.00 83.94 393 LEU A O 1
ATOM 3186 N N . SER A 1 394 ? -9.858 -20.671 5.100 1.00 84.50 394 SER A N 1
ATOM 3187 C CA . SER A 1 394 ? -10.274 -19.916 3.922 1.00 84.50 394 SER A CA 1
ATOM 3188 C C . SER A 1 394 ? -11.162 -18.729 4.314 1.00 84.50 394 SER A C 1
ATOM 3190 O O . SER A 1 394 ? -11.711 -18.653 5.414 1.00 84.50 394 SER A O 1
ATOM 3192 N N . LYS A 1 395 ? -11.361 -17.787 3.385 1.00 80.31 395 LYS A N 1
ATOM 3193 C CA . LYS A 1 395 ? -12.203 -16.604 3.638 1.00 80.31 395 LYS A CA 1
ATOM 3194 C C . LYS A 1 395 ? -13.641 -16.968 4.030 1.00 80.31 395 LYS A C 1
ATOM 3196 O O . LYS A 1 395 ? -14.204 -16.299 4.892 1.00 80.31 395 LYS A O 1
ATOM 3201 N N . GLY A 1 396 ? -14.208 -18.017 3.429 1.00 80.44 396 GLY A N 1
ATOM 3202 C CA . GLY A 1 396 ? -15.546 -18.505 3.771 1.00 80.44 396 GLY A CA 1
ATOM 3203 C C . GLY A 1 396 ? -15.593 -19.152 5.156 1.00 80.44 396 GLY A C 1
ATOM 3204 O O . GLY A 1 396 ? -16.462 -18.836 5.965 1.00 80.44 396 GLY A O 1
ATOM 3205 N N . GLU A 1 397 ? -14.595 -19.971 5.490 1.00 84.81 397 GLU A N 1
ATOM 3206 C CA . GLU A 1 397 ? -14.495 -20.609 6.810 1.00 84.81 397 GLU A CA 1
ATOM 3207 C C . GLU A 1 397 ? -14.266 -19.580 7.924 1.00 84.81 397 GLU A C 1
ATOM 3209 O O . GLU A 1 397 ? -14.826 -19.706 9.010 1.00 84.81 397 GLU A O 1
ATOM 3214 N N . LEU A 1 398 ? -13.510 -18.512 7.654 1.00 86.31 398 LEU A N 1
ATOM 3215 C CA . LEU A 1 398 ? -13.320 -17.409 8.596 1.00 86.31 398 LEU A CA 1
ATOM 3216 C C . LEU A 1 398 ? -14.635 -16.654 8.875 1.00 86.31 398 LEU A C 1
ATOM 3218 O O . LEU A 1 398 ? -14.881 -16.201 10.000 1.00 86.31 398 LEU A O 1
ATOM 3222 N N . GLN A 1 399 ? -15.508 -16.541 7.872 1.00 82.88 399 GLN A N 1
ATOM 3223 C CA . GLN A 1 399 ? -16.846 -15.972 8.033 1.00 82.88 399 GLN A CA 1
ATOM 3224 C C . GLN A 1 399 ? -17.763 -16.904 8.837 1.00 82.88 399 GLN A C 1
ATOM 3226 O O . GLN A 1 399 ? -18.463 -16.431 9.737 1.00 82.88 399 GLN A O 1
ATOM 3231 N N . MET A 1 400 ? -17.714 -18.219 8.592 1.00 85.00 400 MET A N 1
ATOM 3232 C CA . MET A 1 400 ? -18.440 -19.214 9.398 1.00 85.00 400 MET A CA 1
ATOM 3233 C C . MET A 1 400 ? -17.969 -19.199 10.851 1.00 85.00 400 MET A C 1
ATOM 3235 O O . MET A 1 400 ? -18.781 -19.174 11.776 1.00 85.00 400 MET A O 1
ATOM 3239 N N . TYR A 1 401 ? -16.657 -19.104 11.059 1.00 88.38 401 TYR A N 1
ATOM 3240 C CA . TYR A 1 401 ? -16.054 -18.937 12.373 1.00 88.38 401 TYR A CA 1
ATOM 3241 C C . TYR A 1 401 ? -16.589 -17.701 13.093 1.00 88.38 401 TYR A C 1
ATOM 3243 O O . TYR A 1 401 ? -17.081 -17.803 14.216 1.00 88.38 401 TYR A O 1
ATOM 3251 N N . SER A 1 402 ? -16.591 -16.548 12.428 1.00 86.62 402 SER A N 1
ATOM 3252 C CA . SER A 1 402 ? -17.113 -15.309 13.012 1.00 86.62 402 SER A CA 1
ATOM 3253 C C . SER A 1 402 ? -18.598 -15.439 13.370 1.00 86.62 402 SER A C 1
ATOM 3255 O O . SER A 1 402 ? -19.008 -15.088 14.474 1.00 86.62 402 SER A O 1
ATOM 3257 N N . THR A 1 403 ? -19.390 -16.030 12.476 1.00 85.50 403 THR A N 1
ATOM 3258 C CA . THR A 1 403 ? -20.829 -16.265 12.668 1.00 85.50 403 THR A CA 1
ATOM 3259 C C . THR A 1 403 ? -21.102 -17.183 13.864 1.00 85.50 403 THR A C 1
ATOM 3261 O O . THR A 1 403 ? -21.954 -16.873 14.702 1.00 85.50 403 THR A O 1
ATOM 3264 N N . SER A 1 404 ? -20.325 -18.264 14.004 1.00 87.94 404 SER A N 1
ATOM 3265 C CA . SER A 1 404 ? -20.424 -19.194 15.135 1.00 87.94 404 SER A CA 1
ATOM 3266 C C . SER A 1 404 ? -20.157 -18.503 16.475 1.00 87.94 404 SER A C 1
ATOM 3268 O O . SER A 1 404 ? -20.872 -18.747 17.445 1.00 87.94 404 SER A O 1
ATOM 3270 N N . ILE A 1 405 ? -19.196 -17.572 16.527 1.00 88.88 405 ILE A N 1
ATOM 3271 C CA . ILE A 1 405 ? -18.869 -16.820 17.743 1.00 88.88 405 ILE A CA 1
ATOM 3272 C C . ILE A 1 405 ? -20.021 -15.912 18.146 1.00 88.88 405 ILE A C 1
ATOM 3274 O O . ILE A 1 405 ? -20.412 -15.911 19.313 1.00 88.88 405 ILE A O 1
ATOM 3278 N N . VAL A 1 406 ? -20.584 -15.151 17.205 1.00 85.44 406 VAL A N 1
ATOM 3279 C CA . VAL A 1 406 ? -21.690 -14.232 17.517 1.00 85.44 406 VAL A CA 1
ATOM 3280 C C . VAL A 1 406 ? -22.905 -15.019 18.018 1.00 85.44 406 VAL A C 1
ATOM 3282 O O . VAL A 1 406 ? -23.504 -14.652 19.031 1.00 85.44 406 VAL A O 1
ATOM 3285 N N . GLN A 1 407 ? -23.227 -16.148 17.379 1.00 85.06 407 GLN A N 1
ATOM 3286 C CA . GLN A 1 407 ? -24.303 -17.030 17.836 1.00 85.06 407 GLN A CA 1
ATOM 3287 C C . GLN A 1 407 ? -24.010 -17.614 19.226 1.00 85.06 407 GLN A C 1
ATOM 3289 O O . GLN A 1 407 ? -24.885 -17.620 20.096 1.00 85.06 407 GLN A O 1
ATOM 3294 N N . ALA A 1 408 ? -22.785 -18.084 19.462 1.00 88.88 408 ALA A N 1
ATOM 3295 C CA . ALA A 1 408 ? -22.381 -18.659 20.738 1.00 88.88 408 ALA A CA 1
ATOM 3296 C C . ALA A 1 408 ? -22.440 -17.632 21.874 1.00 88.88 408 ALA A C 1
ATOM 3298 O O . ALA A 1 408 ? -22.910 -17.953 22.967 1.00 88.88 408 ALA A O 1
ATOM 3299 N N . LEU A 1 409 ? -22.046 -16.383 21.619 1.00 86.44 409 LEU A N 1
ATOM 3300 C CA . LEU A 1 409 ? -22.185 -15.278 22.568 1.00 86.44 409 LEU A CA 1
ATOM 3301 C C . LEU A 1 409 ? -23.653 -15.012 22.900 1.00 86.44 409 LEU A C 1
ATOM 3303 O O . LEU A 1 409 ? -24.017 -14.978 24.079 1.00 86.44 409 LEU A O 1
ATOM 3307 N N . ALA A 1 410 ? -24.510 -14.901 21.882 1.00 83.81 410 ALA A N 1
ATOM 3308 C CA . ALA A 1 410 ? -25.942 -14.702 22.074 1.00 83.81 410 ALA A CA 1
ATOM 3309 C C . ALA A 1 410 ? -26.556 -15.830 22.924 1.00 83.81 410 ALA A C 1
ATOM 3311 O O . ALA A 1 410 ? -27.209 -15.550 23.933 1.00 83.81 410 ALA A O 1
ATOM 3312 N N . LYS A 1 411 ? -26.260 -17.098 22.604 1.00 85.56 411 LYS A N 1
ATOM 3313 C CA . LYS A 1 411 ? -26.719 -18.269 23.373 1.00 85.56 411 LYS A CA 1
ATOM 3314 C C . LYS A 1 411 ? -26.166 -18.291 24.802 1.00 85.56 411 LYS A C 1
ATOM 3316 O O . LYS A 1 411 ? -26.895 -18.616 25.739 1.00 85.56 411 LYS A O 1
ATOM 3321 N N . THR A 1 412 ? -24.904 -17.909 25.001 1.00 88.50 412 THR A N 1
ATOM 3322 C CA . THR A 1 412 ? -24.259 -17.889 26.328 1.00 88.50 412 THR A CA 1
ATOM 3323 C C . THR A 1 412 ? -24.810 -16.782 27.230 1.00 88.50 412 THR A C 1
ATOM 3325 O O . THR A 1 412 ? -24.877 -16.957 28.455 1.00 88.50 412 THR A O 1
ATOM 3328 N N . SER A 1 413 ? -25.256 -15.665 26.644 1.00 83.44 413 SER A N 1
ATOM 3329 C CA . SER A 1 413 ? -25.871 -14.557 27.386 1.00 83.44 413 SER A CA 1
ATOM 3330 C C . SER A 1 413 ? -27.149 -14.973 28.123 1.00 83.44 413 SER A C 1
ATOM 3332 O O . SER A 1 413 ? -27.462 -14.426 29.180 1.00 83.44 413 SER A O 1
ATOM 3334 N N . GLY A 1 414 ? -27.884 -15.958 27.589 1.00 78.81 414 GLY A N 1
ATOM 3335 C CA . GLY A 1 414 ? -29.192 -16.368 28.101 1.00 78.81 414 GLY A CA 1
ATOM 3336 C C . GLY A 1 414 ? -30.291 -15.311 27.923 1.00 78.81 414 GLY A C 1
ATOM 3337 O O . GLY A 1 414 ? -31.357 -15.443 28.520 1.00 78.81 414 GLY A O 1
ATOM 3338 N N . ARG A 1 415 ? -30.043 -14.257 27.134 1.00 79.88 415 ARG A N 1
ATOM 3339 C CA . ARG A 1 415 ? -31.014 -13.202 26.818 1.00 79.88 415 ARG A CA 1
ATOM 3340 C C . ARG A 1 415 ? -31.632 -13.464 25.435 1.00 79.88 415 ARG A C 1
ATOM 3342 O O . ARG A 1 415 ? -30.907 -13.877 24.530 1.00 79.88 415 ARG A O 1
ATOM 3349 N N . PRO A 1 416 ? -32.935 -13.203 25.228 1.00 78.62 416 PRO A N 1
ATOM 3350 C CA . PRO A 1 416 ? -33.558 -13.294 23.910 1.00 78.62 416 PRO A CA 1
ATOM 3351 C C . PRO A 1 416 ? -33.129 -12.088 23.058 1.00 78.62 416 PRO A C 1
ATOM 3353 O O . PRO A 1 416 ? -33.847 -11.099 22.950 1.00 78.62 416 PRO A O 1
ATOM 3356 N N . LEU A 1 417 ? -31.921 -12.134 22.493 1.00 82.75 417 LEU A N 1
ATOM 3357 C CA . LEU A 1 417 ? -31.364 -11.054 21.669 1.00 82.75 417 LEU A CA 1
ATOM 3358 C C . LEU A 1 417 ? -31.721 -11.269 20.192 1.00 82.75 417 LEU A C 1
ATOM 3360 O O . LEU A 1 417 ? -31.442 -12.356 19.687 1.00 82.75 417 LEU A O 1
ATOM 3364 N N . PRO A 1 418 ? -32.329 -10.299 19.484 1.00 87.25 418 PRO A N 1
ATOM 3365 C CA . PRO A 1 418 ? -32.599 -10.448 18.057 1.00 87.25 418 PRO A CA 1
ATOM 3366 C C . PRO A 1 418 ? -31.285 -10.508 17.268 1.00 87.25 418 PRO A C 1
ATOM 3368 O O . PRO A 1 418 ? -30.296 -9.878 17.643 1.00 87.25 418 PRO A O 1
ATOM 3371 N N . PHE A 1 419 ? -31.277 -11.269 16.178 1.00 86.75 419 PHE A N 1
ATOM 3372 C CA . PHE A 1 419 ? -30.108 -11.472 15.328 1.00 86.75 419 PHE A CA 1
ATOM 3373 C C . PHE A 1 419 ? -30.335 -10.796 13.974 1.00 86.75 419 PHE A C 1
ATOM 3375 O O . PHE A 1 419 ? -31.250 -11.170 13.246 1.00 86.75 419 PHE A O 1
ATOM 3382 N N . MET A 1 420 ? -29.532 -9.786 13.646 1.00 89.25 420 MET A N 1
ATOM 3383 C CA . MET A 1 420 ? -29.613 -9.064 12.372 1.00 89.25 420 MET A CA 1
ATOM 3384 C C . MET A 1 420 ? -28.438 -9.456 11.482 1.00 89.25 420 MET A C 1
ATOM 3386 O O . MET A 1 420 ? -27.295 -9.442 11.936 1.00 89.25 420 MET A O 1
ATOM 3390 N N . ILE A 1 421 ? -28.723 -9.804 10.231 1.00 86.50 421 ILE A N 1
ATOM 3391 C CA . ILE A 1 421 ? -27.732 -10.245 9.249 1.00 86.50 421 ILE A CA 1
ATOM 3392 C C . ILE A 1 421 ? -27.865 -9.363 8.018 1.00 86.50 421 ILE A C 1
ATOM 3394 O O . ILE A 1 421 ? -28.930 -9.322 7.407 1.00 86.50 421 ILE A O 1
ATOM 3398 N N . ASP A 1 422 ? -26.784 -8.676 7.669 1.00 85.25 422 ASP A N 1
ATOM 3399 C CA . ASP A 1 422 ? -26.680 -7.856 6.466 1.00 85.25 422 ASP A CA 1
ATOM 3400 C C . ASP A 1 422 ? -25.768 -8.559 5.459 1.00 85.25 422 ASP A C 1
ATOM 3402 O O . ASP A 1 422 ? -24.697 -9.043 5.836 1.00 85.25 422 ASP A O 1
ATOM 3406 N N . THR A 1 423 ? -26.186 -8.654 4.197 1.00 79.62 423 THR A N 1
ATOM 3407 C CA . THR A 1 423 ? -25.470 -9.371 3.121 1.00 79.62 423 THR A CA 1
ATOM 3408 C C . THR A 1 423 ? -25.123 -10.828 3.487 1.00 79.62 423 THR A C 1
ATOM 3410 O O . THR A 1 423 ? -23.954 -11.196 3.643 1.00 79.62 423 THR A O 1
ATOM 3413 N N . PRO A 1 424 ? -26.141 -11.686 3.696 1.00 70.00 424 PRO A N 1
ATOM 3414 C CA . PRO A 1 424 ? -26.013 -12.968 4.393 1.00 70.00 424 PRO A CA 1
ATOM 3415 C C . PRO A 1 424 ? -25.033 -13.966 3.759 1.00 70.00 424 PRO A C 1
ATOM 3417 O O . PRO A 1 424 ? -24.455 -14.783 4.477 1.00 70.00 424 PRO A O 1
ATOM 3420 N N . LEU A 1 425 ? -24.848 -13.916 2.435 1.00 76.00 425 LEU A N 1
ATOM 3421 C CA . LEU A 1 425 ? -24.223 -14.998 1.660 1.00 76.00 425 LEU A CA 1
ATOM 3422 C C . LEU A 1 425 ? -23.019 -14.558 0.810 1.00 76.00 425 LEU A C 1
ATOM 3424 O O . LEU A 1 425 ? -22.442 -15.362 0.069 1.00 76.00 425 LEU A O 1
ATOM 3428 N N . ALA A 1 426 ? -22.604 -13.293 0.913 1.00 64.38 426 ALA A N 1
ATOM 3429 C CA . ALA A 1 426 ? -21.469 -12.778 0.159 1.00 64.38 426 ALA A CA 1
ATOM 3430 C C . ALA A 1 426 ? -20.185 -13.577 0.463 1.00 64.38 426 ALA A C 1
ATOM 3432 O O . ALA A 1 426 ? -19.871 -13.841 1.619 1.00 64.38 426 ALA A O 1
ATOM 3433 N N . ARG A 1 427 ? -19.399 -13.902 -0.579 1.00 68.81 427 ARG A N 1
ATOM 3434 C CA . ARG A 1 427 ? -18.062 -14.550 -0.498 1.00 68.81 427 ARG A CA 1
ATOM 3435 C C . ARG A 1 427 ? -18.035 -16.013 -0.028 1.00 68.81 427 ARG A C 1
ATOM 3437 O O . ARG A 1 427 ? -16.947 -16.537 0.207 1.00 68.81 427 ARG A O 1
ATOM 3444 N N . LEU A 1 428 ? -19.190 -16.669 0.045 1.00 74.56 428 LEU A N 1
ATOM 3445 C CA . LEU A 1 428 ? -19.317 -18.090 0.375 1.00 74.56 428 LEU A CA 1
ATOM 3446 C C . LEU A 1 428 ? -19.549 -18.933 -0.883 1.00 74.56 428 LEU A C 1
ATOM 3448 O O . LEU A 1 428 ? -20.148 -18.442 -1.846 1.00 74.56 428 LEU A O 1
ATOM 3452 N N . ASP A 1 429 ? -19.056 -20.172 -0.871 1.00 76.94 429 ASP A N 1
ATOM 3453 C CA . ASP A 1 429 ? -19.384 -21.187 -1.877 1.00 76.94 429 ASP A CA 1
ATOM 3454 C C . ASP A 1 429 ? -20.794 -21.756 -1.639 1.00 76.94 429 ASP A C 1
ATOM 3456 O O . ASP A 1 429 ? -21.431 -21.481 -0.622 1.00 76.94 429 ASP A O 1
ATOM 3460 N N . GLU A 1 430 ? -21.308 -22.512 -2.606 1.00 78.69 430 GLU A N 1
ATOM 3461 C CA . GLU A 1 430 ? -22.683 -23.024 -2.562 1.00 78.69 430 GLU A CA 1
ATOM 3462 C C . GLU A 1 430 ? -22.939 -23.957 -1.367 1.00 78.69 430 GLU A C 1
ATOM 3464 O O . GLU A 1 430 ? -24.011 -23.891 -0.766 1.00 78.69 430 GLU A O 1
ATOM 3469 N N . ASP A 1 431 ? -21.948 -24.755 -0.958 1.00 77.25 431 ASP A N 1
ATOM 3470 C CA . ASP A 1 431 ? -22.086 -25.668 0.180 1.00 77.25 431 ASP A CA 1
ATOM 3471 C C . ASP A 1 431 ? -22.236 -24.890 1.498 1.00 77.25 431 ASP A C 1
ATOM 3473 O O . ASP A 1 431 ? -23.184 -25.121 2.250 1.00 77.25 431 ASP A O 1
ATOM 3477 N N . HIS A 1 432 ? -21.370 -23.901 1.762 1.00 79.31 432 HIS A N 1
ATOM 3478 C CA . HIS A 1 432 ? -21.487 -23.072 2.967 1.00 79.31 432 HIS A CA 1
ATOM 3479 C C . HIS A 1 432 ? -22.760 -22.212 2.963 1.00 79.31 432 HIS A C 1
ATOM 3481 O O . HIS A 1 432 ? -23.347 -21.977 4.025 1.00 79.31 432 HIS A O 1
ATOM 3487 N N . ARG A 1 433 ? -23.215 -21.742 1.790 1.00 84.44 433 ARG A N 1
ATOM 3488 C CA . ARG A 1 433 ? -24.487 -21.005 1.676 1.00 84.44 433 ARG A CA 1
ATOM 3489 C C . ARG A 1 433 ? -25.660 -21.871 2.097 1.00 84.44 433 ARG A C 1
ATOM 3491 O O . ARG A 1 433 ? -26.479 -21.430 2.900 1.00 84.44 433 ARG A O 1
ATOM 3498 N N . LYS A 1 434 ? -25.707 -23.110 1.611 1.00 83.19 434 LYS A N 1
ATOM 3499 C CA . LYS A 1 434 ? -26.763 -24.052 1.963 1.00 83.19 434 LYS A CA 1
ATOM 3500 C C . LYS A 1 434 ? -26.799 -24.337 3.464 1.00 83.19 434 LYS A C 1
ATOM 3502 O O . LYS A 1 434 ? -27.875 -24.297 4.059 1.00 83.19 434 LYS A O 1
ATOM 3507 N N . SER A 1 435 ? -25.643 -24.550 4.093 1.00 82.50 435 SER A N 1
ATOM 3508 C CA . SER A 1 435 ? -25.546 -24.758 5.547 1.00 82.50 435 SER A CA 1
ATOM 3509 C C . SER A 1 435 ? -26.089 -23.565 6.336 1.00 82.50 435 SER A C 1
ATOM 3511 O O . SER A 1 435 ? -26.835 -23.731 7.299 1.00 82.50 435 SER A O 1
ATOM 3513 N N . LEU A 1 436 ? -25.778 -22.336 5.912 1.00 86.38 436 LEU A N 1
ATOM 3514 C CA . LEU A 1 436 ? -26.312 -21.138 6.562 1.00 86.38 436 LEU A CA 1
ATOM 3515 C C . LEU A 1 436 ? -27.834 -21.029 6.442 1.00 86.38 436 LEU A C 1
ATOM 3517 O O . LEU A 1 436 ? -28.516 -20.755 7.430 1.00 86.38 436 LEU A O 1
ATOM 3521 N N . VAL A 1 437 ? -28.350 -21.228 5.230 1.00 88.62 437 VAL A N 1
ATOM 3522 C CA . VAL A 1 437 ? -29.770 -21.067 4.902 1.00 88.62 437 VAL A CA 1
ATOM 3523 C C . VAL A 1 437 ? -30.619 -22.119 5.611 1.00 88.62 437 VAL A C 1
ATOM 3525 O O . VAL A 1 437 ? -31.596 -21.770 6.270 1.00 88.62 437 VAL A O 1
ATOM 3528 N N . SER A 1 438 ? -30.225 -23.389 5.523 1.00 85.00 438 SER A N 1
ATOM 3529 C CA . SER A 1 438 ? -31.022 -24.507 6.038 1.00 85.00 438 SER A CA 1
ATOM 3530 C C . SER A 1 438 ? -30.784 -24.811 7.518 1.00 85.00 438 SER A C 1
ATOM 3532 O O . SER A 1 438 ? -31.728 -25.174 8.220 1.00 85.00 438 SER A O 1
ATOM 3534 N N . GLU A 1 439 ? -29.555 -24.655 8.021 1.00 83.38 439 GLU A N 1
ATOM 3535 C CA . GLU A 1 439 ? -29.197 -25.112 9.371 1.00 83.38 439 GLU A CA 1
ATOM 3536 C C . GLU A 1 439 ? -28.966 -23.975 10.364 1.00 83.38 439 GLU A C 1
ATOM 3538 O O . GLU A 1 439 ? -29.171 -24.176 11.559 1.00 83.38 439 GLU A O 1
ATOM 3543 N N . PHE A 1 440 ? -28.563 -22.780 9.918 1.00 87.38 440 PHE A N 1
ATOM 3544 C CA . PHE A 1 440 ? -28.222 -21.685 10.830 1.00 87.38 440 PHE A CA 1
ATOM 3545 C C . PHE A 1 440 ? -29.333 -20.649 10.986 1.00 87.38 440 PHE A C 1
ATOM 3547 O O . PHE A 1 440 ? -29.770 -20.413 12.114 1.00 87.38 440 PHE A O 1
ATOM 3554 N N . TYR A 1 441 ? -29.805 -20.021 9.903 1.00 88.81 441 TYR A N 1
ATOM 3555 C CA . TYR A 1 441 ? -30.802 -18.943 9.986 1.00 88.81 441 TYR A CA 1
ATOM 3556 C C . TYR A 1 441 ? -32.082 -19.333 10.736 1.00 88.81 441 TYR A C 1
ATOM 3558 O O . TYR A 1 441 ? -32.521 -18.527 11.560 1.00 88.81 441 TYR A O 1
ATOM 3566 N N . PRO A 1 442 ? -32.636 -20.552 10.573 1.00 87.94 442 PRO A N 1
ATOM 3567 C CA . PRO A 1 442 ? -33.834 -20.963 11.306 1.00 87.94 442 PRO A CA 1
ATOM 3568 C C . PRO A 1 442 ? -33.660 -21.019 12.831 1.00 87.94 442 PRO A C 1
ATOM 3570 O O . PRO A 1 442 ? -34.640 -20.923 13.567 1.00 87.94 442 PRO A O 1
ATOM 3573 N N . ILE A 1 443 ? -32.426 -21.189 13.321 1.00 84.81 443 ILE A N 1
ATOM 3574 C CA . ILE A 1 443 ? -32.113 -21.396 14.747 1.00 84.81 443 ILE A CA 1
ATOM 3575 C C . ILE A 1 443 ? -31.117 -20.368 15.306 1.00 84.81 443 ILE A C 1
ATOM 3577 O O . ILE A 1 443 ? -30.592 -20.543 16.413 1.00 84.81 443 ILE A O 1
ATOM 3581 N N . ALA A 1 444 ? -30.808 -19.313 14.548 1.00 84.12 444 ALA A N 1
ATOM 3582 C CA . ALA A 1 444 ? -29.805 -18.320 14.921 1.00 84.12 444 ALA A CA 1
ATOM 3583 C C . ALA A 1 444 ? -30.208 -17.579 16.205 1.00 84.12 444 ALA A C 1
ATOM 3585 O O . ALA A 1 444 ? -29.385 -17.401 17.105 1.00 84.12 444 ALA A O 1
ATOM 3586 N N . SER A 1 445 ? -31.484 -17.201 16.318 1.00 87.44 445 SER A N 1
ATOM 3587 C CA . SER A 1 445 ? -32.092 -16.649 17.529 1.00 87.44 445 SER A CA 1
ATOM 3588 C C . SER A 1 445 ? -33.615 -16.839 17.515 1.00 87.44 445 SER A C 1
ATOM 3590 O O . SER A 1 445 ? -34.187 -17.342 16.557 1.00 87.44 445 SER A O 1
ATOM 3592 N N . HIS A 1 446 ? -34.288 -16.405 18.583 1.00 86.19 446 HIS A N 1
ATOM 3593 C CA . HIS A 1 4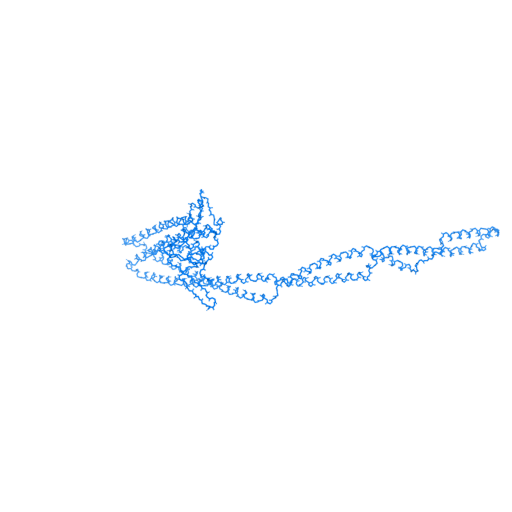46 ? -35.747 -16.301 18.655 1.00 86.19 446 HIS A CA 1
ATOM 3594 C C . HIS A 1 446 ? -36.342 -15.322 17.623 1.00 86.19 446 HIS A C 1
ATOM 3596 O O . HIS A 1 446 ? -37.514 -15.434 17.277 1.00 86.19 446 HIS A O 1
ATOM 3602 N N . GLN A 1 447 ? -35.550 -14.348 17.164 1.00 90.31 447 GLN A N 1
ATOM 3603 C CA . GLN A 1 447 ? -35.902 -13.425 16.091 1.00 90.31 447 GLN A CA 1
ATOM 3604 C C . GLN A 1 447 ? -34.669 -13.198 15.222 1.00 90.31 447 GLN A C 1
ATOM 3606 O O . GLN A 1 447 ? -33.637 -12.746 15.723 1.00 90.31 447 GLN A O 1
ATOM 3611 N N . THR A 1 448 ? -34.799 -13.472 13.927 1.00 90.88 448 THR A N 1
ATOM 3612 C CA . THR A 1 448 ? -33.740 -13.265 12.939 1.00 90.88 448 THR A CA 1
ATOM 3613 C C . THR A 1 448 ? -34.256 -12.368 11.822 1.00 90.88 448 THR A C 1
ATOM 3615 O O . THR A 1 448 ? -35.328 -12.606 11.272 1.00 90.88 448 THR A O 1
ATOM 3618 N N . ILE A 1 449 ? -33.513 -11.303 11.527 1.00 92.31 449 ILE A N 1
ATOM 3619 C CA . ILE A 1 449 ? -33.810 -10.340 10.465 1.00 92.31 449 ILE A CA 1
ATOM 3620 C C . ILE A 1 449 ? -32.680 -10.441 9.453 1.00 92.31 449 ILE A C 1
ATOM 3622 O O . ILE A 1 449 ? -31.516 -10.255 9.806 1.00 92.31 449 ILE A O 1
ATOM 3626 N N . ILE A 1 450 ? -33.032 -10.739 8.208 1.00 91.06 450 ILE A N 1
ATOM 3627 C CA . ILE A 1 450 ? -32.076 -10.916 7.122 1.00 91.06 450 ILE A CA 1
ATOM 3628 C C . ILE A 1 450 ? -32.296 -9.799 6.107 1.00 91.06 450 ILE A C 1
ATOM 3630 O O . ILE A 1 450 ? -33.405 -9.624 5.604 1.00 91.06 450 ILE A O 1
ATOM 3634 N N . LEU A 1 451 ? -31.237 -9.044 5.830 1.00 91.31 451 LEU A N 1
ATOM 3635 C CA . LEU A 1 451 ? -31.181 -8.018 4.799 1.00 91.31 451 LEU A CA 1
ATOM 3636 C C . LEU A 1 451 ? -30.363 -8.586 3.642 1.00 91.31 451 LEU A C 1
ATOM 3638 O O . LEU A 1 451 ? -29.161 -8.801 3.768 1.00 91.31 451 LEU A O 1
ATOM 3642 N N . SER A 1 452 ? -31.039 -8.895 2.543 1.00 89.56 452 SER A N 1
ATOM 3643 C CA . SER A 1 452 ? -30.469 -9.636 1.417 1.00 89.56 452 SER A CA 1
ATOM 3644 C C . SER A 1 452 ? -30.843 -9.001 0.090 1.00 89.56 452 SER A C 1
ATOM 3646 O O . SER A 1 452 ? -31.951 -8.477 -0.050 1.00 89.56 452 SER A O 1
ATOM 3648 N N . THR A 1 453 ? -29.986 -9.180 -0.905 1.00 87.38 453 THR A N 1
ATOM 3649 C CA . THR A 1 453 ? -30.350 -8.968 -2.313 1.00 87.38 453 THR A CA 1
ATOM 3650 C C . THR A 1 453 ? -30.882 -10.255 -2.953 1.00 87.38 453 THR A C 1
ATOM 3652 O O . THR A 1 453 ? -30.671 -11.357 -2.440 1.00 87.38 453 THR A O 1
ATOM 3655 N N . ASP A 1 454 ? -31.534 -10.120 -4.106 1.00 78.94 454 ASP A N 1
ATOM 3656 C CA . ASP A 1 454 ? -31.978 -11.236 -4.952 1.00 78.94 454 ASP A CA 1
ATOM 3657 C C . ASP A 1 454 ? -30.818 -12.114 -5.452 1.00 78.94 454 ASP A C 1
ATOM 3659 O O . ASP A 1 454 ? -31.002 -13.294 -5.745 1.00 78.94 454 ASP A O 1
ATOM 3663 N N . SER A 1 455 ? -29.612 -11.545 -5.525 1.00 80.12 455 SER A N 1
ATOM 3664 C CA . SER A 1 455 ? -28.394 -12.263 -5.906 1.00 80.12 455 SER A CA 1
ATOM 3665 C C . SER A 1 455 ? -27.833 -13.170 -4.803 1.00 80.12 455 SER A C 1
ATOM 3667 O O . SER A 1 455 ? -27.077 -14.097 -5.093 1.00 80.12 455 SER A O 1
ATOM 3669 N N . GLU A 1 456 ? -28.191 -12.920 -3.542 1.00 85.62 456 GLU A N 1
ATOM 3670 C CA . GLU A 1 456 ? -27.703 -13.688 -2.394 1.00 85.62 456 GLU A CA 1
ATOM 3671 C C . GLU A 1 456 ? -28.665 -14.826 -2.058 1.00 85.62 456 GLU A C 1
ATOM 3673 O O . GLU A 1 456 ? -28.289 -16.000 -2.068 1.00 85.62 456 GLU A O 1
ATOM 3678 N N . ILE A 1 457 ? -29.929 -14.493 -1.802 1.00 87.25 457 ILE A N 1
ATOM 3679 C CA . ILE A 1 457 ? -30.977 -15.478 -1.534 1.00 87.25 457 ILE A CA 1
ATOM 3680 C C . ILE A 1 457 ? -31.773 -15.654 -2.822 1.00 87.25 457 ILE A C 1
ATOM 3682 O O . ILE A 1 457 ? -32.732 -14.935 -3.101 1.00 87.25 457 ILE A O 1
ATOM 3686 N N . ASN A 1 458 ? -31.339 -16.629 -3.616 1.00 86.44 458 ASN A N 1
ATOM 3687 C CA . ASN A 1 458 ? -32.057 -17.063 -4.804 1.00 86.44 458 ASN A CA 1
ATOM 3688 C C . ASN A 1 458 ? -33.348 -17.819 -4.427 1.00 86.44 458 ASN A C 1
ATOM 3690 O O . ASN A 1 458 ? -33.643 -18.058 -3.253 1.00 86.44 458 ASN A O 1
ATOM 3694 N N . TYR A 1 459 ? -34.118 -18.218 -5.438 1.00 87.38 459 TYR A N 1
ATOM 3695 C CA . TYR A 1 459 ? -35.384 -18.920 -5.236 1.00 87.38 459 TYR A CA 1
ATOM 3696 C C . TYR A 1 459 ? -35.249 -20.236 -4.448 1.00 87.38 459 TYR A C 1
ATOM 3698 O O . TYR A 1 459 ? -36.087 -20.521 -3.593 1.00 87.38 459 TYR A O 1
ATOM 3706 N N . GLU A 1 460 ? -34.182 -21.010 -4.670 1.00 87.56 460 GLU A N 1
ATOM 3707 C CA . GLU A 1 460 ? -33.954 -22.266 -3.942 1.00 87.56 460 GLU A CA 1
ATOM 3708 C C . GLU A 1 460 ? -33.679 -22.004 -2.454 1.00 87.56 460 GLU A C 1
ATOM 3710 O O . GLU A 1 460 ? -34.299 -22.627 -1.593 1.00 87.56 460 GLU A O 1
ATOM 3715 N N . HIS A 1 461 ? -32.838 -21.014 -2.136 1.00 89.00 461 HIS A N 1
ATOM 3716 C CA . HIS A 1 461 ? -32.586 -20.598 -0.754 1.00 89.00 461 HIS A CA 1
ATOM 3717 C C . HIS A 1 461 ? -33.857 -20.063 -0.079 1.00 89.00 461 HIS A C 1
ATOM 3719 O O . HIS A 1 461 ? -34.133 -20.369 1.081 1.00 89.00 461 HIS A O 1
ATOM 3725 N N . TYR A 1 462 ? -34.653 -19.269 -0.801 1.00 89.25 462 TYR A N 1
ATOM 3726 C CA . TYR A 1 462 ? -35.910 -18.732 -0.284 1.00 89.25 462 TYR A CA 1
ATOM 3727 C C . TYR A 1 462 ? -36.896 -19.845 0.080 1.00 89.25 462 TYR A C 1
ATOM 3729 O O . TYR A 1 462 ? -37.517 -19.789 1.138 1.00 89.25 462 TYR A O 1
ATOM 3737 N N . LYS A 1 463 ? -36.993 -20.883 -0.753 1.00 88.94 463 LYS A N 1
ATOM 3738 C CA . LYS A 1 463 ? -37.857 -22.042 -0.515 1.00 88.94 463 LYS A CA 1
ATOM 3739 C C . LYS A 1 463 ? -37.455 -22.838 0.728 1.00 88.94 463 LYS A C 1
ATOM 3741 O O . LYS A 1 463 ? -38.323 -23.334 1.440 1.00 88.94 463 LYS A O 1
ATOM 3746 N N . GLU A 1 464 ? -36.158 -22.949 1.011 1.00 89.19 464 GLU A N 1
ATOM 3747 C CA . GLU A 1 464 ? -35.671 -23.562 2.255 1.00 89.19 464 GLU A CA 1
ATOM 3748 C C . GLU A 1 464 ? -36.022 -22.715 3.493 1.00 89.19 464 GLU A C 1
ATOM 3750 O O . GLU A 1 464 ? -36.315 -23.266 4.555 1.00 89.19 464 GLU A O 1
ATOM 3755 N N . LEU A 1 465 ? -36.044 -21.384 3.356 1.00 89.69 465 LEU A N 1
ATOM 3756 C CA . LEU A 1 465 ? -36.377 -20.460 4.445 1.00 89.69 465 LEU A CA 1
ATOM 3757 C C . LEU A 1 465 ? -37.878 -20.264 4.653 1.00 89.69 465 LEU A C 1
ATOM 3759 O O . LEU A 1 465 ? -38.279 -19.984 5.780 1.00 89.69 465 LEU A O 1
ATOM 3763 N N . GLU A 1 466 ? -38.701 -20.413 3.612 1.00 90.12 466 GLU A N 1
ATOM 3764 C CA . GLU A 1 466 ? -40.151 -20.167 3.620 1.00 90.12 466 GLU A CA 1
ATOM 3765 C C . GLU A 1 466 ? -40.870 -20.715 4.871 1.00 90.12 466 GLU A C 1
ATOM 3767 O O . GLU A 1 466 ? -41.620 -19.951 5.486 1.00 90.12 466 GLU A O 1
ATOM 3772 N N . PRO A 1 467 ? -40.608 -21.954 5.351 1.00 91.69 467 PRO A N 1
ATOM 3773 C CA . PRO A 1 467 ? -41.269 -22.490 6.545 1.00 91.69 467 PRO A CA 1
ATOM 3774 C C . PRO A 1 467 ? -40.983 -21.716 7.842 1.00 91.69 467 PRO A C 1
ATOM 3776 O O . PRO A 1 467 ? -41.728 -21.843 8.815 1.00 91.69 467 PRO A O 1
ATOM 3779 N N . TYR A 1 468 ? -39.900 -20.939 7.874 1.00 91.56 468 TYR A N 1
ATOM 3780 C CA . TYR A 1 468 ? -39.408 -20.199 9.037 1.00 91.56 468 TYR A CA 1
ATOM 3781 C C . TYR A 1 468 ? -39.618 -18.682 8.914 1.00 91.56 468 TYR A C 1
ATOM 3783 O O . TYR A 1 468 ? -39.334 -17.937 9.855 1.00 91.56 468 TYR A O 1
ATOM 3791 N N . ILE A 1 469 ? -40.122 -18.199 7.774 1.00 91.62 469 ILE A N 1
ATOM 3792 C CA . ILE A 1 469 ? -40.337 -16.773 7.529 1.00 91.62 469 ILE A CA 1
ATOM 3793 C C . ILE A 1 469 ? -41.683 -16.338 8.113 1.00 91.62 469 ILE A C 1
ATOM 3795 O O . ILE A 1 469 ? -42.751 -16.735 7.658 1.00 91.62 469 ILE A O 1
ATOM 3799 N N . ALA A 1 470 ? -41.636 -15.431 9.091 1.00 92.81 470 ALA A N 1
ATOM 3800 C CA . ALA A 1 470 ? -42.838 -14.775 9.607 1.00 92.81 470 ALA A CA 1
ATOM 3801 C C . ALA A 1 470 ? -43.296 -13.593 8.731 1.00 92.81 470 ALA A C 1
ATOM 3803 O O . ALA A 1 470 ? -44.491 -13.310 8.642 1.00 92.81 470 ALA A O 1
ATOM 3804 N N . LYS A 1 471 ? -42.351 -12.864 8.119 1.00 92.75 471 LYS A N 1
ATOM 3805 C CA . LYS A 1 471 ? -42.628 -11.710 7.255 1.00 92.75 471 LYS A CA 1
ATOM 3806 C C . LYS A 1 471 ? -41.495 -11.495 6.248 1.00 92.75 471 LYS A C 1
ATOM 3808 O O . LYS A 1 471 ? -40.330 -11.531 6.632 1.00 92.75 471 LYS A O 1
ATOM 3813 N N . SER A 1 472 ? -41.850 -11.189 5.001 1.00 91.88 472 SER A N 1
ATOM 3814 C CA . SER A 1 472 ? -40.927 -10.734 3.952 1.00 91.88 472 SER A CA 1
ATOM 3815 C C . SER A 1 472 ? -41.336 -9.350 3.465 1.00 91.88 472 SER A C 1
ATOM 3817 O O . SER A 1 472 ? -42.526 -9.076 3.316 1.00 91.88 472 SER A O 1
ATOM 3819 N N . ILE A 1 473 ? -40.352 -8.480 3.237 1.00 91.88 473 ILE A N 1
ATOM 3820 C CA . ILE A 1 473 ? -40.558 -7.142 2.679 1.00 91.88 473 ILE A CA 1
ATOM 3821 C C . ILE A 1 473 ? -39.465 -6.894 1.644 1.00 91.88 473 ILE A C 1
ATOM 3823 O O . ILE A 1 473 ? -38.288 -7.079 1.948 1.00 91.88 473 ILE A O 1
ATOM 3827 N N . VAL A 1 474 ? -39.850 -6.433 0.459 1.00 91.69 474 VAL A N 1
ATOM 3828 C CA . VAL A 1 474 ? -38.930 -5.914 -0.555 1.00 91.69 474 VAL A CA 1
ATOM 3829 C C . VAL A 1 474 ? -39.032 -4.393 -0.590 1.00 91.69 474 VAL A C 1
ATOM 3831 O O . VAL A 1 474 ? -40.128 -3.828 -0.616 1.00 91.69 474 VAL A O 1
ATOM 3834 N N . ILE A 1 475 ? -37.872 -3.739 -0.573 1.00 91.25 475 ILE A N 1
ATOM 3835 C CA . ILE A 1 475 ? -37.721 -2.289 -0.700 1.00 91.25 475 ILE A CA 1
ATOM 3836 C C . ILE A 1 475 ? -37.172 -2.023 -2.103 1.00 91.25 475 ILE A C 1
ATOM 3838 O O . ILE A 1 475 ? -36.001 -2.293 -2.346 1.00 91.25 475 ILE A O 1
ATOM 3842 N N . ALA A 1 476 ? -38.010 -1.527 -3.014 1.00 88.62 476 ALA A N 1
ATOM 3843 C CA . ALA A 1 476 ? -37.655 -1.281 -4.413 1.00 88.62 476 ALA A CA 1
ATOM 3844 C C . ALA A 1 476 ? -37.562 0.221 -4.708 1.00 88.62 476 ALA A C 1
ATOM 3846 O O . ALA A 1 476 ? -38.366 1.010 -4.196 1.00 88.62 476 ALA A O 1
ATOM 3847 N N . TYR A 1 477 ? -36.592 0.632 -5.528 1.00 88.19 477 TYR A N 1
ATOM 3848 C CA . TYR A 1 477 ? -36.500 2.014 -5.993 1.00 88.19 477 TYR A CA 1
ATOM 3849 C C . TYR A 1 477 ? -37.216 2.178 -7.338 1.00 88.19 477 TYR A C 1
ATOM 3851 O O . TYR A 1 477 ? -36.788 1.662 -8.365 1.00 88.19 477 TYR A O 1
ATOM 3859 N N . ASP A 1 478 ? -38.307 2.939 -7.339 1.00 87.00 478 ASP A N 1
ATOM 3860 C CA . ASP A 1 478 ? -39.030 3.329 -8.546 1.00 87.00 478 ASP A CA 1
ATOM 3861 C C . ASP A 1 478 ? -38.287 4.498 -9.206 1.00 87.00 478 ASP A C 1
ATOM 3863 O O . ASP A 1 478 ? -38.443 5.661 -8.816 1.00 87.00 478 ASP A O 1
ATOM 3867 N N . SER A 1 479 ? -37.439 4.164 -10.182 1.00 84.81 479 SER A N 1
ATOM 3868 C CA . SER A 1 479 ? -36.603 5.127 -10.908 1.00 84.81 479 SER A CA 1
ATOM 3869 C C . SER A 1 479 ? -37.402 6.107 -11.771 1.00 84.81 479 SER A C 1
ATOM 3871 O O . SER A 1 479 ? -36.954 7.237 -11.965 1.00 84.81 479 SER A O 1
ATOM 3873 N N . GLU A 1 480 ? -38.596 5.728 -12.234 1.00 86.44 480 GLU A N 1
ATOM 3874 C CA . GLU A 1 480 ? -39.452 6.604 -13.039 1.00 86.44 480 GLU A CA 1
ATOM 3875 C C . GLU A 1 480 ? -40.031 7.744 -12.196 1.00 86.44 480 GLU A C 1
ATOM 3877 O O . GLU A 1 480 ? -40.090 8.891 -12.638 1.00 86.44 480 GLU A O 1
ATOM 3882 N N . ASN A 1 481 ? -40.435 7.437 -10.961 1.00 87.06 481 ASN A N 1
ATOM 3883 C CA . ASN A 1 481 ? -41.058 8.401 -10.053 1.00 87.06 481 ASN A CA 1
ATOM 3884 C C . ASN A 1 481 ? -40.111 8.925 -8.961 1.00 87.06 481 ASN A C 1
ATOM 3886 O O . ASN A 1 481 ? -40.529 9.727 -8.123 1.00 87.06 481 ASN A O 1
ATOM 3890 N N . GLY A 1 482 ? -38.860 8.460 -8.938 1.00 88.56 482 GLY A N 1
ATOM 3891 C CA . GLY A 1 482 ? -37.837 8.855 -7.971 1.00 88.56 482 GLY A CA 1
ATOM 3892 C C . GLY A 1 482 ? -38.197 8.552 -6.512 1.00 88.56 482 GLY A C 1
ATOM 3893 O O . GLY A 1 482 ? -37.838 9.329 -5.626 1.00 88.56 482 GLY A O 1
ATOM 3894 N N . LYS A 1 483 ? -38.929 7.464 -6.242 1.00 90.94 483 LYS A N 1
ATOM 3895 C CA . LYS A 1 483 ? -39.457 7.127 -4.903 1.00 90.94 483 LYS A CA 1
ATOM 3896 C C . LYS A 1 483 ? -39.145 5.686 -4.505 1.00 90.94 483 LYS A C 1
ATOM 3898 O O . LYS A 1 483 ? -38.938 4.829 -5.351 1.00 90.94 483 LYS A O 1
ATOM 3903 N N . THR A 1 484 ? -39.182 5.398 -3.209 1.00 91.56 484 THR A N 1
ATOM 3904 C CA . THR A 1 484 ? -39.070 4.028 -2.690 1.00 91.56 484 THR A CA 1
ATOM 3905 C C . THR A 1 484 ? -40.456 3.417 -2.506 1.00 91.56 484 THR A C 1
ATOM 3907 O O . THR A 1 484 ? -41.340 4.043 -1.917 1.00 91.56 484 THR A O 1
ATOM 3910 N N . VAL A 1 485 ? -40.643 2.191 -2.990 1.00 90.62 485 VAL A N 1
ATOM 3911 C CA . VAL A 1 485 ? -41.881 1.415 -2.868 1.00 90.62 485 VAL A CA 1
ATOM 3912 C C . VAL A 1 485 ? -41.616 0.179 -2.010 1.00 90.62 485 VAL A C 1
ATOM 3914 O O . VAL A 1 485 ? -40.577 -0.468 -2.127 1.00 90.62 485 VAL A O 1
ATOM 3917 N N . LEU A 1 486 ? -42.555 -0.129 -1.116 1.00 91.88 486 LEU A N 1
ATOM 3918 C CA . LEU A 1 486 ? -42.507 -1.311 -0.260 1.00 91.88 486 LEU A CA 1
ATOM 3919 C C . LEU A 1 486 ? -43.468 -2.372 -0.792 1.00 91.88 486 LEU A C 1
ATOM 3921 O O . LEU A 1 486 ? -44.628 -2.072 -1.079 1.00 91.88 486 LEU A O 1
ATOM 3925 N N . HIS A 1 487 ? -43.004 -3.614 -0.856 1.00 89.38 487 HIS A N 1
ATOM 3926 C CA . HIS A 1 487 ? -43.815 -4.771 -1.214 1.00 89.38 487 HIS A CA 1
ATOM 3927 C C . HIS A 1 487 ? -43.796 -5.779 -0.059 1.00 89.38 487 HIS A C 1
ATOM 3929 O O . HIS A 1 487 ? -42.731 -6.264 0.308 1.00 89.38 487 HIS A O 1
ATOM 3935 N N . ASP A 1 488 ? -44.959 -6.128 0.503 1.00 89.06 488 ASP A N 1
ATOM 3936 C CA . ASP A 1 488 ? -45.100 -7.149 1.563 1.00 89.06 488 ASP A CA 1
ATOM 3937 C C . ASP A 1 488 ? -45.009 -8.587 0.996 1.00 89.06 488 ASP A C 1
ATOM 3939 O O . ASP A 1 488 ? -45.907 -9.411 1.172 1.00 89.06 488 ASP A O 1
ATOM 3943 N N . ARG A 1 489 ? -43.952 -8.872 0.233 1.00 86.31 489 ARG A N 1
ATOM 3944 C CA . ARG A 1 489 ? -43.607 -10.189 -0.328 1.00 86.31 489 ARG A CA 1
ATOM 3945 C C . ARG A 1 489 ? -42.097 -10.256 -0.578 1.00 86.31 489 ARG A C 1
ATOM 3947 O O . ARG A 1 489 ? -41.408 -9.261 -0.367 1.00 86.31 489 ARG A O 1
ATOM 3954 N N . TYR A 1 490 ? -41.586 -11.410 -1.000 1.00 86.31 490 TYR A N 1
ATOM 3955 C CA . TYR A 1 490 ? -40.192 -11.561 -1.435 1.00 86.31 490 TYR A CA 1
ATOM 3956 C C . TYR A 1 490 ? -40.056 -11.448 -2.968 1.00 86.31 490 TYR A C 1
ATOM 3958 O O . TYR A 1 490 ? -41.067 -11.325 -3.652 1.00 86.31 490 TYR A O 1
ATOM 3966 N N . PHE A 1 491 ? -38.831 -11.447 -3.514 1.00 84.25 491 PHE A N 1
ATOM 3967 C CA . PHE A 1 491 ? -38.557 -11.155 -4.938 1.00 84.25 491 PHE A CA 1
ATOM 3968 C C . PHE A 1 491 ? -39.250 -12.095 -5.946 1.00 84.25 491 PHE A C 1
ATOM 3970 O O . PHE A 1 491 ? -39.431 -11.709 -7.102 1.00 84.25 491 PHE A O 1
ATOM 3977 N N . PHE A 1 492 ? -39.608 -13.313 -5.526 1.00 84.50 492 PHE A N 1
ATOM 3978 C CA . PHE A 1 492 ? -40.065 -14.402 -6.394 1.00 84.50 492 PHE A CA 1
ATOM 3979 C C . PHE A 1 492 ? -41.537 -14.763 -6.159 1.00 84.50 492 PHE A C 1
ATOM 3981 O O . PHE A 1 492 ? -42.025 -14.682 -5.030 1.00 84.50 492 PHE A O 1
ATOM 3988 N N . ASP A 1 493 ? -42.222 -15.218 -7.211 1.00 78.88 493 ASP A N 1
ATOM 3989 C CA . ASP A 1 493 ? -43.537 -15.857 -7.112 1.00 78.88 493 ASP A CA 1
ATOM 3990 C C . ASP A 1 493 ? -43.445 -17.344 -6.709 1.00 78.88 493 ASP A C 1
ATOM 3992 O O . ASP A 1 493 ? -42.369 -17.925 -6.541 1.00 78.88 493 ASP A O 1
ATOM 3996 N N . ASN A 1 494 ? -44.601 -18.008 -6.612 1.00 74.88 494 ASN A N 1
ATOM 3997 C CA . ASN A 1 494 ? -44.684 -19.438 -6.289 1.00 74.88 494 ASN A CA 1
ATOM 3998 C C . ASN A 1 494 ? -44.026 -20.357 -7.342 1.00 74.88 494 ASN A C 1
ATOM 4000 O O . ASN A 1 494 ? -43.879 -21.551 -7.082 1.00 74.88 494 ASN A O 1
ATOM 4004 N N . LYS A 1 495 ? -43.672 -19.845 -8.528 1.00 74.50 495 LYS A N 1
ATOM 4005 C CA . LYS A 1 495 ? -43.013 -20.575 -9.622 1.00 74.50 495 LYS A CA 1
ATOM 4006 C C . LYS A 1 495 ? -41.524 -20.230 -9.760 1.00 74.50 495 LYS A C 1
ATOM 4008 O O . LYS A 1 495 ? -40.857 -20.838 -10.595 1.00 74.50 495 LYS A O 1
ATOM 4013 N N . GLY A 1 496 ? -41.009 -19.304 -8.950 1.00 75.56 496 GLY A N 1
ATOM 4014 C CA . GLY A 1 496 ? -39.625 -18.834 -8.996 1.00 75.56 496 GLY A CA 1
ATOM 4015 C C . GLY A 1 496 ? -39.354 -17.741 -10.024 1.00 75.56 496 GLY A C 1
ATOM 4016 O O . GLY A 1 496 ? -38.194 -17.401 -10.254 1.00 75.56 496 GLY A O 1
ATOM 4017 N N . GLU A 1 497 ? -40.393 -17.167 -10.631 1.00 80.12 497 GLU A N 1
ATOM 4018 C CA . GLU A 1 497 ? -40.262 -16.004 -11.502 1.00 80.12 497 GLU A CA 1
ATOM 4019 C C . GLU A 1 497 ? -40.106 -14.737 -10.649 1.00 80.12 497 GLU A C 1
ATOM 4021 O O . GLU A 1 497 ? -40.808 -14.538 -9.655 1.00 80.12 497 GLU A O 1
ATOM 4026 N N . LYS A 1 498 ? -39.151 -13.875 -11.015 1.00 81.25 498 LYS A N 1
ATOM 4027 C CA . LYS A 1 498 ? -38.897 -12.614 -10.310 1.00 81.25 498 LYS A CA 1
ATOM 4028 C C . LYS A 1 498 ? -40.007 -11.613 -10.652 1.00 81.25 498 LYS A C 1
ATOM 4030 O O . LYS A 1 498 ? -40.074 -11.140 -11.782 1.00 81.25 498 LYS A O 1
ATOM 4035 N N . GLU A 1 499 ? -40.871 -11.293 -9.688 1.00 78.38 499 GLU A N 1
ATOM 4036 C CA . GLU A 1 499 ? -41.998 -10.358 -9.879 1.00 78.38 499 GLU A CA 1
ATOM 4037 C C . GLU A 1 499 ? -41.622 -8.897 -9.612 1.00 78.38 499 GLU A C 1
ATOM 4039 O O . GLU A 1 499 ? -42.316 -7.987 -10.067 1.00 78.38 499 GLU A O 1
ATOM 4044 N N . ILE A 1 500 ? -40.564 -8.667 -8.830 1.00 76.81 500 ILE A N 1
ATOM 4045 C CA . ILE A 1 500 ? -40.159 -7.333 -8.384 1.00 76.81 500 ILE A CA 1
ATOM 4046 C C . ILE A 1 500 ? -38.720 -7.086 -8.827 1.00 76.81 500 ILE A C 1
ATOM 4048 O O . ILE A 1 500 ? -37.788 -7.722 -8.329 1.00 76.81 500 ILE A O 1
ATOM 4052 N N . GLU A 1 501 ? -38.540 -6.149 -9.755 1.00 72.44 501 GLU A N 1
ATOM 4053 C CA . GLU A 1 501 ? -37.235 -5.552 -10.040 1.00 72.44 501 GLU A CA 1
ATOM 4054 C C . GLU A 1 501 ? -36.921 -4.493 -8.975 1.00 72.44 501 GLU A C 1
ATOM 4056 O O . GLU A 1 501 ? -37.800 -3.729 -8.571 1.00 72.44 501 GLU A O 1
ATOM 4061 N N . VAL A 1 502 ? -35.684 -4.510 -8.471 1.00 66.88 502 VAL A N 1
ATOM 4062 C CA . VAL A 1 502 ? -35.220 -3.716 -7.322 1.00 66.88 502 VAL A CA 1
ATOM 4063 C C . VAL A 1 502 ? -34.025 -2.879 -7.711 1.00 66.88 502 VAL A C 1
ATOM 4065 O O . VAL A 1 502 ? -33.154 -3.435 -8.420 1.00 66.88 502 VAL A O 1
#

Radius of gyration: 55.48 Å; chains: 1; bounding box: 144×56×154 Å

Sequence (502 aa):
EDKFIRSSFDTLLGLDLVKQLIDDIGISVLRNSDGDTKKILEEIDLKTKEKQMCESKIEKLQYKQSELNLQKTNLEKQLAVQEQQFKKLGGDFADKRESLQVDKTKYESKLENIEKDIRDMCADTLPFSLIPKQMQELKNEINLDLQKIKNNYEKDILNKNFKELENKINSDSFLSKYDSKLKNELSAQINELFAKKLDSISESQELSYNFSEQDMDKITNLIDSVNDESLSRLEALAKSHNVLTNSLNLTSVSLESAPKDDQIGPIFSELTKTSRELGELENEIENLENLEAQEKSVLILLNSQIRINLTKKQIDKKRLAGLELGPKVQQVLEDYSNILRNKKLELLERYILDGLTTLLHKTDFIEKVKINNETFEIKLFKGNDDEITKDMLSKGELQMYSTSIVQALAKTSGRPLPFMIDTPLARLDEDHRKSLVSEFYPIASHQTIILSTDSEINYEHYKELEPYIAKSIVIAYDSENGKTVLHDRYFFDNKGEKEIEV

Foldseek 3Di:
DLVVVVVVLCVLLVLVVLVVVLVVLLLVLLVPDDDPSPVLNVVLVVLVVVLVVLVVVLVVLVVVLVVLVVVLVVLVVVLVVLVVVCVVLPVVCVVVLVVLVVLLVVLVVVLVVLVVVVVVLVVPQAVLQVCLVVLVVLLVLLVVLVVLVVLVVVLVVLVVVVVVVLCVLPDCPHPVVDDPVVSVVVSVVVVVVSVVVSPVSDDNDDRPDPDDPVVSVVSNVSSVCRHPPSVVVNVVSVVSSVVSVVVSVVSVVSNVVNDDPPPNVVSVVVSVVSVVVSVVSVVVSVVSVVVSVVSVVVSVVSVVVSVVSSVVPPPDPDPCPSVVVSVVVSVVSVVVSVVSLVVLQVLLFVQLVVQLCLQVVDPQPFDGWHADSPSRDIWTAGPPRHTDDPVNDDPQSNVSSVLSNVLSSNVSSVDQDEAEEEANAPPDDPVSLCSCLQPDQLVSGPHYHYHHDCVRCAPVSCVSCVVRDPWDKDWDQPPVVRDIDIDRDDQADPVRDGPDDD